Protein AF-A0A1V9YN48-F1 (afdb_monomer_lite)

Sequence (613 aa):
MNSSTSSLAVGVNLPAHLVIIKSTQIYNGGSDGFLEQSQASIVQMLGRAGRPGFDTSATAVIMTSSHKQAHYENLLLSPDTSPLESFLEPSLADFLNSEVVLETVSDVSEAIDWTMQSFMHVRSQSSLRSKMPPLYPCSKTLCLQALESLVASARIEYGNDLFSVSGTDAGRIQSQQCLKYATLRAVMQFVEGNESVSTPLLLNLLASEARVPLRRGEKATLTSINKTHLRFRLEGPNGKASIQDDLMKTNLLLQASLGRVTPRDEVLDMEAESCLETAKRVARAALDYAIIRRLGSASVVCYLLWRSLRLRLWEDAPGSLGLQQIDVITEQDAKRLDICGVHTLRQLRRAPWHVIQKYLRCTQEHAEAIHRAASTLLAFQLRLVHHQTAVVGAGASGSVEVIVDQETGAVHDLTGRGCAYDLFVVRSGVLLLAETGIRTPGSFVVHLPQDDEAAPLSVHLLHSKFVGMDNTTEWHQFEPVVKKRATYQSTIPETFFRASGAQPVTHAPTARISHRMHRSPTSESKADAGDAAPILLNLKRFQYVAEPAESSKRAPTTQPSKGTQHAAPPLIPRHEVHVIPPDARRKRRRYAAFNALEDSESALEREFMNFIY

InterPro domains:
  IPR004179 Sec63 domain [PF02889] (168-323)
  IPR004179 Sec63 domain [SM00973] (167-477)
  IPR027417 P-loop containing nucleoside triphosphate hydrolase [G3DSA:3.40.50.300] (4-76)
  IPR027417 P-loop containing nucleoside triphosphate hydrolase [SSF52540] (4-77)
  IPR036388 Winged helix-like DNA-binding domain superfamily [G3DSA:1.10.10.10] (83-172)
  IPR052247 Meiotic Crossover Helicase [PTHR47835] (4-349)

Foldseek 3Di:
DDDDDLVVLVVDQQADQEAEAPEQWDQPFDPVGIDGDDLVSVVSSVVSNDDPPPDPHGYYHYDYDPVCPVVVVCCVVPVPPDDDADPCLVQLLLVLLLCQAVVVAFWLVSLLVVQCPDPNVVQQPDCPCVPDDRPDDHSSVSSVVSVVVCVVLQQWDAPPVSTTIHGDLLSNLCNVLVHGPVLSSLLLCLLVVDPADALVSLLLSLLVQLFDHDDPPCFVLLLVCLVPPFPDRDADPPRRSTDDGRSSLSSSLLRCLQSVNDSPDVVSVVSSVSSLSSSLSSLVSSLSSCVVVQQQNSNVNSLQSSLSSVQSHHLQHWQLPQLVLQVLADSLLSVQCSVVPNTFLVSQQVADLVNSCVSSVDDSVSSVVSNVSSLQAFAWDWDKDKAWDPDPPDDTFIKIKIWTHGDPPGHYDPVDDQWAKWKFKDWPSGTQDTDPRHPHTDIDITTHDPPDLAIWIWMKTGTSSHRRRIDIDTDHPDDDPDPDDDDDDDDDDPVSVVPDPDDDDDDDDDDDDDDDDDDDDDDDDDDDDDDDDDDDDPPVPPDDDDDDDDDDDDDDDDDDDDDDDDDDDDDDDDDDDDDDDDDPVCVPVVVVVVVVPPPDPPVVVVVVVVVVD

Radius of gyration: 34.14 Å; chains: 1; bounding box: 114×85×84 Å

pLDDT: mean 75.78, std 25.13, range [22.56, 98.44]

Secondary structure (DSSP, 8-state):
-----TTHHHH----BSEEEEE-SEEEEETTTEEEEPPHHHHHHHHTTB--TTT-S--EEEEE--GGGHHHHHHHHH-GGGS------GGGHHHHHHHHHHTTS--BHHHHHHHHHTSHHHHHHH-TT-TTS--SSS-HHHHHHHHHHHHHHTTSEEE-TTSSBEEE-HHHHHHHHTT--HHHHHHHHHHHHH-SS--HHHHHHHHHHHT--PPPTTHHHHHHHHHHHT-SSPPB-GGG-B---SHHHHHHHHHHHHHTT---S-HHHHHHHHHHHHHHHHHHHHHHHHHHHTTBHHHHHHHHHHHHHHHHTS-TT--HHHHGGGSTT--HHHHHHHHHTT--SHHHHHHS-HHHHHHHHT--HHHHHHHHHHHHTS--EEEEEEEE----TTS----EEEEEEEEPTT------STT--EEEEEEETTEEEEEEEEE-S-EEEEEEPPSS-TTS-EEEEEEESS-TT--EEEEE-SS---------------GGGTTTS---------------------------------------TTS------------PPPP--------PPPPPPP----------GGGHHHHHHHHTT-TT-HHHHHHHHHHHH-

Organism: Achlya hypogyna (NCBI:txid1202772)

Structure (mmCIF, N/CA/C/O backbone):
data_AF-A0A1V9YN48-F1
#
_entry.id   AF-A0A1V9YN48-F1
#
loop_
_atom_site.group_PDB
_atom_site.id
_atom_site.type_symbol
_atom_site.label_atom_id
_atom_site.label_alt_id
_atom_site.label_comp_id
_atom_site.label_asym_id
_atom_site.label_entity_id
_atom_site.label_seq_id
_atom_site.pdbx_PDB_ins_code
_atom_site.Cartn_x
_atom_site.Cartn_y
_atom_site.Cartn_z
_atom_site.occupancy
_atom_site.B_iso_or_equiv
_atom_site.auth_seq_id
_atom_site.auth_comp_id
_atom_site.auth_asym_id
_atom_site.auth_atom_id
_atom_site.pdbx_PDB_model_num
ATOM 1 N N . MET A 1 1 ? -39.010 11.690 -6.946 1.00 51.09 1 MET A N 1
ATOM 2 C CA . MET A 1 1 ? -38.577 11.099 -5.666 1.00 51.09 1 MET A CA 1
ATOM 3 C C . MET A 1 1 ? -37.074 10.956 -5.783 1.00 51.09 1 MET A C 1
ATOM 5 O O . MET A 1 1 ? -36.635 10.303 -6.719 1.00 51.09 1 MET A O 1
ATOM 9 N N . ASN A 1 2 ? -36.300 11.674 -4.973 1.00 57.38 2 ASN A N 1
ATOM 10 C CA . ASN A 1 2 ? -34.842 11.582 -5.036 1.00 57.38 2 ASN A CA 1
ATOM 11 C C . ASN A 1 2 ? -34.418 10.496 -4.046 1.00 57.38 2 ASN A C 1
ATOM 13 O O . ASN A 1 2 ? -34.665 10.642 -2.853 1.00 57.38 2 ASN A O 1
ATOM 17 N N . SER A 1 3 ? -33.837 9.405 -4.538 1.00 68.19 3 SER A N 1
ATOM 18 C CA . SER A 1 3 ? -33.245 8.350 -3.712 1.00 68.19 3 SER A CA 1
ATOM 19 C C . SER A 1 3 ? -31.747 8.605 -3.552 1.00 68.19 3 SER A C 1
ATOM 21 O O . SER A 1 3 ? -31.068 8.885 -4.540 1.00 68.19 3 SER A O 1
ATOM 23 N N . SER A 1 4 ? -31.218 8.484 -2.336 1.00 69.50 4 SER A N 1
ATOM 24 C CA . SER A 1 4 ? -29.783 8.601 -2.051 1.00 69.50 4 SER A CA 1
ATOM 25 C C . SER A 1 4 ? -29.293 7.435 -1.193 1.00 69.50 4 SER A C 1
ATOM 27 O O . SER A 1 4 ? -30.063 6.798 -0.475 1.00 69.50 4 SER A O 1
ATOM 29 N N . THR A 1 5 ? -27.996 7.136 -1.283 1.00 76.75 5 THR A N 1
ATOM 30 C CA . THR A 1 5 ? -27.333 6.172 -0.398 1.00 76.75 5 THR A CA 1
ATOM 31 C C . THR A 1 5 ? -27.081 6.787 0.982 1.00 76.75 5 THR A C 1
ATOM 33 O O . THR A 1 5 ? -26.986 8.009 1.130 1.00 76.75 5 THR A O 1
ATOM 36 N N . SER A 1 6 ? -26.902 5.945 2.004 1.00 66.06 6 SER A N 1
ATOM 37 C CA . SER A 1 6 ? -26.573 6.393 3.368 1.00 66.06 6 SER A CA 1
ATOM 38 C C . SER A 1 6 ? -25.258 7.184 3.439 1.00 66.06 6 SER A C 1
ATOM 40 O O . SER A 1 6 ? -25.145 8.116 4.232 1.00 66.06 6 SER A O 1
ATOM 42 N N . SER A 1 7 ? -24.283 6.888 2.571 1.00 64.38 7 SER A N 1
ATOM 43 C CA . SER A 1 7 ? -23.023 7.639 2.465 1.00 64.38 7 SER A CA 1
ATOM 44 C C . SER A 1 7 ? -23.213 9.053 1.899 1.00 64.38 7 SER A C 1
ATOM 46 O O . SER A 1 7 ? -22.590 10.002 2.377 1.00 64.38 7 SER A O 1
ATOM 48 N N . LEU A 1 8 ? -24.121 9.232 0.933 1.00 70.56 8 LEU A N 1
ATOM 49 C CA . LEU A 1 8 ? -24.449 10.548 0.371 1.00 70.56 8 LEU A CA 1
ATOM 50 C C . LEU A 1 8 ? -25.169 11.452 1.375 1.00 70.56 8 LEU A C 1
ATOM 52 O O . LEU A 1 8 ? -24.994 12.671 1.333 1.00 70.56 8 LEU A O 1
ATOM 56 N N . ALA A 1 9 ? -25.927 10.873 2.310 1.00 61.28 9 ALA A N 1
ATOM 57 C CA . ALA A 1 9 ? -26.598 11.633 3.360 1.00 61.28 9 ALA A CA 1
ATOM 58 C C . ALA A 1 9 ? -25.623 12.385 4.279 1.00 61.28 9 ALA A C 1
ATOM 60 O O . ALA A 1 9 ? -26.015 13.377 4.896 1.00 61.28 9 ALA A O 1
ATOM 61 N N . VAL A 1 10 ? -24.355 11.963 4.337 1.00 65.94 10 VAL A N 1
ATOM 62 C CA . VAL A 1 10 ? -23.293 12.647 5.083 1.00 65.94 10 VAL A CA 1
ATOM 63 C C . VAL A 1 10 ? -22.685 13.796 4.273 1.00 65.94 10 VAL A C 1
ATOM 65 O O . VAL A 1 10 ? -22.480 14.885 4.806 1.00 65.94 10 VAL A O 1
ATOM 68 N N . GLY A 1 11 ? -22.438 13.571 2.978 1.00 63.09 11 GLY A N 1
ATOM 69 C CA . GLY A 1 11 ? -21.601 14.439 2.142 1.00 63.09 11 GLY A CA 1
ATOM 70 C C . GLY A 1 11 ? -22.307 15.577 1.399 1.00 63.09 11 GLY A C 1
ATOM 71 O O . GLY A 1 11 ? -21.624 16.461 0.891 1.00 63.09 11 GLY A O 1
ATOM 72 N N . VAL A 1 12 ? -23.643 15.589 1.314 1.00 69.06 12 VAL A N 1
ATOM 73 C CA . VAL A 1 12 ? -24.372 16.601 0.524 1.00 69.06 12 VAL A CA 1
ATOM 74 C C . VAL A 1 12 ? -25.521 17.211 1.320 1.00 69.06 12 VAL A C 1
ATOM 76 O O . VAL A 1 12 ? -26.294 16.505 1.968 1.00 69.06 12 VAL A O 1
ATOM 79 N N . ASN A 1 13 ? -25.658 18.538 1.260 1.00 71.81 13 ASN A N 1
ATOM 80 C CA . ASN A 1 13 ? -26.758 19.248 1.904 1.00 71.81 13 ASN A CA 1
ATOM 81 C C . ASN A 1 13 ? -27.985 19.350 0.990 1.00 71.81 13 ASN A C 1
ATOM 83 O O . ASN A 1 13 ? -28.173 20.347 0.299 1.00 71.81 13 ASN A O 1
ATOM 87 N N . LEU A 1 14 ? -28.812 18.304 0.989 1.00 79.50 14 LEU A N 1
ATOM 88 C CA . LEU A 1 14 ? -30.079 18.262 0.256 1.00 79.50 14 LEU A CA 1
ATOM 89 C C . LEU A 1 14 ? -31.252 18.217 1.249 1.00 79.50 14 LEU A C 1
ATOM 91 O O . LEU A 1 14 ? -31.656 17.124 1.646 1.00 79.50 14 LEU A O 1
ATOM 95 N N . PRO A 1 15 ? -31.778 19.375 1.691 1.00 86.69 15 PRO A N 1
ATOM 96 C CA . PRO A 1 15 ? -32.916 19.413 2.600 1.00 86.69 15 PRO A CA 1
ATOM 97 C C . PRO A 1 15 ? -34.213 19.014 1.880 1.00 86.69 15 PRO A C 1
ATOM 99 O O . PRO A 1 15 ? -34.451 19.392 0.730 1.00 86.69 15 PRO A O 1
ATOM 102 N N . ALA A 1 16 ? -35.078 18.274 2.566 1.00 88.88 16 ALA A N 1
ATOM 103 C CA . ALA A 1 16 ? -36.345 17.770 2.044 1.00 88.88 16 ALA A CA 1
ATOM 104 C C . ALA A 1 16 ? -37.473 17.957 3.065 1.00 88.88 16 ALA A C 1
ATOM 106 O O . ALA A 1 16 ? -37.236 17.970 4.266 1.00 88.88 16 ALA A O 1
ATOM 107 N N . HIS A 1 17 ? -38.716 18.084 2.595 1.00 89.25 17 HIS A N 1
ATOM 108 C CA . HIS A 1 17 ? -39.877 18.143 3.492 1.00 89.25 17 HIS A CA 1
ATOM 109 C C . HIS A 1 17 ? -40.156 16.787 4.169 1.00 89.25 17 HIS A C 1
ATOM 111 O O . HIS A 1 17 ? -40.476 16.733 5.355 1.00 89.25 17 HIS A O 1
ATOM 117 N N . LEU A 1 18 ? -40.006 15.696 3.409 1.00 90.94 18 LEU A N 1
ATOM 118 C CA . LEU A 1 18 ? -40.182 14.316 3.858 1.00 90.94 18 LEU A CA 1
ATOM 119 C C . LEU A 1 18 ? -38.888 13.529 3.637 1.00 90.94 18 LEU A C 1
ATOM 121 O O . LEU A 1 18 ? -38.380 13.484 2.515 1.00 90.94 18 LEU A O 1
ATOM 125 N N . VAL A 1 19 ? -38.398 12.868 4.685 1.00 90.50 19 VAL A N 1
ATOM 126 C CA . VAL A 1 19 ? -37.284 11.911 4.614 1.00 90.50 19 VAL A CA 1
ATOM 127 C C . VAL A 1 19 ? -37.776 10.525 5.007 1.00 90.50 19 VAL A C 1
ATOM 129 O O . VAL A 1 19 ? -38.408 10.359 6.046 1.00 90.50 19 VAL A O 1
ATOM 132 N N . ILE A 1 20 ? -37.462 9.515 4.196 1.00 91.94 20 ILE A N 1
ATOM 133 C CA . ILE A 1 20 ? -37.769 8.111 4.492 1.00 91.94 20 ILE A CA 1
ATOM 134 C C . ILE A 1 20 ? -36.451 7.338 4.570 1.00 91.94 20 ILE A C 1
ATOM 136 O O . ILE A 1 20 ? -35.723 7.247 3.584 1.00 91.94 20 ILE A O 1
ATOM 140 N N . ILE A 1 21 ? -36.157 6.757 5.733 1.00 90.94 21 ILE A N 1
ATOM 141 C CA . ILE A 1 21 ? -35.024 5.850 5.939 1.00 90.94 21 ILE A CA 1
ATOM 142 C C . ILE A 1 21 ? -35.524 4.419 5.721 1.00 90.94 21 ILE A C 1
ATOM 144 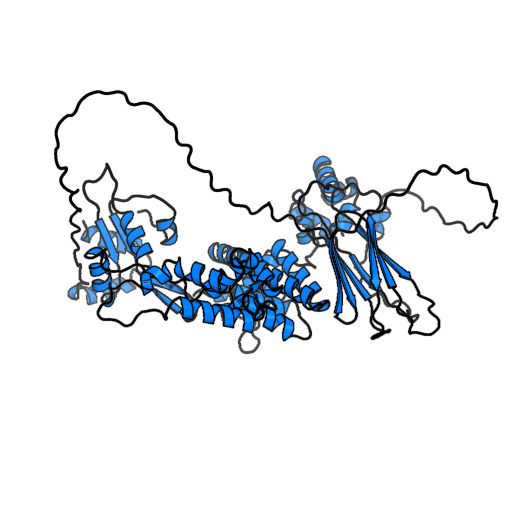O O . ILE A 1 21 ? -36.171 3.828 6.590 1.00 90.94 21 ILE A O 1
ATOM 148 N N . LYS A 1 22 ? -35.249 3.871 4.532 1.00 88.44 22 LYS A N 1
ATOM 149 C CA . LYS A 1 22 ? -35.612 2.502 4.129 1.00 88.44 22 LYS A CA 1
ATOM 150 C C . LYS A 1 22 ? -34.561 1.520 4.678 1.00 88.44 22 LYS A C 1
ATOM 152 O O . LYS A 1 22 ? -33.557 1.279 4.019 1.00 88.44 22 LYS A O 1
ATOM 157 N N . SER A 1 23 ? -34.829 0.929 5.850 1.00 87.81 23 SER A N 1
ATOM 158 C CA . SER A 1 23 ? -33.943 0.045 6.642 1.00 87.81 23 SER A CA 1
ATOM 159 C C . SER A 1 23 ? -32.909 0.768 7.508 1.00 87.81 23 SER A C 1
ATOM 161 O O . SER A 1 23 ? -32.326 1.775 7.116 1.00 87.81 23 SER A O 1
ATOM 163 N N . THR A 1 24 ? -32.639 0.200 8.684 1.00 90.56 24 THR A N 1
ATOM 164 C CA . THR A 1 24 ? -31.626 0.683 9.636 1.00 90.56 24 THR A CA 1
ATOM 165 C C . THR A 1 24 ? -30.371 -0.184 9.685 1.00 90.56 24 THR A C 1
ATOM 167 O O . THR A 1 24 ? -29.470 0.084 10.473 1.00 90.56 24 THR A O 1
ATOM 170 N N . GLN A 1 25 ? -30.281 -1.194 8.818 1.00 89.44 25 GLN A N 1
ATOM 171 C CA . GLN A 1 25 ? -29.155 -2.123 8.749 1.00 89.44 25 GLN A CA 1
ATOM 172 C C . GLN A 1 25 ? -28.344 -1.931 7.465 1.00 89.44 25 GLN A C 1
ATOM 174 O O . GLN A 1 25 ? -28.904 -1.651 6.404 1.00 89.44 25 GLN A O 1
ATOM 179 N N . ILE A 1 26 ? -27.028 -2.116 7.555 1.00 85.38 26 ILE A N 1
ATOM 180 C CA . ILE A 1 26 ? -26.096 -2.155 6.421 1.00 85.38 26 ILE A CA 1
ATOM 181 C C . ILE A 1 26 ? -25.391 -3.508 6.418 1.00 85.38 26 ILE A C 1
ATOM 183 O O . ILE A 1 26 ? -25.049 -4.053 7.465 1.00 85.38 26 ILE A O 1
ATOM 187 N N . TYR A 1 27 ? -25.181 -4.064 5.228 1.00 80.75 27 TYR A N 1
ATOM 188 C CA . TYR A 1 27 ? -24.395 -5.279 5.067 1.00 80.75 27 TYR A CA 1
ATOM 189 C C . TYR A 1 27 ? -22.898 -4.959 5.177 1.00 80.75 27 TYR A C 1
ATOM 191 O O . TYR A 1 27 ? -22.374 -4.214 4.352 1.00 80.75 27 TYR A O 1
ATOM 199 N N . ASN A 1 28 ? -22.223 -5.530 6.174 1.00 73.38 28 ASN A N 1
ATOM 200 C CA . ASN A 1 28 ? -20.789 -5.356 6.427 1.00 73.38 28 ASN A CA 1
ATOM 201 C C . ASN A 1 28 ? -19.930 -6.501 5.856 1.00 73.38 28 ASN A C 1
ATOM 203 O O . ASN A 1 28 ? -18.708 -6.478 5.960 1.00 73.38 28 ASN A O 1
ATOM 207 N N . GLY A 1 29 ? -20.556 -7.498 5.220 1.00 67.75 29 GLY A N 1
ATOM 208 C CA . GLY A 1 29 ? -19.831 -8.596 4.586 1.00 67.75 29 GLY A CA 1
ATOM 209 C C . GLY A 1 29 ? -19.386 -9.723 5.515 1.00 67.75 29 GLY A C 1
ATOM 210 O O . GLY A 1 29 ? -19.557 -9.661 6.731 1.00 67.75 29 GLY A O 1
ATOM 211 N N . GLY A 1 30 ? -18.838 -10.787 4.914 1.00 65.69 30 GLY A N 1
ATOM 212 C CA . GLY A 1 30 ? -18.222 -11.907 5.631 1.00 65.69 30 GLY A CA 1
ATOM 213 C C . GLY A 1 30 ? -19.118 -12.553 6.699 1.00 65.69 30 GLY A C 1
ATOM 214 O O . GLY A 1 30 ? -20.301 -12.813 6.463 1.00 65.69 30 GLY A O 1
ATOM 215 N N . SER A 1 31 ? -18.523 -12.820 7.868 1.00 61.28 31 SER A N 1
ATOM 216 C CA . SER A 1 31 ? -19.192 -13.336 9.073 1.00 61.28 31 SER A CA 1
ATOM 217 C C . SER A 1 31 ? -20.057 -12.300 9.790 1.00 61.28 31 SER A C 1
ATOM 219 O O . SER A 1 31 ? -20.985 -12.683 10.498 1.00 61.28 31 SER A O 1
ATOM 221 N N . ASP A 1 32 ? -19.766 -11.012 9.608 1.00 67.69 32 ASP A N 1
ATOM 222 C CA . ASP A 1 32 ? -20.394 -9.925 10.369 1.00 67.69 32 ASP A CA 1
ATOM 223 C C . ASP A 1 32 ? -21.814 -9.628 9.873 1.00 67.69 32 ASP A C 1
ATOM 225 O O . ASP A 1 32 ? -22.660 -9.141 10.620 1.00 67.69 32 ASP A O 1
ATOM 229 N N . GLY A 1 33 ? -22.111 -9.980 8.618 1.00 80.00 33 GLY A N 1
ATOM 230 C CA . GLY A 1 33 ? -23.469 -9.976 8.088 1.00 80.00 33 GLY A CA 1
ATOM 231 C C . GLY A 1 33 ? -24.080 -8.576 8.027 1.00 80.00 33 GLY A C 1
ATOM 232 O O . GLY A 1 33 ? -23.489 -7.660 7.462 1.00 80.00 33 GLY A O 1
ATOM 233 N N . PHE A 1 34 ? -25.305 -8.427 8.537 1.00 83.56 34 PHE A N 1
ATOM 234 C CA . PHE A 1 34 ? -25.987 -7.135 8.629 1.00 83.56 34 PHE A CA 1
ATOM 235 C C . PHE A 1 34 ? -25.762 -6.524 10.011 1.00 83.56 34 PHE A C 1
ATOM 237 O O . PHE A 1 34 ? -26.105 -7.137 11.021 1.00 83.56 34 PHE A O 1
ATOM 244 N N . LEU A 1 35 ? -25.237 -5.302 10.038 1.00 87.25 35 LEU A N 1
ATOM 245 C CA . LEU A 1 35 ? -25.027 -4.519 11.250 1.00 87.25 35 LEU A CA 1
ATOM 246 C C . LEU A 1 35 ? -25.970 -3.318 11.270 1.00 87.25 35 LEU A C 1
ATOM 248 O O . LEU A 1 35 ? -26.316 -2.768 10.224 1.00 87.25 35 LEU A O 1
ATOM 252 N N . GLU A 1 36 ? -26.387 -2.904 12.465 1.00 88.81 36 GLU A N 1
ATOM 253 C CA . GLU A 1 36 ? -27.149 -1.664 12.616 1.00 88.81 36 GLU A CA 1
ATOM 254 C C . GLU A 1 36 ? -26.275 -0.462 12.258 1.00 88.81 36 GLU A C 1
ATOM 256 O O . GLU A 1 36 ? -25.091 -0.395 12.599 1.00 88.81 36 GLU A O 1
ATOM 261 N N . GLN A 1 37 ? -26.883 0.509 11.587 1.00 86.88 37 GLN A N 1
ATOM 262 C CA . GLN A 1 37 ? -26.247 1.787 11.319 1.00 86.88 37 GLN A CA 1
ATOM 263 C C . GLN A 1 37 ? -25.959 2.532 12.620 1.00 86.88 37 GLN A C 1
ATOM 265 O O . GLN A 1 37 ? -26.696 2.421 13.605 1.00 86.88 37 GLN A O 1
ATOM 270 N N . SER A 1 38 ? -24.894 3.335 12.611 1.00 85.00 38 SER A N 1
ATOM 271 C CA . SER A 1 38 ? -24.573 4.177 13.757 1.00 85.00 38 SER A CA 1
ATOM 272 C C . SER A 1 38 ? -25.697 5.183 14.015 1.00 85.00 38 SER A C 1
ATOM 274 O O . SER A 1 38 ? -26.309 5.720 13.087 1.00 85.00 38 SER A O 1
ATOM 276 N N . GLN A 1 39 ? -25.942 5.480 15.293 1.00 84.06 39 GLN A N 1
ATOM 277 C CA . GLN A 1 39 ? -26.925 6.490 15.695 1.00 84.06 39 GLN A CA 1
ATOM 278 C C . GLN A 1 39 ? -26.655 7.837 15.013 1.00 84.06 39 GLN A C 1
ATOM 280 O O . GLN A 1 39 ? -27.584 8.475 14.529 1.00 84.06 39 GLN A O 1
ATOM 285 N N . ALA A 1 40 ? -25.380 8.223 14.895 1.00 82.75 40 ALA A N 1
ATOM 286 C CA . ALA A 1 40 ? -24.967 9.437 14.199 1.00 82.75 40 ALA A CA 1
ATOM 287 C C . ALA A 1 40 ? -25.416 9.456 12.728 1.00 82.75 40 ALA A C 1
ATOM 289 O O . ALA A 1 40 ? -25.929 10.471 12.269 1.00 82.75 40 ALA A O 1
ATOM 290 N N . SER A 1 41 ? -25.290 8.339 12.001 1.00 85.81 41 SER A N 1
ATOM 291 C CA . SER A 1 41 ? -25.729 8.250 10.602 1.00 85.81 41 SER A CA 1
ATOM 292 C C . SER A 1 41 ? -27.249 8.376 10.472 1.00 85.81 41 SER A C 1
ATOM 294 O O . SER A 1 41 ? -27.734 9.114 9.614 1.00 85.81 41 SER A O 1
ATOM 296 N N . ILE A 1 42 ? -28.001 7.730 11.370 1.00 87.81 42 ILE A N 1
ATOM 297 C CA . ILE A 1 42 ? -29.464 7.843 11.425 1.00 87.81 42 ILE A CA 1
ATOM 298 C C . ILE A 1 42 ? -29.880 9.290 11.702 1.00 87.81 42 ILE A C 1
ATOM 300 O O . ILE A 1 42 ? -30.648 9.859 10.931 1.00 87.81 42 ILE A O 1
ATOM 304 N N . VAL A 1 43 ? -29.331 9.918 12.745 1.00 86.19 43 VAL A N 1
ATOM 305 C CA . VAL A 1 43 ? -29.621 11.318 13.096 1.00 86.19 43 VAL A CA 1
ATOM 306 C C . VAL A 1 43 ? -29.238 12.266 11.959 1.00 86.19 43 VAL A C 1
ATOM 308 O O . VAL A 1 43 ? -29.984 13.193 11.654 1.00 86.19 43 VAL A O 1
ATOM 311 N N . GLN A 1 44 ? -28.126 12.015 11.270 1.00 86.00 44 GLN A N 1
ATOM 312 C CA . GLN A 1 44 ? -27.699 12.828 10.136 1.00 86.00 44 GLN A CA 1
ATOM 313 C C . GLN A 1 44 ? -28.640 12.706 8.930 1.00 86.00 44 GLN A C 1
ATOM 315 O O . GLN A 1 44 ? -28.922 13.712 8.279 1.00 86.00 44 GLN A O 1
ATOM 320 N N . MET A 1 45 ? -29.162 11.508 8.647 1.00 87.75 45 MET A N 1
ATOM 321 C CA . MET A 1 45 ? -30.204 11.315 7.633 1.00 87.75 45 MET A CA 1
ATOM 322 C C . MET A 1 45 ? -31.497 12.037 8.018 1.00 87.75 45 MET A C 1
ATOM 324 O O . MET A 1 45 ? -32.075 12.737 7.189 1.00 87.75 45 MET A O 1
ATOM 328 N N . LEU A 1 46 ? -31.923 11.923 9.278 1.00 88.12 46 LEU A N 1
ATOM 329 C CA . LEU A 1 46 ? -33.109 12.617 9.789 1.00 88.12 46 LEU A CA 1
ATOM 330 C C . LEU A 1 46 ? -32.963 14.137 9.731 1.00 88.12 46 LEU A C 1
ATOM 332 O O . LEU A 1 46 ? -33.919 14.819 9.385 1.00 88.12 46 LEU A O 1
ATOM 336 N N . GLY A 1 47 ? -31.765 14.667 9.989 1.00 86.31 47 GLY A N 1
ATOM 337 C CA . GLY A 1 47 ? -31.464 16.099 9.912 1.00 86.31 47 GLY A CA 1
ATOM 338 C C . GLY A 1 47 ? -31.609 16.705 8.511 1.00 86.31 47 GLY A C 1
ATOM 339 O O . GLY A 1 47 ? -31.529 17.921 8.362 1.00 86.31 47 GLY A O 1
ATOM 340 N N . ARG A 1 48 ? -31.837 15.886 7.475 1.00 87.56 48 ARG A N 1
ATOM 341 C CA . ARG A 1 48 ? -32.216 16.360 6.135 1.00 87.56 48 ARG A CA 1
ATOM 342 C C . ARG A 1 48 ? -33.704 16.703 6.030 1.00 87.56 48 ARG A C 1
ATOM 344 O O . ARG A 1 48 ? -34.088 17.365 5.069 1.00 87.56 48 ARG A O 1
ATOM 351 N N . ALA A 1 49 ? -34.530 16.272 6.985 1.00 88.94 49 ALA A N 1
ATOM 352 C CA . ALA A 1 49 ? -35.934 16.647 7.062 1.00 88.94 49 ALA A CA 1
ATOM 353 C C . ALA A 1 49 ? -36.053 18.074 7.614 1.00 88.94 49 ALA A C 1
ATOM 355 O O . ALA A 1 49 ? -35.705 18.345 8.761 1.00 88.94 49 ALA A O 1
ATOM 356 N N . GLY A 1 50 ? -36.550 18.986 6.786 1.00 87.75 50 GLY A N 1
ATOM 357 C CA . GLY A 1 50 ? -36.689 20.400 7.106 1.00 87.75 50 GLY A CA 1
ATOM 358 C C . GLY A 1 50 ? -36.052 21.284 6.050 1.00 87.75 50 GLY A C 1
ATOM 359 O O . GLY A 1 50 ? -34.871 21.160 5.739 1.00 87.75 50 GLY A O 1
ATOM 360 N N . ARG A 1 51 ? -36.841 22.220 5.516 1.00 89.75 51 ARG A N 1
ATOM 361 C CA . ARG A 1 51 ? -36.378 23.266 4.599 1.00 89.75 51 ARG A CA 1
ATOM 362 C C . ARG A 1 51 ? -36.564 24.628 5.270 1.00 89.75 51 ARG A C 1
ATOM 364 O O . ARG A 1 51 ? -37.652 25.204 5.161 1.00 89.75 51 ARG A O 1
ATOM 371 N N . PRO A 1 52 ? -35.542 25.140 5.984 1.00 86.81 52 PRO A N 1
ATOM 372 C CA . PRO A 1 52 ? -35.626 26.435 6.651 1.00 86.81 52 PRO A CA 1
ATOM 373 C C . PRO A 1 52 ? -36.060 27.532 5.672 1.00 86.81 52 PRO A C 1
ATOM 375 O O . PRO A 1 52 ? -35.496 27.656 4.588 1.00 86.81 52 PRO A O 1
ATOM 378 N N . GLY A 1 53 ? -37.083 28.302 6.042 1.00 85.94 53 GLY A N 1
ATOM 379 C CA . GLY A 1 53 ? -37.640 29.375 5.209 1.00 85.94 53 GLY A CA 1
ATOM 380 C C . GLY A 1 53 ? -38.665 28.936 4.155 1.00 85.94 53 GLY A C 1
ATOM 381 O O . GLY A 1 53 ? -39.287 29.803 3.550 1.00 85.94 53 GLY A O 1
ATOM 382 N N . PHE A 1 54 ? -38.883 27.631 3.959 1.00 87.69 54 PHE A N 1
ATOM 383 C CA . PHE A 1 54 ? -39.905 27.104 3.044 1.00 87.69 54 PHE A CA 1
ATOM 384 C C . PHE A 1 54 ? -41.033 26.386 3.782 1.00 87.69 54 PHE A C 1
ATOM 386 O O . PHE A 1 54 ? -42.200 26.630 3.490 1.00 87.69 54 PHE A O 1
ATOM 393 N N . ASP A 1 55 ? -40.688 25.523 4.740 1.00 89.56 55 ASP A N 1
ATOM 394 C CA . ASP A 1 55 ? -41.662 24.713 5.468 1.00 89.56 55 ASP A CA 1
ATOM 395 C C . ASP A 1 55 ? -41.763 25.136 6.937 1.00 89.56 55 ASP A C 1
ATOM 397 O O . ASP A 1 55 ? -40.768 25.489 7.570 1.00 89.56 55 ASP A O 1
ATOM 401 N N . THR A 1 56 ? -42.970 25.050 7.499 1.00 88.31 56 THR A N 1
ATOM 402 C CA . THR A 1 56 ? -43.231 25.242 8.938 1.00 88.31 56 THR A CA 1
ATOM 403 C C . THR A 1 56 ? -43.079 23.954 9.747 1.00 88.31 56 THR A C 1
ATOM 405 O O . THR A 1 56 ? -42.967 24.001 10.969 1.00 88.31 56 THR A O 1
ATOM 408 N N . SER A 1 57 ? -43.079 22.802 9.074 1.00 88.75 57 SER A N 1
ATOM 409 C CA . SER A 1 57 ? -42.904 21.471 9.654 1.00 88.75 57 SER A CA 1
ATOM 410 C C . SER A 1 57 ? -42.205 20.549 8.655 1.00 88.75 57 SER A C 1
ATOM 412 O O . SER A 1 57 ? -42.147 20.837 7.459 1.00 88.75 57 SER A O 1
ATOM 414 N N . ALA A 1 58 ? -41.664 19.439 9.143 1.00 89.19 58 ALA A N 1
ATOM 415 C CA . ALA A 1 58 ? -41.067 18.402 8.316 1.00 89.19 58 ALA A CA 1
ATOM 416 C C . ALA A 1 58 ? -41.386 17.031 8.898 1.00 89.19 58 ALA A C 1
ATOM 418 O O . ALA A 1 58 ? -41.610 16.899 10.101 1.00 89.19 58 ALA A O 1
ATOM 419 N N . THR A 1 59 ? -41.391 16.019 8.038 1.00 90.81 59 THR A N 1
ATOM 420 C CA . THR A 1 59 ? -41.715 14.645 8.422 1.00 90.81 59 THR A CA 1
ATOM 421 C C . THR A 1 59 ? -40.524 13.738 8.153 1.00 90.81 59 THR A C 1
ATOM 423 O O . THR A 1 59 ? -39.900 13.806 7.094 1.00 90.81 59 THR A O 1
ATOM 426 N N . ALA A 1 60 ? -40.220 12.852 9.097 1.00 90.38 60 ALA A N 1
ATOM 427 C CA . ALA A 1 60 ? -39.228 11.807 8.907 1.00 90.38 60 ALA A CA 1
ATOM 428 C C . ALA A 1 60 ? -39.806 10.443 9.292 1.00 90.38 60 ALA A C 1
ATOM 430 O O . ALA A 1 60 ? -40.464 10.306 10.321 1.00 90.38 60 ALA A O 1
ATOM 431 N N . VAL A 1 61 ? -39.560 9.433 8.460 1.00 91.94 61 VAL A N 1
ATOM 432 C CA . VAL A 1 61 ? -40.062 8.068 8.641 1.00 91.94 61 VAL A CA 1
ATOM 433 C C . VAL A 1 61 ? -38.881 7.109 8.710 1.00 91.94 61 VAL A C 1
ATOM 435 O O . VAL A 1 61 ? -38.107 7.005 7.759 1.00 91.94 61 VAL A O 1
ATOM 438 N N . ILE A 1 62 ? -38.756 6.377 9.818 1.00 92.50 62 ILE A N 1
ATOM 439 C CA . ILE A 1 62 ? -37.758 5.313 9.979 1.00 92.50 62 ILE A CA 1
ATOM 440 C C . ILE A 1 62 ? -38.444 3.968 9.775 1.00 92.50 62 ILE A C 1
ATOM 442 O O . ILE A 1 62 ? -39.310 3.574 10.555 1.00 92.50 62 ILE A O 1
ATOM 446 N N . MET A 1 63 ? -38.033 3.234 8.745 1.00 92.94 63 MET A N 1
ATOM 447 C CA . MET A 1 63 ? -38.484 1.865 8.522 1.00 92.94 63 MET A CA 1
ATOM 448 C C . MET A 1 63 ? -37.447 0.907 9.109 1.00 92.94 63 MET A C 1
ATOM 450 O O . MET A 1 63 ? -36.348 0.770 8.576 1.00 92.94 63 MET A O 1
ATOM 454 N N . THR A 1 64 ? -37.791 0.239 10.209 1.00 92.12 64 THR A N 1
ATOM 455 C CA . THR A 1 64 ? -36.903 -0.692 10.924 1.00 92.12 64 THR A CA 1
ATOM 456 C C . THR A 1 64 ? -37.628 -1.989 11.293 1.00 92.12 64 THR A C 1
ATOM 458 O O . THR A 1 64 ? -38.830 -2.147 11.072 1.00 92.12 64 THR A O 1
ATOM 461 N N . SER A 1 65 ? -36.891 -2.946 11.849 1.00 90.62 65 SER A N 1
ATOM 462 C CA . SER A 1 65 ? -37.455 -4.183 12.379 1.00 90.62 65 SER A CA 1
ATOM 463 C C . SER A 1 65 ? -38.260 -3.917 13.658 1.00 90.62 65 SER A C 1
ATOM 465 O O . SER A 1 65 ? -37.884 -3.092 14.488 1.00 90.62 65 SER A O 1
ATOM 467 N N . SER A 1 66 ? -39.365 -4.641 13.862 1.00 89.19 66 SER A N 1
ATOM 468 C CA . SER A 1 66 ? -40.302 -4.356 14.965 1.00 89.19 66 SER A CA 1
ATOM 469 C C . SER A 1 66 ? -39.653 -4.379 16.355 1.00 89.19 66 SER A C 1
ATOM 471 O O . SER A 1 66 ? -40.039 -3.610 17.225 1.00 89.19 66 SER A O 1
ATOM 473 N N . HIS A 1 67 ? -38.634 -5.216 16.567 1.00 89.44 67 HIS A N 1
ATOM 474 C CA . HIS A 1 67 ? -37.928 -5.302 17.849 1.00 89.44 67 HIS A CA 1
ATOM 475 C C . HIS A 1 67 ? -36.963 -4.126 18.103 1.00 89.44 67 HIS A C 1
ATOM 477 O O . HIS A 1 67 ? -36.544 -3.921 19.239 1.00 89.44 67 HIS A O 1
ATOM 483 N N . LYS A 1 68 ? -36.611 -3.346 17.071 1.00 88.31 68 LYS A N 1
ATOM 484 C CA . LYS A 1 68 ? -35.765 -2.144 17.168 1.00 88.31 68 LYS A CA 1
ATOM 485 C C . LYS A 1 68 ? -36.563 -0.848 17.256 1.00 88.31 68 LYS A C 1
ATOM 487 O O . LYS A 1 68 ? -35.975 0.200 17.494 1.00 88.31 68 LYS A O 1
ATOM 492 N N . GLN A 1 69 ? -37.883 -0.902 17.116 1.00 88.19 69 GLN A N 1
ATOM 493 C CA . GLN A 1 69 ? -38.747 0.274 17.166 1.00 88.19 69 GLN A CA 1
ATOM 494 C C . GLN A 1 69 ? -38.504 1.118 18.432 1.00 88.19 69 GLN A C 1
ATOM 496 O O . GLN A 1 69 ? -38.137 2.284 18.326 1.00 88.19 69 GLN A O 1
ATOM 501 N N . ALA A 1 70 ? -38.578 0.497 19.614 1.00 87.38 70 ALA A N 1
ATOM 502 C CA . ALA A 1 70 ? -38.344 1.180 20.889 1.00 87.38 70 ALA A CA 1
ATOM 503 C C . ALA A 1 70 ? -36.931 1.786 20.997 1.00 87.38 70 ALA A C 1
ATOM 505 O O . ALA A 1 70 ? -36.741 2.819 21.631 1.00 87.38 70 ALA A O 1
ATOM 506 N N . HIS A 1 71 ? -35.925 1.170 20.365 1.00 86.50 71 HIS A N 1
ATOM 507 C CA . HIS A 1 71 ? -34.567 1.717 20.336 1.00 86.50 71 HIS A CA 1
ATOM 508 C C . HIS A 1 71 ? -34.519 3.055 19.588 1.00 86.50 71 HIS A C 1
ATOM 510 O O . HIS A 1 71 ? -33.948 4.015 20.101 1.00 86.50 71 HIS A O 1
ATOM 516 N N . TYR A 1 72 ? -35.144 3.133 18.409 1.00 88.00 72 TYR A N 1
ATOM 517 C CA . TYR A 1 72 ? -35.167 4.362 17.613 1.00 88.00 72 TYR A CA 1
ATOM 518 C C . TYR A 1 72 ? -36.123 5.419 18.173 1.00 88.00 72 TYR A C 1
ATOM 520 O O . TYR A 1 72 ? -35.818 6.601 18.085 1.00 88.00 72 TYR A O 1
ATOM 528 N N . GLU A 1 73 ? -37.225 5.030 18.816 1.00 86.62 73 GLU A N 1
ATOM 529 C CA . GLU A 1 73 ? -38.072 5.973 19.561 1.00 86.62 73 GLU A CA 1
ATOM 530 C C . GLU A 1 73 ? -37.295 6.646 20.692 1.00 86.62 73 GLU A C 1
ATOM 532 O O . GLU A 1 73 ? -37.270 7.872 20.781 1.00 86.62 73 GLU A O 1
ATOM 537 N N . ASN A 1 74 ? -36.598 5.856 21.512 1.00 82.88 74 ASN A N 1
ATOM 538 C CA . ASN A 1 74 ? -35.785 6.381 22.606 1.00 82.88 74 ASN A CA 1
ATOM 539 C C . ASN A 1 74 ? -34.646 7.275 22.097 1.00 82.88 74 ASN A C 1
ATOM 541 O O . ASN A 1 74 ? -34.356 8.298 22.714 1.00 82.88 74 ASN A O 1
ATOM 545 N N . LEU A 1 75 ? -34.040 6.931 20.953 1.00 82.81 75 LEU A N 1
ATOM 546 C CA . LEU A 1 75 ? -33.018 7.761 20.307 1.00 82.81 75 LEU A CA 1
ATOM 547 C C . LEU A 1 75 ? -33.536 9.174 19.980 1.00 82.81 75 LEU A C 1
ATOM 549 O O . LEU A 1 75 ? -32.790 10.138 20.123 1.00 82.81 75 LEU A O 1
ATOM 553 N N . LEU A 1 76 ? -34.797 9.302 19.553 1.00 80.88 76 LEU A N 1
ATOM 554 C CA . LEU A 1 76 ? -35.402 10.584 19.164 1.00 80.88 76 LEU A CA 1
ATOM 555 C C . LEU A 1 76 ? -35.992 11.357 20.343 1.00 80.88 76 LEU A C 1
ATOM 557 O O . LEU A 1 76 ? -35.915 12.582 20.379 1.00 80.88 76 LEU A O 1
ATOM 561 N N . LEU A 1 77 ? -36.597 10.648 21.296 1.00 78.81 77 LEU A N 1
ATOM 562 C CA . LEU A 1 77 ? -37.269 11.244 22.452 1.00 78.81 77 LEU A CA 1
ATOM 563 C C . LEU A 1 77 ? -36.296 11.644 23.563 1.00 78.81 77 LEU A C 1
ATOM 565 O O . LEU A 1 77 ? -36.654 12.403 24.461 1.00 78.81 77 LEU A O 1
ATOM 569 N N . SER A 1 78 ? -35.079 11.108 23.554 1.00 68.50 78 SER A N 1
ATOM 570 C CA . SER A 1 78 ? -34.085 11.349 24.598 1.00 68.50 78 SER A CA 1
ATOM 571 C C . SER A 1 78 ? -32.676 11.487 24.009 1.00 68.50 78 SER A C 1
ATOM 573 O O . SER A 1 78 ? -31.795 10.689 24.345 1.00 68.50 78 SER A O 1
ATOM 575 N N . PRO A 1 79 ? -32.429 12.503 23.157 1.00 60.25 79 PRO A N 1
ATOM 576 C CA . PRO A 1 79 ? -31.128 12.704 22.511 1.00 60.25 79 PRO A CA 1
ATOM 577 C C . PRO A 1 79 ? -29.974 12.865 23.519 1.00 60.25 79 PRO A C 1
ATOM 579 O O . PRO A 1 79 ? -28.849 12.471 23.227 1.00 60.25 79 PRO A O 1
ATOM 582 N N . ASP A 1 80 ? -30.263 13.332 24.738 1.00 57.47 80 ASP A N 1
ATOM 583 C CA . ASP A 1 80 ? -29.278 13.560 25.805 1.00 57.47 80 ASP A CA 1
ATOM 584 C C . ASP A 1 80 ? -28.852 12.286 26.570 1.00 57.47 80 ASP A C 1
ATOM 586 O O . ASP A 1 80 ? -28.035 12.356 27.489 1.00 57.47 80 ASP A O 1
ATOM 590 N N . THR A 1 81 ? -29.405 11.108 26.248 1.00 55.66 81 THR A N 1
ATOM 591 C CA . THR A 1 81 ? -29.220 9.892 27.076 1.00 55.66 81 THR A CA 1
ATOM 592 C C . THR A 1 81 ? -28.112 8.946 26.630 1.00 55.66 81 THR A C 1
ATOM 594 O O . THR A 1 81 ? -27.760 8.041 27.389 1.00 55.66 81 THR A O 1
ATOM 597 N N . SER A 1 82 ? -27.526 9.137 25.446 1.00 61.72 82 SER A N 1
ATOM 598 C CA . SER A 1 82 ? -26.383 8.329 25.000 1.00 61.72 82 SER A CA 1
ATOM 599 C C . SER A 1 82 ? -25.090 9.116 25.215 1.00 61.72 82 SER A C 1
ATOM 601 O O . SER A 1 82 ? -24.744 9.944 24.371 1.00 61.72 82 SER A O 1
ATOM 603 N N . PRO A 1 83 ? -24.374 8.921 26.341 1.00 69.88 83 PRO A N 1
ATOM 604 C CA . PRO A 1 83 ? -23.105 9.598 26.543 1.00 69.88 83 PRO A CA 1
ATOM 605 C C . PRO A 1 83 ? -22.127 9.201 25.435 1.00 69.88 83 PRO A C 1
ATOM 607 O O . PRO A 1 83 ? -21.973 8.021 25.121 1.00 69.88 83 PRO A O 1
ATOM 610 N N . LEU A 1 84 ? -21.458 10.195 24.850 1.00 78.06 84 LEU A N 1
ATOM 611 C CA . LEU A 1 84 ? -20.364 9.950 23.920 1.00 78.06 84 LEU A CA 1
ATOM 612 C C . LEU A 1 84 ? -19.213 9.288 24.683 1.00 78.06 84 LEU A C 1
ATOM 614 O O . LEU A 1 84 ? -18.700 9.857 25.648 1.00 78.06 84 LEU A O 1
ATOM 618 N N . GLU A 1 85 ? -18.802 8.105 24.238 1.00 81.06 85 GLU A N 1
ATOM 619 C CA . GLU A 1 85 ? -17.674 7.380 24.818 1.00 81.06 85 GLU A CA 1
ATOM 620 C C . GLU A 1 85 ? -16.456 7.423 23.898 1.00 81.06 85 GLU A C 1
ATOM 622 O O . GLU A 1 85 ? -16.571 7.490 22.673 1.00 81.06 85 GLU A O 1
ATOM 627 N N . SER A 1 86 ? -15.269 7.390 24.502 1.00 86.00 86 SER A N 1
ATOM 628 C CA . SER A 1 86 ? -14.019 7.267 23.753 1.00 86.00 86 SER A CA 1
ATOM 629 C C . SER A 1 86 ? -13.816 5.828 23.292 1.00 86.00 86 SER A C 1
ATOM 631 O O . SER A 1 86 ? -14.060 4.906 24.066 1.00 86.00 86 SER A O 1
ATOM 633 N N . PHE A 1 87 ? -13.304 5.648 22.075 1.00 87.44 87 PHE A N 1
ATOM 634 C CA . PHE A 1 87 ? -12.851 4.362 21.533 1.00 87.44 87 PHE A CA 1
ATOM 635 C C . PHE A 1 87 ? -11.338 4.383 21.245 1.00 87.44 87 PHE A C 1
ATOM 637 O O . PHE A 1 87 ? -10.868 3.797 20.276 1.00 87.44 87 PHE A O 1
ATOM 644 N N . LEU A 1 88 ? -10.571 5.130 22.052 1.00 91.00 88 LEU A N 1
ATOM 645 C CA . LEU A 1 88 ? -9.119 5.259 21.886 1.00 91.00 88 LEU A CA 1
ATOM 646 C C . LEU A 1 88 ? -8.357 4.001 22.327 1.00 91.00 88 LEU A C 1
ATOM 648 O O . LEU A 1 88 ? -7.365 3.659 21.694 1.00 91.00 88 LEU A O 1
ATOM 652 N N . GLU A 1 89 ? -8.821 3.313 23.377 1.00 89.19 89 GLU A N 1
ATOM 653 C CA . GLU A 1 89 ? -8.134 2.160 23.987 1.00 89.19 89 GLU A CA 1
ATOM 654 C C . GLU A 1 89 ? -7.639 1.122 22.958 1.00 89.19 89 GLU A C 1
ATOM 656 O O . GLU A 1 89 ? -6.447 0.809 22.989 1.00 89.19 89 GLU A O 1
ATOM 661 N N . PRO A 1 90 ? -8.456 0.633 21.999 1.00 89.12 90 PRO A N 1
ATOM 662 C CA . PRO A 1 90 ? -8.023 -0.420 21.076 1.00 89.12 90 PRO A CA 1
ATOM 663 C C . PRO A 1 90 ? -6.894 0.007 20.130 1.00 89.12 90 PRO A C 1
ATOM 665 O O . PRO A 1 90 ? -6.197 -0.845 19.584 1.00 89.12 90 PRO A O 1
ATOM 668 N N . SER A 1 91 ? -6.724 1.316 19.933 1.00 91.62 91 SER A N 1
ATOM 669 C CA . SER A 1 91 ? -5.729 1.909 19.035 1.00 91.62 91 SER A CA 1
ATOM 670 C C . SER A 1 91 ? -4.648 2.684 19.793 1.00 91.62 91 SER A C 1
ATOM 672 O O . SER A 1 91 ? -3.816 3.333 19.164 1.00 91.62 91 SER A O 1
ATOM 674 N N . LEU A 1 92 ? -4.635 2.639 21.131 1.00 94.62 92 LEU A N 1
ATOM 675 C CA . LEU A 1 92 ? -3.736 3.451 21.956 1.00 94.62 92 LEU A CA 1
ATOM 676 C C . LEU A 1 92 ? -2.261 3.200 21.611 1.00 94.62 92 LEU A C 1
ATOM 678 O O . LEU A 1 92 ? -1.491 4.147 21.488 1.00 94.62 92 LEU A O 1
ATOM 682 N N . ALA A 1 93 ? -1.888 1.938 21.387 1.00 95.25 93 ALA A N 1
ATOM 683 C CA . ALA A 1 93 ? -0.533 1.565 20.987 1.00 95.25 93 ALA A CA 1
ATOM 684 C C . ALA A 1 93 ? -0.117 2.186 19.638 1.00 95.25 93 ALA A C 1
ATOM 686 O O . ALA A 1 93 ? 1.030 2.596 19.484 1.00 95.25 93 ALA A O 1
ATOM 687 N N . ASP A 1 94 ? -1.035 2.303 18.674 1.00 95.50 94 ASP A N 1
ATOM 688 C CA . ASP A 1 94 ? -0.736 2.896 17.363 1.00 95.50 94 ASP A CA 1
ATOM 689 C C . ASP A 1 94 ? -0.443 4.393 17.468 1.00 95.50 94 ASP A C 1
ATOM 691 O O . ASP A 1 94 ? 0.512 4.889 16.860 1.00 95.50 94 ASP A O 1
ATOM 695 N N . PHE A 1 95 ? -1.234 5.102 18.276 1.00 96.25 95 PHE A N 1
ATOM 696 C CA . PHE A 1 95 ? -1.012 6.520 18.530 1.00 96.25 95 PHE A CA 1
ATOM 697 C C . PHE A 1 95 ? 0.268 6.745 19.333 1.00 96.25 95 PHE A C 1
ATOM 699 O O . PHE A 1 95 ? 1.114 7.509 18.885 1.00 96.25 95 PHE A O 1
ATOM 706 N N . LEU A 1 96 ? 0.479 6.016 20.436 1.00 97.31 96 LEU A N 1
ATOM 707 C CA . LEU A 1 96 ? 1.700 6.145 21.240 1.00 97.31 96 LEU A CA 1
ATOM 708 C C . LEU A 1 96 ? 2.967 5.861 20.425 1.00 97.31 96 LEU A C 1
ATOM 710 O O . LEU A 1 96 ? 3.920 6.626 20.509 1.00 97.31 96 LEU A O 1
ATOM 714 N N . ASN A 1 97 ? 2.979 4.820 19.584 1.00 97.75 97 ASN A N 1
ATOM 715 C CA . ASN A 1 97 ? 4.108 4.574 18.682 1.00 97.75 97 ASN A CA 1
ATOM 716 C C . ASN A 1 97 ? 4.367 5.766 17.749 1.00 97.75 97 ASN A C 1
ATOM 718 O O . ASN A 1 97 ? 5.516 6.117 17.497 1.00 97.75 97 ASN A O 1
ATOM 722 N N . SER A 1 98 ? 3.306 6.383 17.229 1.00 97.00 98 SER A N 1
ATOM 723 C CA . SER A 1 98 ? 3.427 7.535 16.335 1.00 97.00 98 SER A CA 1
ATOM 724 C C . SER A 1 98 ? 4.004 8.750 17.063 1.00 97.00 98 SER A C 1
ATOM 726 O O . SER A 1 98 ? 4.935 9.360 16.547 1.00 97.00 98 SER A O 1
ATOM 728 N N . GLU A 1 99 ? 3.523 9.051 18.270 1.00 97.62 99 GLU A N 1
ATOM 729 C CA . GLU A 1 99 ? 4.011 10.166 19.093 1.00 97.62 99 GLU A CA 1
ATOM 730 C C . GLU A 1 99 ? 5.466 9.975 19.545 1.00 97.62 99 GLU A C 1
ATOM 732 O O . GLU A 1 99 ? 6.241 10.931 19.535 1.00 97.62 99 GLU A O 1
ATOM 737 N N . VAL A 1 100 ? 5.868 8.739 19.865 1.00 97.88 100 VAL A N 1
ATOM 738 C CA . VAL A 1 100 ? 7.267 8.396 20.172 1.00 97.88 100 VAL A CA 1
ATOM 739 C C . VAL A 1 100 ? 8.160 8.569 18.942 1.00 97.88 100 VAL A C 1
ATOM 741 O O . VAL A 1 100 ? 9.235 9.156 19.022 1.00 97.88 100 VAL A O 1
ATOM 744 N N . VAL A 1 101 ? 7.724 8.094 17.771 1.00 97.25 101 VAL A N 1
ATOM 745 C CA . VAL A 1 101 ? 8.479 8.245 16.513 1.00 97.25 101 VAL A CA 1
ATOM 746 C C . VAL A 1 101 ? 8.606 9.711 16.087 1.00 97.25 101 VAL A C 1
ATOM 748 O O . VAL A 1 101 ? 9.616 10.080 15.487 1.00 97.25 101 VAL A O 1
ATOM 751 N N . LEU A 1 102 ? 7.589 10.527 16.373 1.00 96.06 102 LEU A N 1
ATOM 752 C CA . LEU A 1 102 ? 7.580 11.973 16.139 1.00 96.06 102 LEU A CA 1
ATOM 753 C C . LEU A 1 102 ? 8.323 12.765 17.224 1.00 96.06 102 LEU A C 1
ATOM 755 O O . LEU A 1 102 ? 8.383 13.988 17.121 1.00 96.06 102 LEU A O 1
ATOM 759 N N . GLU A 1 103 ? 8.869 12.089 18.241 1.00 95.50 103 GLU A N 1
ATOM 760 C CA . GLU A 1 103 ? 9.597 12.693 19.366 1.00 95.50 103 GLU A CA 1
ATOM 761 C C . GLU A 1 103 ? 8.740 13.682 20.184 1.00 95.50 103 GLU A C 1
ATOM 763 O O . GLU A 1 103 ? 9.260 14.566 20.857 1.00 95.50 103 GLU A O 1
ATOM 768 N N . THR A 1 104 ? 7.409 13.536 20.135 1.00 96.56 104 THR A N 1
ATOM 769 C CA . THR A 1 104 ? 6.468 14.289 20.989 1.00 96.56 104 THR A CA 1
ATOM 770 C C . THR A 1 104 ? 6.338 13.648 22.370 1.00 96.56 104 THR A C 1
ATOM 772 O O . THR A 1 104 ? 6.063 14.335 23.348 1.00 96.56 104 THR A O 1
ATOM 775 N N . VAL A 1 105 ? 6.556 12.333 22.441 1.00 97.31 105 VAL A N 1
ATOM 776 C CA . VAL A 1 105 ? 6.675 11.563 23.680 1.00 97.31 105 VAL A CA 1
ATOM 777 C C . VAL A 1 105 ? 8.071 10.952 23.714 1.00 97.31 105 VAL A C 1
ATOM 779 O O . VAL A 1 105 ? 8.391 10.095 22.892 1.00 97.31 105 VAL A O 1
ATOM 782 N N . SER A 1 106 ? 8.899 11.394 24.652 1.00 96.00 106 SER A N 1
ATOM 783 C CA . SER A 1 106 ? 10.305 10.995 24.778 1.00 96.00 106 SER A CA 1
ATOM 784 C C . SER A 1 106 ? 10.587 10.106 25.992 1.00 96.00 106 SER A C 1
ATOM 786 O O . SER A 1 106 ? 11.626 9.445 26.051 1.00 96.00 106 SER A O 1
ATOM 788 N N . ASP A 1 107 ? 9.651 10.026 26.939 1.00 96.69 107 ASP A N 1
ATOM 789 C CA . ASP A 1 107 ? 9.756 9.179 28.124 1.00 96.69 107 ASP A CA 1
ATOM 790 C C . ASP A 1 107 ? 8.396 8.626 28.593 1.00 96.69 107 ASP A C 1
ATOM 792 O O . ASP A 1 107 ? 7.321 8.968 28.087 1.00 96.69 107 ASP A O 1
ATOM 796 N N . VAL A 1 108 ? 8.439 7.715 29.571 1.00 96.19 108 VAL A N 1
ATOM 797 C CA . VAL A 1 108 ? 7.240 7.071 30.137 1.00 96.19 108 VAL A CA 1
ATOM 798 C C . VAL A 1 108 ? 6.303 8.071 30.831 1.00 96.19 108 VAL A C 1
ATOM 800 O O . VAL A 1 108 ? 5.088 7.859 30.828 1.00 96.19 108 VAL A O 1
ATOM 803 N N . SER A 1 109 ? 6.826 9.140 31.437 1.00 95.44 109 SER A N 1
ATOM 804 C CA . SER A 1 109 ? 6.005 10.158 32.103 1.00 95.44 109 SER A CA 1
ATOM 805 C C . SER A 1 109 ? 5.205 10.956 31.080 1.00 95.44 109 SER A C 1
ATOM 807 O O . SER A 1 109 ? 3.988 11.073 31.221 1.00 95.44 109 SER A O 1
ATOM 809 N N . GLU A 1 110 ? 5.854 11.414 30.010 1.00 97.00 110 GLU A N 1
ATOM 810 C CA . GLU A 1 110 ? 5.207 12.122 28.904 1.00 97.00 110 GLU A CA 1
ATOM 811 C C . GLU A 1 110 ? 4.141 11.254 28.224 1.00 97.00 110 GLU A C 1
ATOM 813 O O . GLU A 1 110 ? 3.060 11.743 27.894 1.00 97.00 110 GLU A O 1
ATOM 818 N N . ALA A 1 111 ? 4.379 9.945 28.083 1.00 97.06 111 ALA A N 1
ATOM 819 C CA . ALA A 1 111 ? 3.388 9.012 27.541 1.00 97.06 111 ALA A CA 1
ATOM 820 C C . ALA A 1 111 ? 2.120 8.931 28.414 1.00 97.06 111 ALA A C 1
ATOM 822 O O . ALA A 1 111 ? 0.987 8.900 27.910 1.00 97.06 111 ALA A O 1
ATOM 823 N N . ILE A 1 112 ? 2.302 8.900 29.740 1.00 95.81 112 ILE A N 1
ATOM 824 C CA . ILE A 1 112 ? 1.197 8.896 30.704 1.00 95.81 112 ILE A CA 1
ATOM 825 C C . ILE A 1 112 ? 0.443 10.221 30.631 1.00 95.81 112 ILE A C 1
ATOM 827 O O . ILE A 1 112 ? -0.786 10.199 30.536 1.00 95.81 112 ILE A O 1
ATOM 831 N N . ASP A 1 113 ? 1.154 11.348 30.626 1.00 96.00 113 ASP A N 1
ATOM 832 C CA . ASP A 1 113 ? 0.559 12.682 30.554 1.00 96.00 113 ASP A CA 1
ATOM 833 C C . ASP A 1 113 ? -0.243 12.863 29.261 1.00 96.00 113 ASP A C 1
ATOM 835 O O . ASP A 1 113 ? -1.400 13.291 29.308 1.00 96.00 113 ASP A O 1
ATOM 839 N N . TRP A 1 114 ? 0.304 12.436 28.120 1.00 96.88 114 TRP A N 1
ATOM 840 C CA . TRP A 1 114 ? -0.393 12.422 26.832 1.00 96.88 114 TRP A CA 1
ATOM 841 C C . TRP A 1 114 ? -1.689 11.605 26.904 1.00 96.88 114 TRP A C 1
ATOM 843 O O . TRP A 1 114 ? -2.766 12.066 26.516 1.00 96.88 114 TRP A O 1
ATOM 853 N N . THR A 1 115 ? -1.627 10.407 27.494 1.00 94.88 115 THR A N 1
ATOM 854 C CA . THR A 1 115 ? -2.806 9.543 27.652 1.00 94.88 115 THR A CA 1
ATOM 855 C C . THR A 1 115 ? -3.842 10.168 28.594 1.00 94.88 115 THR A C 1
ATOM 857 O O . THR A 1 115 ? -5.049 10.060 28.350 1.00 94.88 115 THR A O 1
ATOM 860 N N . MET A 1 116 ? -3.405 10.848 29.656 1.00 92.31 116 MET A N 1
ATOM 861 C CA . MET A 1 116 ? -4.274 11.530 30.621 1.00 92.31 116 MET A CA 1
ATOM 862 C C . MET A 1 116 ? -4.935 12.794 30.051 1.00 92.31 116 MET A C 1
ATOM 864 O O . MET A 1 116 ? -6.017 13.165 30.498 1.00 92.31 116 MET A O 1
ATOM 868 N N . GLN A 1 117 ? -4.365 13.420 29.021 1.00 93.56 117 GLN A N 1
ATOM 869 C CA . GLN A 1 117 ? -4.993 14.549 28.318 1.00 93.56 117 GLN A CA 1
ATOM 870 C C . GLN A 1 117 ? -6.102 14.119 27.339 1.00 93.56 117 GLN A C 1
ATOM 872 O O . GLN A 1 117 ? -6.837 14.955 26.813 1.00 93.56 117 GLN A O 1
ATOM 877 N N . SER A 1 118 ? -6.261 12.816 27.092 1.00 93.06 118 SER A N 1
ATOM 878 C CA . SER A 1 118 ? -7.236 12.302 26.130 1.00 93.06 118 SER A CA 1
ATOM 879 C C . SER A 1 118 ? -8.690 12.359 26.626 1.00 93.06 118 SER A C 1
ATOM 881 O O . SER A 1 118 ? -8.991 12.248 27.819 1.00 93.06 118 SER A O 1
ATOM 883 N N . PHE A 1 119 ? -9.641 12.391 25.684 1.00 90.19 119 PHE A N 1
ATOM 884 C CA . PHE A 1 119 ? -11.071 12.234 25.994 1.00 90.19 119 PHE A CA 1
ATOM 885 C C . PHE A 1 119 ? -11.376 10.898 26.698 1.00 90.19 119 PHE A C 1
ATOM 887 O O . PHE A 1 119 ? -12.292 10.825 27.515 1.00 90.19 119 PHE A O 1
ATOM 894 N N . MET A 1 120 ? -10.580 9.848 26.448 1.00 89.19 120 MET A N 1
ATOM 895 C CA . MET A 1 120 ? -10.685 8.569 27.162 1.00 89.19 120 MET A CA 1
ATOM 896 C C . MET A 1 120 ? -10.494 8.745 28.669 1.00 89.19 120 MET A C 1
ATOM 898 O O . MET A 1 120 ? -11.270 8.194 29.452 1.00 89.19 120 MET A O 1
ATOM 902 N N . HIS A 1 121 ? -9.507 9.546 29.078 1.00 89.25 121 HIS A N 1
ATOM 903 C CA . HIS A 1 121 ? -9.255 9.824 30.485 1.00 89.25 121 HIS A CA 1
ATOM 904 C C . HIS A 1 121 ? -10.410 10.593 31.126 1.00 89.25 121 HIS A C 1
ATOM 906 O O . HIS A 1 121 ? -10.938 10.154 32.149 1.00 89.25 121 HIS A O 1
ATOM 912 N N . VAL A 1 122 ? -10.878 11.665 30.478 1.00 87.00 122 VAL A N 1
ATOM 913 C CA . VAL A 1 122 ? -12.031 12.457 30.944 1.00 87.00 122 VAL A CA 1
ATOM 914 C C . VAL A 1 122 ? -13.258 11.565 31.153 1.00 87.00 122 VAL A C 1
ATOM 916 O O . VAL A 1 122 ? -13.934 11.654 32.180 1.00 87.00 122 VAL A O 1
ATOM 919 N N . ARG A 1 123 ? -13.531 10.652 30.211 1.00 80.81 123 ARG A N 1
ATOM 920 C CA . ARG A 1 123 ? -14.637 9.691 30.330 1.00 80.81 123 ARG A CA 1
ATOM 921 C C . ARG A 1 123 ? -14.429 8.689 31.462 1.00 80.81 123 ARG A C 1
ATOM 923 O O . ARG A 1 123 ? -15.379 8.441 32.203 1.00 80.81 123 ARG A O 1
ATOM 930 N N . SER A 1 124 ? -13.207 8.189 31.660 1.00 78.31 124 SER A N 1
ATOM 931 C CA . SER A 1 124 ? -12.876 7.270 32.762 1.00 78.31 124 SER A CA 1
ATOM 932 C C . SER A 1 124 ? -13.068 7.890 34.153 1.00 78.31 124 SER A C 1
ATOM 934 O O . SER A 1 124 ? -13.375 7.177 35.105 1.00 78.31 124 SER A O 1
ATOM 936 N N . GLN A 1 125 ? -12.937 9.217 34.261 1.00 76.25 125 GLN A N 1
ATOM 937 C CA . GLN A 1 125 ? -13.145 9.970 35.500 1.00 76.25 125 GLN A CA 1
ATOM 938 C C . GLN A 1 125 ? -14.605 10.387 35.723 1.00 76.25 125 GLN A C 1
ATOM 940 O O . GLN A 1 125 ? -14.978 10.780 36.829 1.00 76.25 125 GLN A O 1
ATOM 945 N N . SER A 1 126 ? -15.442 10.348 34.682 1.00 69.06 126 SER A N 1
ATOM 946 C CA . SER A 1 126 ? -16.801 10.875 34.763 1.00 69.06 126 SER A CA 1
ATOM 947 C C . SER A 1 126 ? -17.713 9.985 35.622 1.00 69.06 126 SER A C 1
ATOM 949 O O . SER A 1 126 ? -17.939 8.809 35.345 1.00 69.06 126 SER A O 1
ATOM 951 N N . SER A 1 127 ? -18.300 10.575 36.666 1.00 51.78 127 SER A N 1
ATOM 952 C CA . SER A 1 127 ? -19.217 9.924 37.616 1.00 51.78 127 SER A CA 1
ATOM 953 C C . SER A 1 127 ? -20.636 9.688 37.073 1.00 51.78 127 SER A C 1
ATOM 955 O O . SER A 1 127 ? -21.511 9.233 37.811 1.00 51.78 127 SER A O 1
ATOM 957 N N . LEU A 1 128 ? -20.877 9.928 35.775 1.00 51.03 128 LEU A N 1
ATOM 958 C CA . LEU A 1 128 ? -22.165 9.674 35.103 1.00 51.03 128 LEU A CA 1
ATOM 959 C C . LEU A 1 128 ? -22.585 8.190 35.134 1.00 51.03 128 LEU A C 1
ATOM 961 O O . LEU A 1 128 ? -23.718 7.855 34.798 1.00 51.03 128 LEU A O 1
ATOM 965 N N . ARG A 1 129 ? -21.704 7.301 35.602 1.00 53.84 129 ARG A N 1
ATOM 966 C CA . ARG A 1 129 ? -22.019 5.932 36.013 1.00 53.84 129 ARG A CA 1
ATOM 967 C C . ARG A 1 129 ? -21.798 5.750 37.516 1.00 53.84 129 ARG A C 1
ATOM 969 O O . ARG A 1 129 ? -20.893 5.042 37.931 1.00 53.84 129 ARG A O 1
ATOM 976 N N . SER A 1 130 ? -22.681 6.284 38.358 1.00 47.28 130 SER A N 1
ATOM 977 C CA . SER A 1 130 ? -22.683 5.945 39.795 1.00 47.28 130 SER A CA 1
ATOM 978 C C . SER A 1 130 ? -23.156 4.508 40.102 1.00 47.28 130 SER A C 1
ATOM 980 O O . SER A 1 130 ? -23.267 4.135 41.266 1.00 47.28 130 SER A O 1
ATOM 982 N N . LYS A 1 131 ? -23.443 3.678 39.083 1.00 50.03 131 LYS A N 1
ATOM 983 C CA . LYS A 1 131 ? -23.949 2.298 39.246 1.00 50.03 131 LYS A CA 1
ATOM 984 C C . LYS A 1 131 ? -23.289 1.235 38.362 1.00 50.03 131 LYS A C 1
ATOM 986 O O . LYS A 1 131 ? -23.685 0.076 38.439 1.00 50.03 131 LYS A O 1
ATOM 991 N N . MET A 1 132 ? -22.321 1.590 37.519 1.00 52.94 132 MET A N 1
ATOM 992 C CA . MET A 1 132 ? -21.635 0.622 36.656 1.00 52.94 132 MET A CA 1
ATOM 993 C C . MET A 1 132 ? -20.124 0.686 36.875 1.00 52.94 132 MET A C 1
ATOM 995 O O . MET A 1 132 ? -19.616 1.785 37.100 1.00 52.94 132 MET A O 1
ATOM 999 N N . PRO A 1 133 ? -19.407 -0.453 36.795 1.00 55.75 133 PRO A N 1
ATOM 1000 C CA . PRO A 1 133 ? -17.952 -0.459 36.867 1.00 55.75 133 PRO A CA 1
ATOM 1001 C C . PRO A 1 133 ? -17.353 0.505 35.831 1.00 55.75 133 PRO A C 1
ATOM 1003 O O . PRO A 1 133 ? -17.962 0.697 34.765 1.00 55.75 133 PRO A O 1
ATOM 1006 N N . PRO A 1 134 ? -16.184 1.108 36.115 1.00 57.97 134 PRO A N 1
ATOM 1007 C CA . PRO A 1 134 ? -15.468 1.898 35.121 1.00 57.97 134 PRO A CA 1
ATOM 1008 C C . PRO A 1 134 ? -15.285 1.063 33.848 1.00 57.97 134 PRO A C 1
ATOM 1010 O O . PRO A 1 134 ? -14.928 -0.112 33.916 1.00 57.97 134 PRO A O 1
ATOM 1013 N N . LEU A 1 135 ? -15.600 1.660 32.692 1.00 60.44 135 LEU A N 1
ATOM 1014 C CA . LEU A 1 135 ? -15.555 0.974 31.394 1.00 60.44 135 LEU A CA 1
ATOM 1015 C C . LEU A 1 135 ? -14.120 0.573 31.016 1.00 60.44 135 LEU A C 1
ATOM 1017 O O . LEU A 1 135 ? -13.930 -0.410 30.312 1.00 60.44 135 LEU A O 1
ATOM 1021 N N . TYR A 1 136 ? -13.140 1.317 31.533 1.00 63.84 136 TYR A N 1
ATOM 1022 C CA . TYR A 1 136 ? -11.721 1.154 31.258 1.00 63.84 136 TYR A CA 1
ATOM 1023 C C . TYR A 1 136 ? -10.929 1.037 32.568 1.00 63.84 136 TYR A C 1
ATOM 1025 O O . TYR A 1 136 ? -11.289 1.693 33.555 1.00 63.84 136 TYR A O 1
ATOM 1033 N N . PRO A 1 137 ? -9.829 0.262 32.594 1.00 67.38 137 PRO A N 1
ATOM 1034 C CA . PRO A 1 137 ? -8.804 0.389 33.623 1.00 67.38 137 PRO A CA 1
ATOM 1035 C C . PRO A 1 137 ? -8.305 1.839 33.730 1.00 67.38 137 PRO A C 1
ATOM 1037 O O . PRO A 1 137 ? -8.507 2.657 32.831 1.00 67.38 137 PRO A O 1
ATOM 1040 N N . CYS A 1 138 ? -7.611 2.164 34.823 1.00 82.75 138 CYS A N 1
ATOM 1041 C CA . CYS A 1 138 ? -6.947 3.460 34.969 1.00 82.75 138 CYS A CA 1
ATOM 1042 C C . CYS A 1 138 ? -6.129 3.790 33.704 1.00 82.75 138 CYS A C 1
ATOM 1044 O O . CYS A 1 138 ? -5.353 2.953 33.245 1.00 82.75 138 CYS A O 1
ATOM 1046 N N . SER A 1 139 ? -6.272 5.002 33.148 1.00 86.69 139 SER A N 1
ATOM 1047 C CA . SER A 1 139 ? -5.597 5.400 31.897 1.00 86.69 139 SER A CA 1
ATOM 1048 C C . SER A 1 139 ? -4.078 5.226 31.963 1.00 86.69 139 SER A C 1
ATOM 1050 O O . SER A 1 139 ? -3.456 4.871 30.968 1.00 86.69 139 SER A O 1
ATOM 1052 N N . LYS A 1 140 ? -3.492 5.389 33.156 1.00 90.00 140 LYS A N 1
ATOM 1053 C CA . LYS A 1 140 ? -2.081 5.089 33.414 1.00 90.00 140 LYS A CA 1
ATOM 1054 C C . LYS A 1 140 ? -1.755 3.611 33.180 1.00 90.00 140 LYS A C 1
ATOM 1056 O O . LYS A 1 140 ? -0.760 3.303 32.540 1.00 90.00 140 LYS A O 1
ATOM 1061 N N . THR A 1 141 ? -2.592 2.699 33.669 1.00 91.25 141 THR A N 1
ATOM 1062 C CA . THR A 1 141 ? -2.426 1.254 33.455 1.00 91.25 141 THR A CA 1
ATOM 1063 C C . THR A 1 141 ? -2.519 0.904 31.973 1.00 91.25 141 THR A C 1
ATOM 1065 O O . THR A 1 141 ? -1.673 0.166 31.485 1.00 91.25 141 THR A O 1
ATOM 1068 N N . LEU A 1 142 ? -3.487 1.477 31.251 1.00 92.19 142 LEU A N 1
ATOM 1069 C CA . LEU A 1 142 ? -3.622 1.270 29.804 1.00 92.19 142 LEU A CA 1
ATOM 1070 C C . LEU A 1 142 ? -2.406 1.787 29.026 1.00 92.19 142 LEU A C 1
ATOM 1072 O O . LEU A 1 142 ? -1.919 1.103 28.132 1.00 92.19 142 LEU A O 1
ATOM 1076 N N . CYS A 1 143 ? -1.888 2.963 29.392 1.00 95.44 143 CYS A N 1
ATOM 1077 C CA . CYS A 1 143 ? -0.665 3.506 28.805 1.00 95.44 143 CYS A CA 1
ATOM 1078 C C . CYS A 1 143 ? 0.522 2.558 29.011 1.00 95.44 143 CYS A C 1
ATOM 1080 O O . CYS A 1 143 ? 1.215 2.226 28.054 1.00 95.44 143 CYS A O 1
ATOM 1082 N N . LEU A 1 144 ? 0.740 2.087 30.242 1.00 95.06 144 LEU A N 1
ATOM 1083 C CA . LEU A 1 144 ? 1.846 1.177 30.550 1.00 95.06 144 LEU A CA 1
ATOM 1084 C C . LEU A 1 144 ? 1.715 -0.155 29.796 1.00 95.06 144 LEU A C 1
ATOM 1086 O O . LEU A 1 144 ? 2.685 -0.603 29.200 1.00 95.06 144 LEU A O 1
ATOM 1090 N N . GLN A 1 145 ? 0.513 -0.732 29.723 1.00 95.00 145 GLN A N 1
ATOM 1091 C CA . GLN A 1 145 ? 0.254 -1.946 28.937 1.00 95.00 145 GLN A CA 1
ATOM 1092 C C . GLN A 1 145 ? 0.501 -1.742 27.435 1.00 95.00 145 GLN A C 1
ATOM 1094 O O . GLN A 1 145 ? 1.012 -2.636 26.753 1.00 95.00 145 GLN A O 1
ATOM 1099 N N . ALA A 1 146 ? 0.142 -0.570 26.902 1.00 95.56 146 ALA A N 1
ATOM 1100 C CA . ALA A 1 146 ? 0.406 -0.225 25.512 1.00 95.56 146 ALA A CA 1
ATOM 1101 C C . ALA A 1 146 ? 1.914 -0.091 25.251 1.00 95.56 146 ALA A C 1
ATOM 1103 O O . ALA A 1 146 ? 2.404 -0.671 24.285 1.00 95.56 146 ALA A O 1
ATOM 1104 N N . LEU A 1 147 ? 2.659 0.588 26.131 1.00 96.12 147 LEU A N 1
ATOM 1105 C CA . LEU A 1 147 ? 4.121 0.683 26.048 1.00 96.12 147 LEU A CA 1
ATOM 1106 C C . LEU A 1 147 ? 4.782 -0.699 26.134 1.00 96.12 147 LEU A C 1
ATOM 1108 O O . LEU A 1 147 ? 5.589 -1.036 25.273 1.00 96.12 147 LEU A O 1
ATOM 1112 N N . GLU A 1 148 ? 4.384 -1.538 27.092 1.00 95.38 148 GLU A N 1
ATOM 1113 C CA . GLU A 1 148 ? 4.872 -2.919 27.211 1.00 95.38 148 GLU A CA 1
ATOM 1114 C C . GLU A 1 148 ? 4.621 -3.720 25.927 1.00 95.38 148 GLU A C 1
ATOM 1116 O O . GLU A 1 148 ? 5.508 -4.425 25.449 1.00 95.38 148 GLU A O 1
ATOM 1121 N N . SER A 1 149 ? 3.441 -3.573 25.319 1.00 95.62 149 SER A N 1
ATOM 1122 C CA . SER A 1 149 ? 3.103 -4.236 24.052 1.00 95.62 149 SER A CA 1
ATOM 1123 C C . SER A 1 149 ? 3.968 -3.740 22.889 1.00 95.62 149 SER A C 1
ATOM 1125 O O . SER A 1 149 ? 4.397 -4.530 22.044 1.00 95.62 149 SER A O 1
ATOM 1127 N N . LEU A 1 150 ? 4.249 -2.436 22.831 1.00 96.69 150 LEU A N 1
ATOM 1128 C CA . LEU A 1 150 ? 5.115 -1.837 21.816 1.00 96.69 150 LEU A CA 1
ATOM 1129 C C . LEU A 1 150 ? 6.573 -2.293 21.968 1.00 96.69 150 LEU A C 1
ATOM 1131 O O . LEU A 1 150 ? 7.208 -2.609 20.963 1.00 96.69 150 LEU A O 1
ATOM 1135 N N . VAL A 1 151 ? 7.080 -2.398 23.199 1.00 96.38 151 VAL A N 1
ATOM 1136 C CA . VAL A 1 151 ? 8.429 -2.913 23.488 1.00 96.38 151 VAL A CA 1
ATOM 1137 C C . VAL A 1 151 ? 8.523 -4.400 23.163 1.00 96.38 151 VAL A C 1
ATOM 1139 O O . VAL A 1 151 ? 9.408 -4.821 22.423 1.00 96.38 151 VAL A O 1
ATOM 1142 N N . ALA A 1 152 ? 7.568 -5.206 23.640 1.00 95.38 152 ALA A N 1
ATOM 1143 C CA . ALA A 1 152 ? 7.533 -6.651 23.402 1.00 95.38 152 ALA A CA 1
ATOM 1144 C C . ALA A 1 152 ? 7.452 -7.011 21.912 1.00 95.38 152 ALA A C 1
ATOM 1146 O O . ALA A 1 152 ? 7.817 -8.112 21.504 1.00 95.38 152 ALA A O 1
ATOM 1147 N N . SER A 1 153 ? 6.962 -6.084 21.094 1.00 95.12 153 SER A N 1
ATOM 1148 C CA . SER A 1 153 ? 6.847 -6.244 19.652 1.00 95.12 153 SER A CA 1
ATOM 1149 C C . SER A 1 153 ? 7.880 -5.447 18.852 1.00 95.12 153 SER A C 1
ATOM 1151 O O . SER A 1 153 ? 7.720 -5.306 17.639 1.00 95.12 153 SER A O 1
ATOM 1153 N N . ALA A 1 154 ? 8.932 -4.965 19.526 1.00 95.69 154 ALA A N 1
ATOM 1154 C CA . ALA A 1 154 ? 10.081 -4.267 18.959 1.00 95.69 154 ALA A CA 1
ATOM 1155 C C . ALA A 1 154 ? 9.706 -3.054 18.092 1.00 95.69 154 ALA A C 1
ATOM 1157 O O . ALA A 1 154 ? 10.286 -2.848 17.033 1.00 95.69 154 ALA A O 1
ATOM 1158 N N . ARG A 1 155 ? 8.706 -2.272 18.518 1.00 96.56 155 ARG A N 1
ATOM 1159 C CA . ARG A 1 155 ? 8.311 -1.001 17.880 1.00 96.56 155 ARG A CA 1
ATOM 1160 C C . ARG A 1 155 ? 8.966 0.193 18.549 1.00 96.56 155 ARG A C 1
ATOM 1162 O O . ARG A 1 155 ? 9.428 1.106 17.867 1.00 96.56 155 ARG A O 1
ATOM 1169 N N . ILE A 1 156 ? 9.062 0.141 19.867 1.00 97.12 156 ILE A N 1
ATOM 1170 C CA . ILE A 1 156 ? 9.798 1.103 20.679 1.00 97.12 156 ILE A CA 1
ATOM 1171 C C . ILE A 1 156 ? 10.819 0.348 21.526 1.00 97.12 156 ILE A C 1
ATOM 1173 O O . ILE A 1 156 ? 10.696 -0.861 21.727 1.00 97.12 156 ILE A O 1
ATOM 1177 N N . GLU A 1 157 ? 11.798 1.068 22.037 1.00 96.12 157 GLU A N 1
ATOM 1178 C CA . GLU A 1 157 ? 12.785 0.562 22.981 1.00 96.12 157 GLU A CA 1
ATOM 1179 C C . GLU A 1 157 ? 12.934 1.540 24.148 1.00 96.12 157 GLU A C 1
ATOM 1181 O O . GLU A 1 157 ? 12.677 2.737 24.004 1.00 96.12 157 GLU A O 1
ATOM 1186 N N . TYR A 1 158 ? 13.316 1.015 25.312 1.00 95.31 158 TYR A N 1
ATOM 1187 C CA . TYR A 1 158 ? 13.712 1.849 26.441 1.00 95.31 158 TYR A CA 1
ATOM 1188 C C . TYR A 1 158 ? 15.177 2.243 26.288 1.00 95.31 158 TYR A C 1
ATOM 1190 O O . TYR A 1 158 ? 16.009 1.406 25.931 1.00 95.31 158 TYR A O 1
ATOM 1198 N N . GLY A 1 159 ? 15.503 3.492 26.604 1.00 90.25 159 GLY A N 1
ATOM 1199 C CA . GLY A 1 159 ? 16.893 3.911 26.698 1.00 90.25 159 GLY A CA 1
ATOM 1200 C C . GLY A 1 159 ? 17.595 3.316 27.920 1.00 90.25 159 GLY A C 1
ATOM 1201 O O . GLY A 1 159 ? 17.008 2.626 28.756 1.00 90.25 159 GLY A O 1
ATOM 1202 N N . ASN A 1 160 ? 18.891 3.606 28.036 1.00 89.00 160 ASN A N 1
ATOM 1203 C CA . ASN A 1 160 ? 19.750 3.046 29.088 1.00 89.00 160 ASN A CA 1
ATOM 1204 C C . ASN A 1 160 ? 19.306 3.424 30.511 1.00 89.00 160 ASN A C 1
ATOM 1206 O O . ASN A 1 160 ? 19.646 2.731 31.467 1.00 89.00 160 ASN A O 1
ATOM 1210 N N . ASP A 1 161 ? 18.579 4.531 30.653 1.00 88.56 161 ASP A N 1
ATOM 1211 C CA . ASP A 1 161 ? 18.012 4.997 31.916 1.00 88.56 161 ASP A CA 1
ATOM 1212 C C . ASP A 1 161 ? 16.695 4.294 32.287 1.00 88.56 161 ASP A C 1
ATOM 1214 O O . ASP A 1 161 ? 16.198 4.512 33.386 1.00 88.56 161 ASP A O 1
ATOM 1218 N N . LEU A 1 162 ? 16.156 3.431 31.413 1.00 81.06 162 LEU A N 1
ATOM 1219 C CA . LEU A 1 162 ? 14.878 2.713 31.544 1.00 81.06 162 LEU A CA 1
ATOM 1220 C C . LEU A 1 162 ? 13.628 3.610 31.596 1.00 81.06 162 LEU A C 1
ATOM 1222 O O . LEU A 1 162 ? 12.520 3.099 31.766 1.00 81.06 162 LEU A O 1
ATOM 1226 N N . PHE A 1 163 ? 13.787 4.925 31.437 1.00 86.12 163 PHE A N 1
ATOM 1227 C CA . PHE A 1 163 ? 12.688 5.895 31.466 1.00 86.12 163 PHE A CA 1
ATOM 1228 C C . PHE A 1 163 ? 12.463 6.539 30.105 1.00 86.12 163 PHE A C 1
ATOM 1230 O O . PHE A 1 163 ? 11.311 6.750 29.724 1.00 86.12 163 PHE A O 1
ATOM 1237 N N . SER A 1 164 ? 13.542 6.819 29.374 1.00 94.12 164 SER A N 1
ATOM 1238 C CA . SER A 1 164 ? 13.461 7.315 28.006 1.00 94.12 164 SER A CA 1
ATOM 1239 C C . SER A 1 164 ? 12.934 6.233 27.066 1.00 94.12 164 SER A C 1
ATOM 1241 O O . SER A 1 164 ? 13.176 5.038 27.257 1.00 94.12 164 SER A O 1
ATOM 1243 N N . VAL A 1 165 ? 12.185 6.656 26.053 1.00 96.31 165 VAL A N 1
ATOM 1244 C CA . VAL A 1 165 ? 11.570 5.788 25.051 1.00 96.31 165 VAL A CA 1
ATOM 1245 C C . VAL A 1 165 ? 11.929 6.316 23.666 1.00 96.31 165 VAL A C 1
ATOM 1247 O O . VAL A 1 165 ? 11.766 7.501 23.388 1.00 96.31 165 VAL A O 1
ATOM 1250 N N . SER A 1 166 ? 12.381 5.437 22.774 1.00 96.81 166 SER A N 1
ATOM 1251 C CA . SER A 1 166 ? 12.696 5.779 21.383 1.00 96.81 166 SER A CA 1
ATOM 1252 C C . SER A 1 166 ? 12.012 4.838 20.395 1.00 96.81 166 SER A C 1
ATOM 1254 O O . SER A 1 166 ? 11.755 3.665 20.668 1.00 96.81 166 SER A O 1
ATOM 1256 N N . GLY A 1 167 ? 11.696 5.363 19.209 1.00 96.81 167 GLY A N 1
ATOM 1257 C CA . GLY A 1 167 ? 11.141 4.572 18.113 1.00 96.81 167 GLY A CA 1
ATOM 1258 C C . GLY A 1 167 ? 12.222 3.751 17.408 1.00 96.81 167 GLY A C 1
ATOM 1259 O O . GLY A 1 167 ? 13.180 4.318 16.871 1.00 96.81 167 GLY A O 1
ATOM 1260 N N . THR A 1 168 ? 12.022 2.434 17.348 1.00 97.44 168 THR A N 1
ATOM 1261 C CA . THR A 1 168 ? 12.840 1.516 16.535 1.00 97.44 168 THR A CA 1
ATOM 1262 C C . THR A 1 168 ? 12.550 1.701 15.043 1.00 97.44 168 THR A C 1
ATOM 1264 O O . THR A 1 168 ? 11.557 2.325 14.655 1.00 97.44 168 THR A O 1
ATOM 1267 N N . ASP A 1 169 ? 13.349 1.073 14.184 1.00 97.19 169 ASP A N 1
ATOM 1268 C CA . ASP A 1 169 ? 13.100 1.040 12.741 1.00 97.19 169 ASP A CA 1
ATOM 1269 C C . ASP A 1 169 ? 11.714 0.476 12.376 1.00 97.19 169 ASP A C 1
ATOM 1271 O O . ASP A 1 169 ? 11.023 1.027 11.516 1.00 97.19 169 ASP A O 1
ATOM 1275 N N . ALA A 1 170 ? 11.248 -0.573 13.064 1.00 97.44 170 ALA A N 1
ATOM 1276 C CA . ALA A 1 170 ? 9.916 -1.131 12.831 1.00 97.44 170 ALA A CA 1
ATOM 1277 C C . ALA A 1 170 ? 8.811 -0.150 13.262 1.00 97.44 170 ALA A C 1
ATOM 1279 O O . ALA A 1 170 ? 7.845 0.057 12.523 1.00 97.44 170 ALA A O 1
ATOM 1280 N N . GLY A 1 171 ? 8.973 0.514 14.411 1.00 97.56 171 GLY A N 1
ATOM 1281 C CA . GLY A 1 171 ? 8.055 1.567 14.860 1.00 97.56 171 GLY A CA 1
ATOM 1282 C C . GLY A 1 171 ? 7.971 2.730 13.870 1.00 97.56 171 GLY A C 1
ATOM 1283 O O . GLY A 1 171 ? 6.871 3.197 13.550 1.00 97.56 171 GLY A O 1
ATOM 1284 N N . ARG A 1 172 ? 9.120 3.140 13.309 1.00 98.06 172 ARG A N 1
ATOM 1285 C CA . ARG A 1 172 ? 9.213 4.170 12.262 1.00 98.06 172 ARG A CA 1
ATOM 1286 C C . ARG A 1 172 ? 8.494 3.748 10.986 1.00 98.06 172 ARG A C 1
ATOM 1288 O O . ARG A 1 172 ? 7.704 4.540 10.475 1.00 98.06 172 ARG A O 1
ATOM 1295 N N . ILE A 1 173 ? 8.679 2.510 10.520 1.00 97.94 173 ILE A N 1
ATOM 1296 C CA . ILE A 1 173 ? 7.931 1.968 9.372 1.00 97.94 173 ILE A CA 1
ATOM 1297 C C . ILE A 1 173 ? 6.422 2.026 9.636 1.00 97.94 173 ILE A C 1
ATOM 1299 O O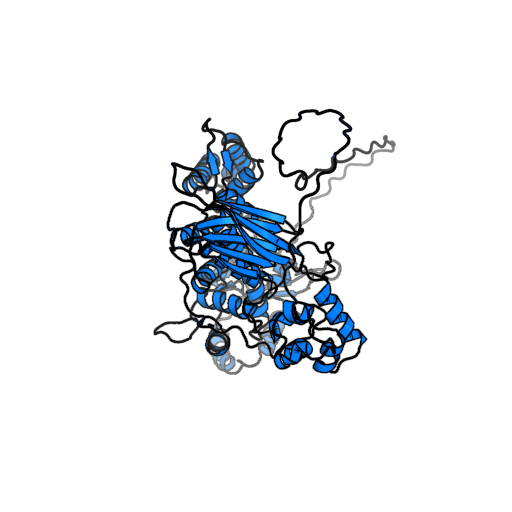 . ILE A 1 173 ? 5.674 2.477 8.766 1.00 97.94 173 ILE A O 1
ATOM 1303 N N . GLN A 1 174 ? 5.964 1.611 10.828 1.00 97.50 174 GLN A N 1
ATOM 1304 C CA . GLN A 1 174 ? 4.535 1.631 11.164 1.00 97.50 174 GLN A CA 1
ATOM 1305 C C . GLN A 1 174 ? 3.939 3.031 11.016 1.00 97.50 174 GLN A C 1
ATOM 1307 O O . GLN A 1 174 ? 2.902 3.200 10.373 1.00 97.50 174 GLN A O 1
ATOM 1312 N N . SER A 1 175 ? 4.605 4.014 11.626 1.00 96.69 175 SER A N 1
ATOM 1313 C CA . SER A 1 175 ? 4.154 5.404 11.677 1.00 96.69 175 SER A CA 1
ATOM 1314 C C . SER A 1 175 ? 4.182 6.039 10.284 1.00 96.69 175 SER A C 1
ATOM 1316 O O . SER A 1 175 ? 3.169 6.562 9.815 1.00 96.69 175 SER A O 1
ATOM 1318 N N . GLN A 1 176 ? 5.293 5.886 9.552 1.00 95.81 176 GLN A N 1
ATOM 1319 C CA . GLN A 1 176 ? 5.466 6.451 8.209 1.00 95.81 176 GLN A CA 1
ATOM 1320 C C . GLN A 1 176 ? 4.462 5.904 7.190 1.00 95.81 176 GLN A C 1
ATOM 1322 O O . GLN A 1 176 ? 3.997 6.647 6.328 1.00 95.81 176 GLN A O 1
ATOM 1327 N N . GLN A 1 177 ? 4.121 4.615 7.280 1.00 96.31 177 GLN A N 1
ATOM 1328 C CA . GLN A 1 177 ? 3.140 3.982 6.392 1.00 96.31 177 GLN A CA 1
ATOM 1329 C C . GLN A 1 177 ? 1.703 4.048 6.941 1.00 96.31 177 GLN A C 1
ATOM 1331 O O . GLN A 1 177 ? 0.781 3.536 6.302 1.00 96.31 177 GLN A O 1
ATOM 1336 N N . CYS A 1 178 ? 1.497 4.687 8.100 1.00 95.12 178 CYS A N 1
ATOM 1337 C CA . CYS A 1 178 ? 0.217 4.798 8.803 1.00 95.12 178 CYS A CA 1
ATOM 1338 C C . CYS A 1 178 ? -0.507 3.446 8.934 1.00 95.12 178 CYS A C 1
ATOM 1340 O O . CYS A 1 178 ? -1.684 3.318 8.582 1.00 95.12 178 CYS A O 1
ATOM 1342 N N . LEU A 1 179 ? 0.218 2.418 9.379 1.00 95.69 179 LEU A N 1
ATOM 1343 C CA . LEU A 1 179 ? -0.306 1.062 9.527 1.00 95.69 179 LEU A CA 1
ATOM 1344 C C . LEU A 1 179 ? -0.825 0.815 10.943 1.00 95.69 179 LEU A C 1
ATOM 1346 O O . LEU A 1 179 ? -0.281 1.327 11.918 1.00 95.69 179 LEU A O 1
ATOM 1350 N N . LYS A 1 180 ? -1.849 -0.035 11.049 1.00 94.69 180 LYS A N 1
ATOM 1351 C CA . LYS A 1 180 ? -2.319 -0.550 12.339 1.00 94.69 180 LYS A CA 1
ATOM 1352 C C . LYS A 1 180 ? -1.280 -1.483 12.961 1.00 94.69 180 LYS A C 1
ATOM 1354 O O . LYS A 1 180 ? -0.550 -2.171 12.238 1.00 94.69 180 LYS A O 1
ATOM 1359 N N . TYR A 1 181 ? -1.315 -1.618 14.284 1.00 93.56 181 TYR A N 1
ATOM 1360 C CA . TYR A 1 181 ? -0.452 -2.520 15.050 1.00 93.56 181 TYR A CA 1
ATOM 1361 C C . TYR A 1 181 ? -0.495 -3.950 14.497 1.00 93.56 181 TYR A C 1
ATOM 1363 O O . TYR A 1 181 ? 0.535 -4.561 14.210 1.00 93.56 181 TYR A O 1
ATOM 1371 N N . ALA A 1 182 ? -1.701 -4.485 14.289 1.00 94.25 182 ALA A N 1
ATOM 1372 C CA . ALA A 1 182 ? -1.886 -5.839 13.771 1.00 94.25 182 ALA A CA 1
ATOM 1373 C C . ALA A 1 182 ? -1.260 -6.025 12.377 1.00 94.25 182 ALA A C 1
ATOM 1375 O O . ALA A 1 182 ? -0.620 -7.044 12.126 1.00 94.25 182 ALA A O 1
ATOM 1376 N N . THR A 1 183 ? -1.369 -5.015 11.514 1.00 96.75 183 THR A N 1
ATOM 1377 C CA . THR A 1 183 ? -0.878 -5.066 10.135 1.00 96.75 183 THR A CA 1
ATOM 1378 C C . THR A 1 183 ? 0.640 -5.087 10.064 1.00 96.75 183 THR A C 1
ATOM 1380 O O . THR A 1 183 ? 1.203 -5.955 9.400 1.00 96.75 183 THR A O 1
ATOM 1383 N N . LEU A 1 184 ? 1.337 -4.200 10.788 1.00 97.12 184 LEU A N 1
ATOM 1384 C CA . LEU A 1 184 ? 2.802 -4.276 10.806 1.00 97.12 184 LEU A CA 1
ATOM 1385 C C . LEU A 1 184 ? 3.276 -5.584 11.455 1.00 97.12 184 LEU A C 1
ATOM 1387 O O . LEU A 1 184 ? 4.239 -6.182 10.986 1.00 97.12 184 LEU A O 1
ATOM 1391 N N . ARG A 1 185 ? 2.580 -6.079 12.486 1.00 96.12 185 ARG A N 1
ATOM 1392 C CA . ARG A 1 185 ? 2.909 -7.381 13.082 1.00 96.12 185 ARG A CA 1
ATOM 1393 C C . ARG A 1 185 ? 2.817 -8.509 12.046 1.00 96.12 185 ARG A C 1
ATOM 1395 O O . ARG A 1 185 ? 3.721 -9.338 11.998 1.00 96.12 185 ARG A O 1
ATOM 1402 N N . ALA A 1 186 ? 1.769 -8.527 11.221 1.00 97.12 186 ALA A N 1
ATOM 1403 C CA . ALA A 1 186 ? 1.615 -9.505 10.144 1.00 97.12 186 ALA A CA 1
ATOM 1404 C C . ALA A 1 186 ? 2.742 -9.393 9.103 1.00 97.12 186 ALA A C 1
ATOM 1406 O O . ALA A 1 186 ? 3.290 -10.410 8.685 1.00 97.12 186 ALA A O 1
ATOM 1407 N N . VAL A 1 187 ? 3.147 -8.169 8.742 1.00 98.00 187 VAL A N 1
ATOM 1408 C CA . VAL A 1 187 ? 4.294 -7.923 7.849 1.00 98.00 187 VAL A CA 1
ATOM 1409 C C . VAL A 1 187 ? 5.592 -8.479 8.438 1.00 98.00 187 VAL A C 1
ATOM 1411 O O . VAL A 1 187 ? 6.302 -9.206 7.748 1.00 98.00 187 VAL A O 1
ATOM 1414 N N . MET A 1 188 ? 5.891 -8.184 9.706 1.00 96.75 188 MET A N 1
ATOM 1415 C CA . MET A 1 188 ? 7.102 -8.672 10.379 1.00 96.75 188 MET A CA 1
ATOM 1416 C C . MET A 1 188 ? 7.133 -10.205 10.402 1.00 96.75 188 MET A C 1
ATOM 1418 O O . MET A 1 188 ? 8.094 -10.811 9.937 1.00 96.75 188 MET A O 1
ATOM 1422 N N . GLN A 1 189 ? 6.032 -10.832 10.830 1.00 96.25 189 GLN A N 1
ATOM 1423 C CA . GLN A 1 189 ? 5.896 -12.291 10.867 1.00 96.25 189 GLN A CA 1
ATOM 1424 C C . GLN A 1 189 ? 6.017 -12.931 9.481 1.00 96.25 189 GLN A C 1
ATOM 1426 O O . GLN A 1 189 ? 6.615 -13.995 9.346 1.00 96.25 189 GLN A O 1
ATOM 1431 N N . PHE A 1 190 ? 5.466 -12.297 8.445 1.00 96.94 190 PHE A N 1
ATOM 1432 C CA . PHE A 1 190 ? 5.584 -12.776 7.073 1.00 96.94 190 PHE A CA 1
ATOM 1433 C C . PHE A 1 190 ? 7.032 -12.734 6.580 1.00 96.94 190 PHE A C 1
ATOM 1435 O O . PHE A 1 190 ? 7.510 -13.713 6.012 1.00 96.94 190 PHE A O 1
ATOM 1442 N N . VAL A 1 191 ? 7.732 -11.620 6.791 1.00 94.94 191 VAL A N 1
ATOM 1443 C CA . VAL A 1 191 ? 9.106 -11.446 6.305 1.00 94.94 191 VAL A CA 1
ATOM 1444 C C . VAL A 1 191 ? 10.083 -12.355 7.057 1.00 94.94 191 VAL A C 1
ATOM 1446 O O . VAL A 1 191 ? 10.979 -12.917 6.439 1.00 94.94 191 VAL A O 1
ATOM 1449 N N . GLU A 1 192 ? 9.905 -12.539 8.366 1.00 92.25 192 GLU A N 1
ATOM 1450 C CA . GLU A 1 192 ? 10.765 -13.412 9.179 1.00 92.25 192 GLU A CA 1
ATOM 1451 C C . GLU A 1 192 ? 10.432 -14.902 9.030 1.00 92.25 192 GLU A C 1
ATOM 1453 O O . GLU A 1 192 ? 11.315 -15.746 9.150 1.00 92.25 192 GLU A O 1
ATOM 1458 N N . GLY A 1 193 ? 9.161 -15.236 8.795 1.00 91.44 193 GLY A N 1
ATOM 1459 C CA . GLY A 1 193 ? 8.679 -16.617 8.761 1.00 91.44 193 GLY A CA 1
ATOM 1460 C C . GLY A 1 193 ? 8.865 -17.336 7.424 1.00 91.44 193 GLY A C 1
ATOM 1461 O O . GLY A 1 193 ? 8.634 -18.542 7.360 1.00 91.44 193 GLY A O 1
ATOM 1462 N N . ASN A 1 194 ? 9.253 -16.632 6.357 1.00 89.81 194 ASN A N 1
ATOM 1463 C CA . ASN A 1 194 ? 9.436 -17.215 5.027 1.00 89.81 194 ASN A CA 1
ATOM 1464 C C . ASN A 1 194 ? 10.908 -17.152 4.604 1.00 89.81 194 ASN A C 1
ATOM 1466 O O . ASN A 1 194 ? 11.454 -16.067 4.426 1.00 89.81 194 ASN A O 1
ATOM 1470 N N . GLU A 1 195 ? 11.522 -18.311 4.342 1.00 82.38 195 GLU A N 1
ATOM 1471 C CA . GLU A 1 195 ? 12.894 -18.393 3.805 1.00 82.38 195 GLU A CA 1
ATOM 1472 C C . GLU A 1 195 ? 13.024 -17.715 2.430 1.00 82.38 195 GLU A C 1
ATOM 1474 O O . GLU A 1 195 ? 14.053 -17.126 2.102 1.00 82.38 195 GLU A O 1
ATOM 1479 N N . SER A 1 196 ? 11.965 -17.781 1.615 1.00 88.50 196 SER A N 1
ATOM 1480 C CA . SER A 1 196 ? 11.895 -17.141 0.304 1.00 88.50 196 SER A CA 1
ATOM 1481 C C . SER A 1 196 ? 10.529 -16.497 0.091 1.00 88.50 196 SER A C 1
ATOM 1483 O O . SER A 1 196 ? 9.493 -17.165 0.079 1.00 88.50 196 SER A O 1
ATOM 1485 N N . VAL A 1 197 ? 10.525 -15.178 -0.095 1.00 93.44 197 VAL A N 1
ATOM 1486 C CA . VAL A 1 197 ? 9.316 -14.411 -0.403 1.00 93.44 197 VAL A CA 1
ATOM 1487 C C . VAL A 1 197 ? 9.068 -14.454 -1.907 1.00 93.44 197 VAL A C 1
ATOM 1489 O O . VAL A 1 197 ? 9.881 -13.978 -2.694 1.00 93.44 197 VAL A O 1
ATOM 1492 N N . SER A 1 198 ? 7.917 -14.989 -2.312 1.00 95.44 198 SER A N 1
ATOM 1493 C CA . SER A 1 198 ? 7.464 -14.986 -3.707 1.00 95.44 198 SER A CA 1
ATOM 1494 C C . SER A 1 198 ? 6.312 -14.001 -3.920 1.00 95.44 198 SER A C 1
ATOM 1496 O O . SER A 1 198 ? 5.575 -13.671 -2.988 1.00 95.44 198 SER A O 1
ATOM 1498 N N . THR A 1 199 ? 6.110 -13.547 -5.161 1.00 96.25 199 THR A N 1
ATOM 1499 C CA . THR A 1 199 ? 5.020 -12.618 -5.507 1.00 96.25 199 THR A CA 1
ATOM 1500 C C . THR A 1 199 ? 3.627 -13.132 -5.107 1.00 96.25 199 THR A C 1
ATOM 1502 O O . THR A 1 199 ? 2.871 -12.343 -4.542 1.00 96.25 199 THR A O 1
ATOM 1505 N N . PRO A 1 200 ? 3.255 -14.416 -5.320 1.00 96.00 200 PRO A N 1
ATOM 1506 C CA . PRO A 1 200 ? 1.953 -14.930 -4.881 1.00 96.00 200 PRO A CA 1
ATOM 1507 C C . PRO A 1 200 ? 1.771 -14.908 -3.360 1.00 96.00 200 PRO A C 1
ATOM 1509 O O . PRO A 1 200 ? 0.694 -14.559 -2.879 1.00 96.00 200 PRO A O 1
ATOM 1512 N N . LEU A 1 201 ? 2.822 -15.244 -2.600 1.00 96.44 201 LEU A N 1
ATOM 1513 C CA . LEU A 1 201 ? 2.788 -15.190 -1.136 1.00 96.44 201 LEU A CA 1
ATOM 1514 C C . LEU A 1 201 ? 2.617 -13.753 -0.646 1.00 96.44 201 LEU A C 1
ATOM 1516 O O . LEU A 1 201 ? 1.773 -13.492 0.209 1.00 96.44 201 LEU A O 1
ATOM 1520 N N . LEU A 1 202 ? 3.361 -12.816 -1.235 1.00 97.69 202 LEU A N 1
ATOM 1521 C CA . LEU A 1 202 ? 3.241 -11.406 -0.892 1.00 97.69 202 LEU A CA 1
ATOM 1522 C C . LEU A 1 202 ? 1.846 -10.867 -1.243 1.00 97.69 202 LEU A C 1
ATOM 1524 O O . LEU A 1 202 ? 1.241 -10.198 -0.417 1.00 97.69 202 LEU A O 1
ATOM 1528 N N . LEU A 1 203 ? 1.272 -11.223 -2.399 1.00 97.88 203 LEU A N 1
ATOM 1529 C CA . LEU A 1 203 ? -0.110 -10.860 -2.751 1.00 97.88 203 LEU A CA 1
ATOM 1530 C C . LEU A 1 203 ? -1.138 -11.353 -1.724 1.00 97.88 203 LEU A C 1
ATOM 1532 O O . LEU A 1 203 ? -2.094 -10.633 -1.450 1.00 97.88 203 LEU A O 1
ATOM 1536 N N . ASN A 1 204 ? -0.944 -12.539 -1.140 1.00 96.81 204 ASN A N 1
ATOM 1537 C CA . ASN A 1 204 ? -1.822 -13.040 -0.081 1.00 96.81 204 ASN A CA 1
ATOM 1538 C C . ASN A 1 204 ? -1.720 -12.203 1.200 1.00 96.81 204 ASN A C 1
ATOM 1540 O O . ASN A 1 204 ? -2.759 -11.888 1.773 1.00 96.81 204 ASN A O 1
ATOM 1544 N N . LEU A 1 205 ? -0.513 -11.789 1.607 1.00 97.75 205 LEU A N 1
ATOM 1545 C CA . LEU A 1 205 ? -0.338 -10.846 2.720 1.00 97.75 205 LEU A CA 1
ATOM 1546 C C . LEU A 1 205 ? -1.048 -9.516 2.429 1.00 97.75 205 LEU A C 1
ATOM 1548 O O . LEU A 1 205 ? -1.790 -8.999 3.256 1.00 97.75 205 LEU A O 1
ATOM 1552 N N . LEU A 1 206 ? -0.855 -8.949 1.237 1.00 98.19 206 LEU A N 1
ATOM 1553 C CA . LEU A 1 206 ? -1.500 -7.680 0.890 1.00 98.19 206 LEU A CA 1
ATOM 1554 C C . LEU A 1 206 ? -3.025 -7.806 0.883 1.00 98.19 206 LEU A C 1
ATOM 1556 O O . LEU A 1 206 ? -3.722 -6.914 1.358 1.00 98.19 206 LEU A O 1
ATOM 1560 N N . ALA A 1 207 ? -3.543 -8.923 0.372 1.00 97.38 207 ALA A N 1
ATOM 1561 C CA . ALA A 1 207 ? -4.968 -9.200 0.329 1.00 97.38 207 ALA A CA 1
ATOM 1562 C C . ALA A 1 207 ? -5.579 -9.443 1.718 1.00 97.38 207 ALA A C 1
ATOM 1564 O O . ALA A 1 207 ? -6.746 -9.106 1.919 1.00 97.38 207 ALA A O 1
ATOM 1565 N N . SER A 1 208 ? -4.826 -10.003 2.672 1.00 96.44 208 SER A N 1
ATOM 1566 C CA . SER A 1 208 ? -5.314 -10.185 4.044 1.00 96.44 208 SER A CA 1
ATOM 1567 C C . SER A 1 208 ? -5.456 -8.851 4.771 1.00 96.44 208 SER A C 1
ATOM 1569 O O . SER A 1 208 ? -6.442 -8.644 5.475 1.00 96.44 208 SER A O 1
ATOM 1571 N N . GLU A 1 209 ? -4.515 -7.931 4.554 1.00 96.00 209 GLU A N 1
ATOM 1572 C CA . GLU A 1 209 ? -4.492 -6.623 5.219 1.00 96.00 209 GLU A CA 1
ATOM 1573 C C . GLU A 1 209 ? -5.392 -5.579 4.540 1.00 96.00 209 GLU A C 1
ATOM 1575 O O . GLU A 1 209 ? -5.964 -4.718 5.206 1.00 96.00 209 GLU A O 1
ATOM 1580 N N . ALA A 1 210 ? -5.571 -5.664 3.219 1.00 95.25 210 ALA A N 1
ATOM 1581 C CA . ALA A 1 210 ? -6.434 -4.774 2.435 1.00 95.25 210 ALA A CA 1
ATOM 1582 C C . ALA A 1 210 ? -7.857 -5.331 2.217 1.00 95.25 210 ALA A C 1
ATOM 1584 O O . ALA A 1 210 ? -8.529 -4.946 1.259 1.00 95.25 210 ALA A O 1
ATOM 1585 N N . ARG A 1 211 ? -8.288 -6.270 3.070 1.00 90.75 211 ARG A N 1
ATOM 1586 C CA . ARG A 1 211 ? -9.477 -7.114 2.897 1.00 90.75 211 ARG A CA 1
ATOM 1587 C C . ARG A 1 211 ? -10.745 -6.331 2.542 1.00 90.75 211 ARG A C 1
ATOM 1589 O O . ARG A 1 211 ? -11.173 -5.444 3.276 1.00 90.75 211 ARG A O 1
ATOM 1596 N N . VAL A 1 212 ? -11.407 -6.772 1.474 1.00 90.94 212 VAL A N 1
ATOM 1597 C CA . VAL A 1 212 ? -12.726 -6.307 1.032 1.00 90.94 212 VAL A CA 1
ATOM 1598 C C . VAL A 1 212 ? -13.730 -7.462 1.096 1.00 90.94 212 VAL A C 1
ATOM 1600 O O . VAL A 1 212 ? -13.435 -8.553 0.597 1.00 90.94 212 VAL A O 1
ATOM 1603 N N . PRO A 1 213 ? -14.930 -7.252 1.665 1.00 89.56 213 PRO A N 1
ATOM 1604 C CA . PRO A 1 213 ? -15.919 -8.311 1.788 1.00 89.56 213 PRO A CA 1
ATOM 1605 C C . PRO A 1 213 ? -16.477 -8.775 0.441 1.00 89.56 213 PRO A C 1
ATOM 1607 O O . PRO A 1 213 ? -16.838 -7.970 -0.420 1.00 89.56 213 PRO A O 1
ATOM 1610 N N . LEU A 1 214 ? -16.628 -10.088 0.281 1.00 89.44 214 LEU A N 1
ATOM 1611 C CA . LEU A 1 214 ? -17.267 -10.708 -0.874 1.00 89.44 214 LEU A CA 1
ATOM 1612 C C . LEU A 1 214 ? -18.792 -10.642 -0.753 1.00 89.44 214 LEU A C 1
ATOM 1614 O O . LEU A 1 214 ? -19.385 -11.225 0.158 1.00 89.44 214 LEU A O 1
ATOM 1618 N N . ARG A 1 215 ? -19.450 -9.953 -1.693 1.00 86.50 215 ARG A N 1
ATOM 1619 C CA . ARG A 1 215 ? -20.904 -9.755 -1.663 1.00 86.50 215 ARG A CA 1
ATOM 1620 C C . ARG A 1 215 ? -21.639 -10.860 -2.417 1.00 86.50 215 ARG A C 1
ATOM 1622 O O . ARG A 1 215 ? -21.083 -11.614 -3.222 1.00 86.50 215 ARG A O 1
ATOM 1629 N N . ARG A 1 216 ? -22.946 -10.958 -2.159 1.00 81.75 216 ARG A N 1
ATOM 1630 C CA . ARG A 1 216 ? -23.838 -11.865 -2.896 1.00 81.75 216 ARG A CA 1
ATOM 1631 C C . ARG A 1 216 ? -23.938 -11.398 -4.351 1.00 81.75 216 ARG A C 1
ATOM 1633 O O . ARG A 1 216 ? -24.138 -10.219 -4.597 1.00 81.75 216 ARG A O 1
ATOM 1640 N N . GLY A 1 217 ? -23.817 -12.326 -5.298 1.00 86.06 217 GLY A N 1
ATOM 1641 C CA . GLY A 1 217 ? -23.912 -12.041 -6.738 1.00 86.06 217 GLY A CA 1
ATOM 1642 C C . GLY A 1 217 ? -22.572 -11.819 -7.450 1.00 86.06 217 GLY A C 1
ATOM 1643 O O . GLY A 1 217 ? -22.467 -12.124 -8.631 1.00 86.06 217 GLY A O 1
ATOM 1644 N N . GLU A 1 218 ? -21.510 -11.422 -6.743 1.00 90.62 218 GLU A N 1
ATOM 1645 C CA . GLU A 1 218 ? -20.202 -11.130 -7.365 1.00 90.62 218 GLU A CA 1
ATOM 1646 C C . GLU A 1 218 ? -19.417 -12.395 -7.753 1.00 90.62 218 GLU A C 1
ATOM 1648 O O . GLU A 1 218 ? -18.591 -12.382 -8.667 1.00 90.62 218 GLU A O 1
ATOM 1653 N N . LYS A 1 219 ? -19.677 -13.520 -7.068 1.00 91.00 219 LYS A N 1
ATOM 1654 C CA . LYS A 1 219 ? -18.902 -14.767 -7.201 1.00 91.00 219 LYS A CA 1
ATOM 1655 C C . LYS A 1 219 ? -18.766 -15.251 -8.643 1.00 91.00 219 LYS A C 1
ATOM 1657 O O . LYS A 1 219 ? -17.693 -15.722 -9.016 1.00 91.00 219 LYS A O 1
ATOM 1662 N N . ALA A 1 220 ? -19.835 -15.169 -9.437 1.00 90.75 220 ALA A N 1
ATOM 1663 C CA . ALA A 1 220 ? -19.836 -15.652 -10.816 1.00 90.75 220 ALA A CA 1
ATOM 1664 C C . ALA A 1 220 ? -18.898 -14.816 -11.699 1.00 90.75 220 ALA A C 1
ATOM 1666 O O . ALA A 1 220 ? -18.022 -15.375 -12.362 1.00 90.75 220 ALA A O 1
ATOM 1667 N N . THR A 1 221 ? -19.025 -13.488 -11.632 1.00 91.81 221 THR A N 1
ATOM 1668 C CA . THR A 1 221 ? -18.188 -12.531 -12.366 1.00 91.81 221 THR A CA 1
ATOM 1669 C C . THR A 1 221 ? -16.719 -12.673 -11.978 1.00 91.81 221 THR A C 1
ATOM 1671 O O . THR A 1 221 ? -15.867 -12.894 -12.839 1.00 91.81 221 THR A O 1
ATOM 1674 N N . LEU A 1 222 ? -16.418 -12.667 -10.675 1.00 93.94 222 LEU A N 1
ATOM 1675 C CA . LEU A 1 222 ? -15.052 -12.809 -10.164 1.00 93.94 222 LEU A CA 1
ATOM 1676 C C . LEU A 1 222 ? -14.438 -14.168 -10.537 1.00 93.94 222 LEU A C 1
ATOM 1678 O O . LEU A 1 222 ? -13.287 -14.254 -10.958 1.00 93.94 222 LEU A O 1
ATOM 1682 N N . THR A 1 223 ? -15.218 -15.248 -10.463 1.00 93.81 223 THR A N 1
ATOM 1683 C CA . THR A 1 223 ? -14.756 -16.582 -10.875 1.00 93.81 223 THR A CA 1
ATOM 1684 C C . THR A 1 223 ? -14.485 -16.661 -12.379 1.00 93.81 223 THR A C 1
ATOM 1686 O O . THR A 1 223 ? -13.559 -17.360 -12.790 1.00 93.81 223 THR A O 1
ATOM 1689 N N . SER A 1 224 ? -15.251 -15.944 -13.207 1.00 92.75 224 SER A N 1
ATOM 1690 C CA . SER A 1 224 ? -14.973 -15.836 -14.642 1.00 92.75 224 SER A CA 1
ATOM 1691 C C . SER A 1 224 ? -13.628 -15.150 -14.891 1.00 92.75 224 SER A C 1
ATOM 1693 O O . SER A 1 224 ? -12.794 -15.693 -15.611 1.00 92.75 224 SER A O 1
ATOM 1695 N N . ILE A 1 225 ? -13.378 -14.016 -14.227 1.00 93.44 225 ILE A N 1
ATOM 1696 C CA . ILE A 1 225 ? -12.124 -13.254 -14.342 1.00 93.44 225 ILE A CA 1
ATOM 1697 C C . ILE A 1 225 ? -10.916 -14.099 -13.896 1.00 93.44 225 ILE A C 1
ATOM 1699 O O . ILE A 1 225 ? -9.905 -14.154 -14.598 1.00 93.44 225 ILE A O 1
ATOM 1703 N N . ASN A 1 226 ? -11.041 -14.831 -12.783 1.00 94.38 226 ASN A N 1
ATOM 1704 C CA . ASN A 1 226 ? -9.997 -15.726 -12.261 1.00 94.38 226 ASN A CA 1
ATOM 1705 C C . ASN A 1 226 ? -9.576 -16.822 -13.259 1.00 94.38 226 ASN A C 1
ATOM 1707 O O . ASN A 1 226 ? -8.424 -17.250 -13.285 1.00 94.38 226 ASN A O 1
ATOM 1711 N N . LYS A 1 227 ? -10.505 -17.305 -14.092 1.00 90.25 227 LYS A N 1
ATOM 1712 C CA . LYS A 1 227 ? -10.219 -18.384 -15.048 1.00 90.25 227 LYS A CA 1
ATOM 1713 C C . LYS A 1 227 ? -9.425 -17.909 -16.262 1.00 90.25 227 LYS A C 1
ATOM 1715 O O . LYS A 1 227 ? -8.602 -18.684 -16.753 1.00 90.25 227 LYS A O 1
ATOM 1720 N N . THR A 1 228 ? -9.690 -16.693 -16.742 1.00 86.75 228 THR A N 1
ATOM 1721 C CA . THR A 1 228 ? -9.245 -16.223 -18.065 1.00 86.75 228 THR A CA 1
ATOM 1722 C C . THR A 1 228 ? -8.182 -15.131 -18.032 1.00 86.75 228 THR A C 1
ATOM 1724 O O . THR A 1 228 ? -7.414 -15.039 -18.984 1.00 86.75 228 THR A O 1
ATOM 1727 N N . HIS A 1 229 ? -8.132 -14.303 -16.984 1.00 84.44 229 HIS A N 1
ATOM 1728 C CA . HIS A 1 229 ? -7.349 -13.061 -17.006 1.00 84.44 229 HIS A CA 1
ATOM 1729 C C . HIS A 1 229 ? -6.318 -12.924 -15.882 1.00 84.44 229 HIS A C 1
ATOM 1731 O O . HIS A 1 229 ? -5.439 -12.071 -15.980 1.00 84.44 229 HIS A O 1
ATOM 1737 N N . LEU A 1 230 ? -6.402 -13.731 -14.818 1.00 90.19 230 LEU A N 1
ATOM 1738 C CA . LEU A 1 230 ? -5.451 -13.646 -13.709 1.00 90.19 230 LEU A CA 1
ATOM 1739 C C . LEU A 1 230 ? -4.121 -14.312 -14.044 1.00 90.19 230 LEU A C 1
ATOM 1741 O O . LEU A 1 230 ? -4.078 -15.427 -14.561 1.00 90.19 230 LEU A O 1
ATOM 1745 N N . ARG A 1 231 ? -3.038 -13.637 -13.654 1.00 90.62 231 ARG A N 1
ATOM 1746 C CA . ARG A 1 231 ? -1.675 -14.159 -13.738 1.00 90.62 231 ARG A CA 1
ATOM 1747 C C . ARG A 1 231 ? -1.463 -15.319 -12.769 1.00 90.62 231 ARG A C 1
ATOM 1749 O O . ARG A 1 231 ? -0.989 -16.378 -13.166 1.00 90.62 231 ARG A O 1
ATOM 1756 N N . PHE A 1 232 ? -1.816 -15.109 -11.503 1.00 93.50 232 PHE A N 1
ATOM 1757 C CA . PHE A 1 232 ? -1.750 -16.121 -10.458 1.00 93.50 232 PHE A CA 1
ATOM 1758 C C . PHE A 1 232 ? -3.168 -16.574 -10.145 1.00 93.50 232 PHE A C 1
ATOM 1760 O O . PHE A 1 232 ? -3.897 -15.942 -9.376 1.00 93.50 232 PHE A O 1
ATOM 1767 N N . ARG A 1 233 ? -3.569 -17.664 -10.801 1.00 93.56 233 ARG A N 1
ATOM 1768 C CA . ARG A 1 233 ? -4.883 -18.273 -10.620 1.00 93.56 233 ARG A CA 1
ATOM 1769 C C . ARG A 1 233 ? -5.094 -18.642 -9.153 1.00 93.56 233 ARG A C 1
ATOM 1771 O O . ARG A 1 233 ? -4.260 -19.308 -8.550 1.00 93.56 233 ARG A O 1
ATOM 1778 N N . LEU A 1 234 ? -6.244 -18.245 -8.619 1.00 93.94 234 LEU A N 1
ATOM 1779 C CA . LEU A 1 234 ? -6.637 -18.556 -7.251 1.00 93.94 234 LEU A CA 1
ATOM 1780 C C . LEU A 1 234 ? -7.429 -19.862 -7.223 1.00 93.94 234 LEU A C 1
ATOM 1782 O O . LEU A 1 234 ? -8.431 -20.012 -7.935 1.00 93.94 234 LEU A O 1
ATOM 1786 N N . GLU A 1 235 ? -6.982 -20.801 -6.399 1.00 91.44 235 GLU A N 1
ATOM 1787 C CA . GLU A 1 235 ? -7.602 -22.113 -6.253 1.00 91.44 235 GLU A CA 1
ATOM 1788 C C . GLU A 1 235 ? -8.547 -22.125 -5.054 1.00 91.44 235 GLU A C 1
ATOM 1790 O O . GLU A 1 235 ? -8.168 -21.802 -3.933 1.00 91.44 235 GLU A O 1
ATOM 1795 N N . GLY A 1 236 ? -9.806 -22.469 -5.310 1.00 86.38 236 GLY A N 1
ATOM 1796 C CA . GLY A 1 236 ? -10.799 -22.709 -4.274 1.00 86.38 236 GLY A CA 1
ATOM 1797 C C . GLY A 1 236 ? -10.788 -24.171 -3.813 1.00 86.38 236 GLY A C 1
ATOM 1798 O O . GLY A 1 236 ? -9.891 -24.944 -4.164 1.00 86.38 236 GLY A O 1
ATOM 1799 N N . PRO A 1 237 ? -11.830 -24.601 -3.079 1.00 79.75 237 PRO A N 1
ATOM 1800 C CA . PRO A 1 237 ? -11.964 -25.980 -2.628 1.00 79.75 237 PRO A CA 1
ATOM 1801 C C . PRO A 1 237 ? -11.829 -26.972 -3.792 1.00 79.75 237 PRO A C 1
ATOM 1803 O O . PRO A 1 237 ? -12.429 -26.786 -4.857 1.00 79.75 237 PRO A O 1
ATOM 1806 N N . ASN A 1 238 ? -11.066 -28.045 -3.573 1.00 82.44 238 ASN A N 1
ATOM 1807 C CA . ASN A 1 238 ? -10.793 -29.107 -4.551 1.00 82.44 238 ASN A CA 1
ATOM 1808 C C . ASN A 1 238 ? -9.994 -28.653 -5.793 1.00 82.44 238 ASN A C 1
ATOM 1810 O O . ASN A 1 238 ? -10.159 -29.239 -6.864 1.00 82.44 238 ASN A O 1
ATOM 1814 N N . GLY A 1 239 ? -9.180 -27.594 -5.685 1.00 84.06 239 GLY A N 1
ATOM 1815 C CA . GLY A 1 239 ? -8.302 -27.115 -6.767 1.00 84.06 239 GLY A CA 1
ATOM 1816 C C . GLY A 1 239 ? -9.041 -26.427 -7.921 1.00 84.06 239 GLY A C 1
ATOM 1817 O O . GLY A 1 239 ? -8.476 -26.168 -8.983 1.00 84.06 239 GLY A O 1
ATOM 1818 N N . LYS A 1 240 ? -10.339 -26.138 -7.762 1.00 86.06 240 LYS A N 1
ATOM 1819 C CA . LYS A 1 240 ? -11.129 -25.468 -8.802 1.00 86.06 240 LYS A CA 1
ATOM 1820 C C . LYS A 1 240 ? -10.865 -23.968 -8.773 1.00 86.06 240 LYS A C 1
ATOM 1822 O O . LYS A 1 240 ? -10.953 -23.349 -7.719 1.00 86.06 240 LYS A O 1
ATOM 1827 N N . ALA A 1 241 ? -10.659 -23.362 -9.942 1.00 87.12 241 ALA A N 1
ATOM 1828 C CA . ALA A 1 241 ? -10.579 -21.908 -10.094 1.00 87.12 241 ALA A CA 1
ATOM 1829 C C . ALA A 1 241 ? -11.931 -21.259 -9.750 1.00 87.12 241 ALA A C 1
ATOM 1831 O O . ALA A 1 241 ? -12.809 -21.147 -10.609 1.00 87.12 241 ALA A O 1
ATOM 1832 N N . SER A 1 242 ? -12.122 -20.901 -8.481 1.00 90.75 242 SER A N 1
ATOM 1833 C CA . SER A 1 242 ? -13.385 -20.414 -7.928 1.00 90.75 242 SER A CA 1
ATOM 1834 C C . SER A 1 242 ? -13.119 -19.468 -6.773 1.00 90.75 242 SER A C 1
ATOM 1836 O O . SER A 1 242 ? -12.401 -19.827 -5.852 1.00 90.75 242 SER A O 1
ATOM 1838 N N . ILE A 1 243 ? -13.760 -18.303 -6.787 1.00 93.19 243 ILE A N 1
ATOM 1839 C CA . ILE A 1 243 ? -13.637 -17.309 -5.714 1.00 93.19 243 ILE A CA 1
ATOM 1840 C C . ILE A 1 243 ? -14.661 -17.611 -4.621 1.00 93.19 243 ILE A C 1
ATOM 1842 O O . ILE A 1 243 ? -15.849 -17.773 -4.920 1.00 93.19 243 ILE A O 1
ATOM 1846 N N . GLN A 1 244 ? -14.206 -17.733 -3.371 1.00 90.00 244 GLN A N 1
ATOM 1847 C CA . GLN A 1 244 ? -15.052 -18.196 -2.264 1.00 90.00 244 GLN A CA 1
ATOM 1848 C C . GLN A 1 244 ? -15.081 -17.283 -1.046 1.00 90.00 244 GLN A C 1
ATOM 1850 O O . GLN A 1 244 ? -16.130 -17.223 -0.400 1.00 90.00 244 GLN A O 1
ATOM 1855 N N . ASP A 1 245 ? -13.990 -16.578 -0.766 1.00 91.00 245 ASP A N 1
ATOM 1856 C CA . ASP A 1 245 ? -13.836 -15.739 0.417 1.00 91.00 245 ASP A CA 1
ATOM 1857 C C . ASP A 1 245 ? -13.322 -14.327 0.073 1.00 91.00 245 ASP A C 1
ATOM 1859 O O . ASP A 1 245 ? -13.021 -13.994 -1.080 1.00 91.00 245 ASP A O 1
ATOM 1863 N N . ASP A 1 246 ? -13.267 -13.486 1.104 1.00 92.56 246 ASP A N 1
ATOM 1864 C CA . ASP A 1 246 ? -12.842 -12.088 1.021 1.00 92.56 246 ASP A CA 1
ATOM 1865 C C . ASP A 1 246 ? -11.362 -11.955 0.630 1.00 92.56 246 ASP A C 1
ATOM 1867 O O . ASP A 1 246 ? -10.987 -11.030 -0.092 1.00 92.56 246 ASP A O 1
ATOM 1871 N N . LEU A 1 247 ? -10.518 -12.895 1.073 1.00 93.94 247 LEU A N 1
ATOM 1872 C CA . LEU A 1 247 ? -9.092 -12.919 0.748 1.00 93.94 247 LEU A CA 1
ATOM 1873 C C . LEU A 1 247 ? -8.900 -13.121 -0.758 1.00 93.94 247 LEU A C 1
ATOM 1875 O O . LEU A 1 247 ? -8.196 -12.349 -1.408 1.00 93.94 247 LEU A O 1
ATOM 1879 N N . MET A 1 248 ? -9.576 -14.118 -1.330 1.00 95.00 248 MET A N 1
ATOM 1880 C CA . MET A 1 248 ? -9.544 -14.413 -2.758 1.00 95.00 248 MET A CA 1
ATOM 1881 C C . MET A 1 248 ? -10.115 -13.261 -3.584 1.00 95.00 248 MET A C 1
ATOM 1883 O O . MET A 1 248 ? -9.551 -12.936 -4.628 1.00 95.00 248 MET A O 1
ATOM 1887 N N . LYS A 1 249 ? -11.208 -12.624 -3.133 1.00 95.12 249 LYS A N 1
ATOM 1888 C CA . LYS A 1 249 ? -11.740 -11.418 -3.788 1.00 95.12 249 LYS A CA 1
ATOM 1889 C C . LYS A 1 249 ? -10.690 -10.311 -3.809 1.00 95.12 249 LYS A C 1
ATOM 1891 O O . LYS A 1 249 ? -10.392 -9.786 -4.876 1.00 95.12 249 LYS A O 1
ATOM 1896 N N . THR A 1 250 ? -10.110 -9.989 -2.658 1.00 96.50 250 THR A N 1
ATOM 1897 C CA . THR A 1 250 ? -9.142 -8.891 -2.529 1.00 96.50 250 THR A CA 1
ATOM 1898 C C . THR A 1 250 ? -7.893 -9.157 -3.370 1.00 96.50 250 THR A C 1
ATOM 1900 O O . THR A 1 250 ? -7.479 -8.298 -4.143 1.00 96.50 250 THR A O 1
ATOM 1903 N N . ASN A 1 251 ? -7.339 -10.373 -3.311 1.00 97.19 251 ASN A N 1
ATOM 1904 C CA . ASN A 1 251 ? -6.198 -10.771 -4.138 1.00 97.19 251 ASN A CA 1
ATOM 1905 C C . ASN A 1 251 ? -6.530 -10.640 -5.635 1.00 97.19 251 ASN A C 1
ATOM 1907 O O . ASN A 1 251 ? -5.756 -10.061 -6.399 1.00 97.19 251 ASN A O 1
ATOM 1911 N N . LEU A 1 252 ? -7.717 -11.097 -6.048 1.00 96.50 252 LEU A N 1
ATOM 1912 C CA . LEU A 1 252 ? -8.171 -10.951 -7.425 1.00 96.50 252 LEU A CA 1
ATOM 1913 C C . LEU A 1 252 ? -8.255 -9.488 -7.859 1.00 96.50 252 LEU A C 1
ATOM 1915 O O . LEU A 1 252 ? -7.761 -9.173 -8.938 1.00 96.50 252 LEU A O 1
ATOM 1919 N N . LEU A 1 253 ? -8.835 -8.603 -7.045 1.00 96.44 253 LEU A N 1
ATOM 1920 C CA . LEU A 1 253 ? -8.945 -7.174 -7.366 1.00 96.44 253 LEU A CA 1
ATOM 1921 C C . LEU A 1 253 ? -7.569 -6.505 -7.496 1.00 96.44 253 LEU A C 1
ATOM 1923 O O . LEU A 1 253 ? -7.355 -5.716 -8.420 1.00 96.44 253 LEU A O 1
ATOM 1927 N N . LEU A 1 254 ? -6.607 -6.870 -6.641 1.00 96.94 254 LEU A N 1
ATOM 1928 C CA . LEU A 1 254 ? -5.223 -6.405 -6.763 1.00 96.94 254 LEU A CA 1
ATOM 1929 C C . LEU A 1 254 ? -4.596 -6.880 -8.082 1.00 96.94 254 LEU A C 1
ATOM 1931 O O . LEU A 1 254 ? -4.078 -6.066 -8.845 1.00 96.94 254 LEU A O 1
ATOM 1935 N N . GLN A 1 255 ? -4.692 -8.174 -8.404 1.00 96.38 255 GLN A N 1
ATOM 1936 C CA . GLN A 1 255 ? -4.152 -8.712 -9.658 1.00 96.38 255 GLN A CA 1
ATOM 1937 C C . GLN A 1 255 ? -4.832 -8.121 -10.901 1.00 96.38 255 GLN A C 1
ATOM 1939 O O . GLN A 1 255 ? -4.158 -7.828 -11.891 1.00 96.38 255 GLN A O 1
ATOM 1944 N N . ALA A 1 256 ? -6.152 -7.928 -10.854 1.00 94.75 256 ALA A N 1
ATOM 1945 C CA . ALA A 1 256 ? -6.923 -7.302 -11.920 1.00 94.75 256 ALA A CA 1
ATOM 1946 C C . ALA A 1 256 ? -6.466 -5.856 -12.151 1.00 94.75 256 ALA A C 1
ATOM 1948 O O . ALA A 1 256 ? -6.248 -5.466 -13.297 1.00 94.75 256 ALA A O 1
ATOM 1949 N N . SER A 1 257 ? -6.208 -5.104 -11.075 1.00 94.06 257 SER A N 1
ATOM 1950 C CA . SER A 1 257 ? -5.675 -3.736 -11.150 1.00 94.06 257 SER A CA 1
ATOM 1951 C C . SER A 1 257 ? -4.302 -3.686 -11.826 1.00 94.06 257 SER A C 1
ATOM 1953 O O . SER A 1 257 ? -4.064 -2.830 -12.674 1.00 94.06 257 SER A O 1
ATOM 1955 N N . LEU A 1 258 ? -3.410 -4.630 -11.505 1.00 93.88 258 LEU A N 1
ATOM 1956 C CA . LEU A 1 258 ? -2.080 -4.742 -12.121 1.00 93.88 258 LEU A CA 1
ATOM 1957 C C . LEU A 1 258 ? -2.135 -5.158 -13.599 1.00 93.88 258 LEU A C 1
ATOM 1959 O O . LEU A 1 258 ? -1.300 -4.743 -14.401 1.00 93.88 258 LEU A O 1
ATOM 1963 N N . GLY A 1 259 ? -3.117 -5.987 -13.962 1.00 91.44 259 GLY A N 1
ATOM 1964 C CA . GLY A 1 259 ? -3.366 -6.426 -15.337 1.00 91.44 259 GLY A CA 1
ATOM 1965 C C . GLY A 1 259 ? -4.244 -5.479 -16.160 1.00 91.44 259 GLY A C 1
ATOM 1966 O O . GLY A 1 259 ? -4.505 -5.781 -17.322 1.00 91.44 259 GLY A O 1
ATOM 1967 N N . ARG A 1 260 ? -4.725 -4.372 -15.572 1.00 89.12 260 ARG A N 1
ATOM 1968 C CA . ARG A 1 260 ? -5.739 -3.466 -16.149 1.00 89.12 260 ARG A CA 1
ATOM 1969 C C . ARG A 1 260 ? -6.997 -4.198 -16.645 1.00 89.12 260 ARG A C 1
ATOM 1971 O O . ARG A 1 260 ? -7.574 -3.855 -17.675 1.00 89.12 260 ARG A O 1
ATOM 1978 N N . VAL A 1 261 ? -7.419 -5.221 -15.906 1.00 90.38 261 VAL A N 1
ATOM 1979 C CA . VAL A 1 261 ? -8.637 -5.992 -16.174 1.00 90.38 261 VAL A CA 1
ATOM 1980 C C . VAL A 1 261 ? -9.796 -5.321 -15.450 1.00 90.38 261 VAL A C 1
ATOM 1982 O O . VAL A 1 261 ? -9.793 -5.252 -14.225 1.00 90.38 261 VAL A O 1
ATOM 1985 N N . THR A 1 262 ? -10.797 -4.845 -16.190 1.00 82.38 262 THR A N 1
ATOM 1986 C CA . THR A 1 262 ? -11.956 -4.172 -15.594 1.00 82.38 262 THR A CA 1
ATOM 1987 C C . THR A 1 262 ? -13.077 -5.171 -15.280 1.00 82.38 262 THR A C 1
ATOM 1989 O O . THR A 1 262 ? -13.555 -5.862 -16.186 1.00 82.38 262 THR A O 1
ATOM 1992 N N . PRO A 1 263 ? -13.539 -5.265 -14.018 1.00 79.88 263 PRO A N 1
ATOM 1993 C CA . PRO A 1 263 ? -14.656 -6.129 -13.635 1.00 79.88 263 PRO A CA 1
ATOM 1994 C C . PRO A 1 263 ? -16.021 -5.680 -14.191 1.00 79.88 263 PRO A C 1
ATOM 1996 O O . PRO A 1 263 ? -16.982 -6.438 -14.076 1.00 79.88 263 PRO A O 1
ATOM 1999 N N . ARG A 1 264 ? -16.099 -4.508 -14.851 1.00 82.19 264 ARG A N 1
ATOM 2000 C CA . ARG A 1 264 ? -17.326 -3.909 -15.424 1.00 82.19 264 ARG A CA 1
ATOM 2001 C C . ARG A 1 264 ? -18.437 -3.722 -14.385 1.00 82.19 264 ARG A C 1
ATOM 2003 O O . ARG A 1 264 ? -19.611 -3.926 -14.679 1.00 82.19 264 ARG A O 1
ATOM 2010 N N . ASP A 1 265 ? -18.035 -3.338 -13.182 1.00 87.31 265 ASP A N 1
ATOM 2011 C CA . ASP A 1 265 ? -18.901 -3.004 -12.059 1.00 87.31 265 ASP A CA 1
ATOM 2012 C C . ASP A 1 265 ? -18.237 -1.841 -11.314 1.00 87.31 265 ASP A C 1
ATOM 2014 O O . ASP A 1 265 ? -17.140 -1.995 -10.773 1.00 87.31 265 ASP A O 1
ATOM 2018 N N . GLU A 1 266 ? -18.894 -0.679 -11.307 1.00 86.69 266 GLU A N 1
ATOM 2019 C CA . GLU A 1 266 ? -18.362 0.549 -10.704 1.00 86.69 266 GLU A CA 1
ATOM 2020 C C . GLU A 1 266 ? -18.053 0.374 -9.214 1.00 86.69 266 GLU A C 1
ATOM 2022 O O . GLU A 1 266 ? -17.135 0.997 -8.681 1.00 86.69 266 GLU A O 1
ATOM 2027 N N . VAL A 1 267 ? -18.797 -0.494 -8.524 1.00 87.94 267 VAL A N 1
ATOM 2028 C CA . VAL A 1 267 ? -18.586 -0.734 -7.100 1.00 87.94 267 VAL A CA 1
ATOM 2029 C C . VAL A 1 267 ? -17.338 -1.578 -6.870 1.00 87.94 267 VAL A C 1
ATOM 2031 O O . VAL A 1 267 ? -16.569 -1.281 -5.955 1.00 87.94 267 VAL A O 1
ATOM 2034 N N . LEU A 1 268 ? -17.100 -2.585 -7.715 1.00 91.12 268 LEU A N 1
ATOM 2035 C CA . LEU A 1 268 ? -15.858 -3.361 -7.678 1.00 91.12 268 LEU A CA 1
ATOM 2036 C C . LEU A 1 268 ? -14.647 -2.500 -8.051 1.00 91.12 268 LEU A C 1
ATOM 2038 O O . LEU A 1 268 ? -13.578 -2.709 -7.485 1.00 91.12 268 LEU A O 1
ATOM 2042 N N . ASP A 1 269 ? -14.809 -1.519 -8.942 1.00 90.62 269 ASP A N 1
ATOM 2043 C CA . ASP A 1 269 ? -13.749 -0.564 -9.278 1.00 90.62 269 ASP A CA 1
ATOM 2044 C C . ASP A 1 269 ? -13.399 0.336 -8.077 1.00 90.62 269 ASP A C 1
ATOM 2046 O O . ASP A 1 269 ? -12.222 0.509 -7.752 1.00 90.62 269 ASP A O 1
ATOM 2050 N N . MET A 1 270 ? -14.403 0.853 -7.356 1.00 89.94 270 MET A N 1
ATOM 2051 C CA . MET A 1 270 ? -14.181 1.619 -6.119 1.00 89.94 270 MET A CA 1
ATOM 2052 C C . MET A 1 270 ? -13.517 0.774 -5.023 1.00 89.94 270 MET A C 1
ATOM 2054 O O . MET A 1 270 ? -12.618 1.244 -4.324 1.00 89.94 270 MET A O 1
ATOM 2058 N N . GLU A 1 271 ? -13.941 -0.480 -4.864 1.00 92.31 271 GLU A N 1
ATOM 2059 C CA . GLU A 1 271 ? -13.332 -1.407 -3.909 1.00 92.31 271 GLU A CA 1
ATOM 2060 C C . GLU A 1 271 ? -11.891 -1.766 -4.290 1.00 92.31 271 GLU A C 1
ATOM 2062 O O . GLU A 1 271 ? -11.027 -1.807 -3.412 1.00 92.31 271 GLU A O 1
ATOM 2067 N N . ALA A 1 272 ? -11.614 -1.972 -5.583 1.00 93.69 272 ALA A N 1
ATOM 2068 C CA . ALA A 1 272 ? -10.271 -2.218 -6.095 1.00 93.69 272 ALA A CA 1
ATOM 2069 C C . ALA A 1 272 ? -9.334 -1.038 -5.799 1.00 93.69 272 ALA A C 1
ATOM 2071 O O . ALA A 1 272 ? -8.204 -1.244 -5.357 1.00 93.69 272 ALA A O 1
ATOM 2072 N N . GLU A 1 273 ? -9.814 0.196 -5.971 1.00 92.50 273 GLU A N 1
ATOM 2073 C CA . GLU A 1 273 ? -9.065 1.403 -5.617 1.00 92.50 273 GLU A CA 1
ATOM 2074 C C . GLU A 1 273 ? -8.749 1.450 -4.118 1.00 92.50 273 GLU A C 1
ATOM 2076 O O . GLU A 1 273 ? -7.600 1.648 -3.715 1.00 92.50 273 GLU A O 1
ATOM 2081 N N . SER A 1 274 ? -9.761 1.201 -3.282 1.00 91.88 274 SER A N 1
ATOM 2082 C CA . SER A 1 274 ? -9.604 1.213 -1.830 1.00 91.88 274 SER A CA 1
ATOM 2083 C C . SER A 1 274 ? -8.614 0.153 -1.345 1.00 91.88 274 SER A C 1
ATOM 2085 O O . SER A 1 274 ? -7.776 0.451 -0.491 1.00 91.88 274 SER A O 1
ATOM 2087 N N . CYS A 1 275 ? -8.683 -1.082 -1.858 1.00 94.31 275 CYS A N 1
ATOM 2088 C CA . CYS A 1 275 ? -7.738 -2.120 -1.450 1.00 94.31 275 CYS A CA 1
ATOM 2089 C C . CYS A 1 275 ? -6.330 -1.850 -1.990 1.00 94.31 275 CYS A C 1
ATOM 2091 O O . CYS A 1 275 ? -5.346 -2.149 -1.315 1.00 94.31 275 CYS A O 1
ATOM 2093 N N . LEU A 1 276 ? -6.215 -1.241 -3.173 1.00 96.00 276 LEU A N 1
ATOM 2094 C CA . LEU A 1 276 ? -4.936 -0.891 -3.777 1.00 96.00 276 LEU A CA 1
ATOM 2095 C C . LEU A 1 276 ? -4.169 0.147 -2.941 1.00 96.00 276 LEU A C 1
ATOM 2097 O O . LEU A 1 276 ? -2.960 -0.001 -2.759 1.00 96.00 276 LEU A O 1
ATOM 2101 N N . GLU A 1 277 ? -4.843 1.164 -2.399 1.00 94.56 277 GLU A N 1
ATOM 2102 C CA . GLU A 1 277 ? -4.210 2.167 -1.529 1.00 94.56 277 GLU A CA 1
ATOM 2103 C C . GLU A 1 277 ? -3.628 1.554 -0.249 1.00 94.56 277 GLU A C 1
ATOM 2105 O O . GLU A 1 277 ? -2.474 1.821 0.102 1.00 94.56 277 GLU A O 1
ATOM 2110 N N . THR A 1 278 ? -4.375 0.666 0.411 1.00 96.12 278 THR A N 1
ATOM 2111 C CA . THR A 1 278 ? -3.870 -0.071 1.578 1.00 96.12 278 THR A CA 1
ATOM 2112 C C . THR A 1 278 ? -2.730 -1.013 1.188 1.00 96.12 278 THR A C 1
ATOM 2114 O O . THR A 1 278 ? -1.673 -1.000 1.821 1.00 96.12 278 THR A O 1
ATOM 2117 N N . ALA A 1 279 ? -2.885 -1.782 0.106 1.00 98.06 279 ALA A N 1
ATOM 2118 C CA . ALA A 1 279 ? -1.880 -2.736 -0.359 1.00 98.06 279 ALA A CA 1
ATOM 2119 C C . ALA A 1 279 ? -0.541 -2.066 -0.702 1.00 98.06 279 ALA A C 1
ATOM 2121 O O . ALA A 1 279 ? 0.509 -2.619 -0.384 1.00 98.06 279 ALA A O 1
ATOM 2122 N N . LYS A 1 280 ? -0.547 -0.859 -1.289 1.00 97.69 280 LYS A N 1
ATOM 2123 C CA . LYS A 1 280 ? 0.681 -0.084 -1.551 1.00 97.69 280 LYS A CA 1
ATOM 2124 C C . LYS A 1 280 ? 1.458 0.211 -0.266 1.00 97.69 280 LYS A C 1
ATOM 2126 O O . LYS A 1 280 ? 2.677 0.056 -0.255 1.00 97.69 280 LYS A O 1
ATOM 2131 N N . ARG A 1 281 ? 0.777 0.621 0.809 1.00 97.69 281 ARG A N 1
ATOM 2132 C CA . ARG A 1 281 ? 1.410 0.941 2.104 1.00 97.69 281 ARG A CA 1
ATOM 2133 C C . ARG A 1 281 ? 1.966 -0.308 2.779 1.00 97.69 281 ARG A C 1
ATOM 2135 O O . ARG A 1 281 ? 3.100 -0.299 3.247 1.00 97.69 281 ARG A O 1
ATOM 2142 N N . VAL A 1 282 ? 1.205 -1.403 2.759 1.00 98.44 282 VAL A N 1
ATOM 2143 C CA . VAL A 1 282 ? 1.638 -2.694 3.320 1.00 98.44 282 VAL A CA 1
ATOM 2144 C C . VAL A 1 282 ? 2.826 -3.262 2.538 1.00 98.44 282 VAL A C 1
ATOM 2146 O O . VAL A 1 282 ? 3.811 -3.678 3.142 1.00 98.44 282 VAL A O 1
ATOM 2149 N N . ALA A 1 283 ? 2.796 -3.212 1.202 1.00 98.31 283 ALA A N 1
ATOM 2150 C CA . ALA A 1 283 ? 3.916 -3.638 0.362 1.00 98.31 283 ALA A CA 1
ATOM 2151 C C . ALA A 1 283 ? 5.168 -2.786 0.605 1.00 98.31 283 ALA A C 1
ATOM 2153 O O . ALA A 1 283 ? 6.277 -3.318 0.639 1.00 98.31 283 ALA A O 1
ATOM 2154 N N . ARG A 1 284 ? 4.996 -1.472 0.822 1.00 97.94 284 ARG A N 1
ATOM 2155 C CA . ARG A 1 284 ? 6.109 -0.585 1.169 1.00 97.94 284 ARG A CA 1
ATOM 2156 C C . ARG A 1 284 ? 6.708 -0.933 2.528 1.00 97.94 284 ARG A C 1
ATOM 2158 O O . ARG A 1 284 ? 7.923 -1.038 2.628 1.00 97.94 284 ARG A O 1
ATOM 2165 N N . ALA A 1 285 ? 5.875 -1.178 3.535 1.00 98.44 285 ALA A N 1
ATOM 2166 C CA . ALA A 1 285 ? 6.345 -1.613 4.846 1.00 98.44 285 ALA A CA 1
ATOM 2167 C C . ALA A 1 285 ? 7.085 -2.957 4.784 1.00 98.44 285 ALA A C 1
ATOM 2169 O O . ALA A 1 285 ? 8.118 -3.108 5.428 1.00 98.44 285 ALA A O 1
ATOM 2170 N N . ALA A 1 286 ? 6.603 -3.911 3.980 1.00 98.38 286 ALA A N 1
ATOM 2171 C CA . ALA A 1 286 ? 7.281 -5.190 3.772 1.00 98.38 286 ALA A CA 1
ATOM 2172 C C . ALA A 1 286 ? 8.651 -5.024 3.098 1.00 98.38 286 ALA A C 1
ATOM 2174 O O . ALA A 1 286 ? 9.604 -5.700 3.481 1.00 98.38 286 ALA A O 1
ATOM 2175 N N . LEU A 1 287 ? 8.765 -4.108 2.130 1.00 98.12 287 LEU A N 1
ATOM 2176 C CA . LEU A 1 287 ? 10.042 -3.732 1.522 1.00 98.12 287 LEU A CA 1
ATOM 2177 C C . LEU A 1 287 ? 10.996 -3.120 2.553 1.00 98.12 287 LEU A C 1
ATOM 2179 O O . LEU A 1 287 ? 12.113 -3.607 2.704 1.00 98.12 287 LEU A O 1
ATOM 2183 N N . ASP A 1 288 ? 10.564 -2.069 3.250 1.00 97.88 288 ASP A N 1
ATOM 2184 C CA . ASP A 1 288 ? 11.416 -1.340 4.194 1.00 97.88 288 ASP A CA 1
ATOM 2185 C C . ASP A 1 288 ? 11.898 -2.280 5.313 1.00 97.88 288 ASP A C 1
ATOM 2187 O O . ASP A 1 288 ? 13.085 -2.315 5.641 1.00 97.88 288 ASP A O 1
ATOM 2191 N N . TYR A 1 289 ? 11.009 -3.139 5.821 1.00 97.75 289 TYR A N 1
ATOM 2192 C CA . TYR A 1 289 ? 11.362 -4.135 6.828 1.00 97.75 289 TYR A CA 1
ATOM 2193 C C . TYR A 1 289 ? 12.338 -5.200 6.294 1.00 97.75 289 TYR A C 1
ATOM 2195 O O . TYR A 1 289 ? 13.304 -5.541 6.977 1.00 97.75 289 TYR A O 1
ATOM 2203 N N . ALA A 1 290 ? 12.154 -5.692 5.061 1.00 97.31 290 ALA A N 1
ATOM 2204 C CA . ALA A 1 290 ? 13.089 -6.634 4.438 1.00 97.31 290 ALA A CA 1
ATOM 2205 C C . ALA A 1 290 ? 14.494 -6.031 4.247 1.00 97.31 290 ALA A C 1
ATOM 2207 O O . ALA A 1 290 ? 15.488 -6.735 4.452 1.00 97.31 290 ALA A O 1
ATOM 2208 N N . ILE A 1 291 ? 14.585 -4.733 3.930 1.00 96.88 291 ILE A N 1
ATOM 2209 C CA . ILE A 1 291 ? 15.857 -4.005 3.813 1.00 96.88 291 ILE A CA 1
ATOM 2210 C C . ILE A 1 291 ? 16.564 -3.934 5.171 1.00 96.88 291 ILE A C 1
ATOM 2212 O O . ILE A 1 291 ? 17.743 -4.277 5.259 1.00 96.88 291 ILE A O 1
ATOM 2216 N N . ILE A 1 292 ? 15.847 -3.563 6.239 1.00 95.75 292 ILE A N 1
ATOM 2217 C CA . ILE A 1 292 ? 16.395 -3.494 7.608 1.00 95.75 292 ILE A CA 1
ATOM 2218 C C . ILE A 1 292 ? 16.907 -4.862 8.070 1.00 95.75 292 ILE A C 1
ATOM 2220 O O . ILE A 1 292 ? 17.972 -4.965 8.678 1.00 95.75 292 ILE A O 1
ATOM 2224 N N . ARG A 1 293 ? 16.200 -5.939 7.709 1.00 95.06 293 ARG A N 1
ATOM 2225 C CA . ARG A 1 293 ? 16.619 -7.323 7.986 1.00 95.06 293 ARG A CA 1
ATOM 2226 C C . ARG A 1 293 ? 17.678 -7.863 7.026 1.00 95.06 293 ARG A C 1
ATOM 2228 O O . ARG A 1 293 ? 18.108 -9.001 7.194 1.00 95.06 293 ARG A O 1
ATOM 2235 N N . ARG A 1 294 ? 18.115 -7.063 6.049 1.00 94.81 294 ARG A N 1
ATOM 2236 C CA . ARG A 1 294 ? 19.087 -7.421 5.004 1.00 94.81 294 ARG A CA 1
ATOM 2237 C C . ARG A 1 294 ? 18.700 -8.665 4.195 1.00 94.81 294 ARG A C 1
ATOM 2239 O O . ARG A 1 294 ? 19.567 -9.388 3.706 1.00 94.81 294 ARG A O 1
ATOM 2246 N N . LEU A 1 295 ? 17.402 -8.902 4.013 1.00 94.88 295 LEU A N 1
ATOM 2247 C CA . LEU A 1 295 ? 16.879 -10.003 3.204 1.00 94.88 295 LEU A CA 1
ATOM 2248 C C . LEU A 1 295 ? 16.801 -9.550 1.745 1.00 94.88 295 LEU A C 1
ATOM 2250 O O . LEU A 1 295 ? 15.831 -8.920 1.326 1.00 94.88 295 LEU A O 1
ATOM 2254 N N . GLY A 1 296 ? 17.844 -9.826 0.967 1.00 92.69 296 GLY A N 1
ATOM 2255 C CA . GLY A 1 296 ? 18.024 -9.293 -0.384 1.00 92.69 296 GLY A CA 1
ATOM 2256 C C . GLY A 1 296 ? 16.991 -9.796 -1.385 1.00 92.69 296 GLY A C 1
ATOM 2257 O O . GLY A 1 296 ? 16.350 -8.990 -2.056 1.00 92.69 296 GLY A O 1
ATOM 2258 N N . SER A 1 297 ? 16.770 -11.111 -1.445 1.00 91.62 297 SER A N 1
ATOM 2259 C CA . SER A 1 297 ? 15.767 -11.706 -2.343 1.00 91.62 297 SER A CA 1
ATOM 2260 C C . SER A 1 297 ? 14.357 -11.184 -2.040 1.00 91.62 297 SER A C 1
ATOM 2262 O O . SER A 1 297 ? 13.643 -10.752 -2.946 1.00 91.62 297 SER A O 1
ATOM 2264 N N . ALA A 1 298 ? 13.987 -11.139 -0.757 1.00 95.81 298 ALA A N 1
ATOM 2265 C CA . ALA A 1 298 ? 12.715 -10.586 -0.306 1.00 95.81 298 ALA A CA 1
ATOM 2266 C C . ALA A 1 298 ? 12.593 -9.088 -0.621 1.00 95.81 298 ALA A C 1
ATOM 2268 O O . ALA A 1 298 ? 11.554 -8.661 -1.116 1.00 95.81 298 ALA A O 1
ATOM 2269 N N . SER A 1 299 ? 13.654 -8.301 -0.411 1.00 96.75 299 SER A N 1
ATOM 2270 C CA . SER A 1 299 ? 13.669 -6.863 -0.712 1.00 96.75 299 SER A CA 1
ATOM 2271 C C . SER A 1 299 ? 13.384 -6.595 -2.188 1.00 96.75 299 SER A C 1
ATOM 2273 O O . SER A 1 299 ? 12.530 -5.771 -2.505 1.00 96.75 299 SER A O 1
ATOM 2275 N N . VAL A 1 300 ? 14.026 -7.330 -3.102 1.00 95.94 300 VAL A N 1
ATOM 2276 C CA . VAL A 1 300 ? 13.791 -7.171 -4.546 1.00 95.94 300 VAL A CA 1
ATOM 2277 C C . VAL A 1 300 ? 12.347 -7.535 -4.907 1.00 95.94 300 VAL A C 1
ATOM 2279 O O . VAL A 1 300 ? 11.675 -6.763 -5.587 1.00 95.94 300 VAL A O 1
ATOM 2282 N N . VAL A 1 301 ? 11.819 -8.659 -4.409 1.00 96.62 301 VAL A N 1
ATOM 2283 C CA . VAL A 1 301 ? 10.429 -9.073 -4.684 1.00 96.62 301 VAL A CA 1
ATOM 2284 C C . VAL A 1 301 ? 9.413 -8.073 -4.122 1.00 96.62 301 VAL A C 1
ATOM 2286 O O . VAL A 1 301 ? 8.465 -7.703 -4.822 1.00 96.62 301 VAL A O 1
ATOM 2289 N N . CYS A 1 302 ? 9.617 -7.595 -2.891 1.00 97.81 302 CYS A N 1
ATOM 2290 C CA . CYS A 1 302 ? 8.781 -6.569 -2.274 1.00 97.81 302 CYS A CA 1
ATOM 2291 C C . CYS A 1 302 ? 8.822 -5.259 -3.066 1.00 97.81 302 CYS A C 1
ATOM 2293 O O . CYS A 1 302 ? 7.771 -4.662 -3.298 1.00 97.81 302 CYS A O 1
ATOM 2295 N N . TYR A 1 303 ? 10.004 -4.839 -3.531 1.00 97.56 303 TYR A N 1
ATOM 2296 C CA . TYR A 1 303 ? 10.162 -3.632 -4.339 1.00 97.56 303 TYR A CA 1
ATOM 2297 C C . TYR A 1 303 ? 9.396 -3.730 -5.656 1.00 97.56 303 TYR A C 1
ATOM 2299 O O . TYR A 1 303 ? 8.616 -2.836 -5.983 1.00 97.56 303 TYR A O 1
ATOM 2307 N N . LEU A 1 304 ? 9.587 -4.827 -6.389 1.00 97.00 304 LEU A N 1
ATOM 2308 C CA . LEU A 1 304 ? 8.946 -5.060 -7.679 1.00 97.00 304 LEU A CA 1
ATOM 2309 C C . LEU A 1 304 ? 7.418 -5.082 -7.547 1.00 97.00 304 LEU A C 1
ATOM 2311 O O . LEU A 1 304 ? 6.711 -4.410 -8.297 1.00 97.00 304 LEU A O 1
ATOM 2315 N N . LEU A 1 305 ? 6.871 -5.778 -6.544 1.00 97.56 305 LEU A N 1
ATOM 2316 C CA . LEU A 1 305 ? 5.421 -5.772 -6.352 1.00 97.56 305 LEU A CA 1
ATOM 2317 C C . LEU A 1 305 ? 4.904 -4.403 -5.883 1.00 97.56 305 LEU A C 1
ATOM 2319 O O . LEU A 1 305 ? 3.880 -3.938 -6.382 1.00 97.56 305 LEU A O 1
ATOM 2323 N N . TRP A 1 306 ? 5.603 -3.727 -4.967 1.00 97.62 306 TRP A N 1
ATOM 2324 C CA . TRP A 1 306 ? 5.240 -2.376 -4.527 1.00 97.62 306 TRP A CA 1
ATOM 2325 C C . TRP A 1 306 ? 5.206 -1.384 -5.698 1.00 97.62 306 TRP A C 1
ATOM 2327 O O . TRP A 1 306 ? 4.229 -0.644 -5.863 1.00 97.62 306 TRP A O 1
ATOM 2337 N N . ARG A 1 307 ? 6.239 -1.399 -6.549 1.00 95.88 307 ARG A N 1
ATOM 2338 C CA . ARG A 1 307 ? 6.306 -0.574 -7.757 1.00 95.88 307 ARG A CA 1
ATOM 2339 C C . ARG A 1 307 ? 5.175 -0.929 -8.717 1.00 95.88 307 ARG A C 1
ATOM 2341 O O . ARG A 1 307 ? 4.487 -0.019 -9.182 1.00 95.88 307 ARG A O 1
ATOM 2348 N N . SER A 1 308 ? 4.919 -2.218 -8.933 1.00 96.31 308 SER A N 1
ATOM 2349 C CA . SER A 1 308 ? 3.812 -2.695 -9.765 1.00 96.31 308 SER A CA 1
ATOM 2350 C C . SER A 1 308 ? 2.457 -2.156 -9.293 1.00 96.31 308 SER A C 1
ATOM 2352 O O . SER A 1 308 ? 1.682 -1.640 -10.097 1.00 96.31 308 SER A O 1
ATOM 2354 N N . LEU A 1 309 ? 2.175 -2.195 -7.984 1.00 96.81 309 LEU A N 1
ATOM 2355 C CA . LEU A 1 309 ? 0.933 -1.663 -7.396 1.00 96.81 309 LEU A CA 1
ATOM 2356 C C . LEU A 1 309 ? 0.821 -0.151 -7.575 1.00 96.81 309 LEU A C 1
ATOM 2358 O O . LEU A 1 309 ? -0.254 0.374 -7.873 1.00 96.81 309 LEU A O 1
ATOM 2362 N N . ARG A 1 310 ? 1.938 0.564 -7.422 1.00 94.88 310 ARG A N 1
ATOM 2363 C CA . ARG A 1 310 ? 1.994 2.012 -7.629 1.00 94.88 310 ARG A CA 1
ATOM 2364 C C . ARG A 1 310 ? 1.714 2.399 -9.080 1.00 94.88 310 ARG A C 1
ATOM 2366 O O . ARG A 1 310 ? 0.998 3.370 -9.309 1.00 94.88 310 ARG A O 1
ATOM 2373 N N . LEU A 1 311 ? 2.256 1.641 -10.030 1.00 93.38 311 LEU A N 1
ATOM 2374 C CA . LEU A 1 311 ? 2.137 1.897 -11.468 1.00 93.38 311 LEU A CA 1
ATOM 2375 C C . LEU A 1 311 ? 0.922 1.217 -12.120 1.00 93.38 311 LEU A C 1
ATOM 2377 O O . LEU A 1 311 ? 0.626 1.493 -13.282 1.00 93.38 311 LEU A O 1
ATOM 2381 N N . ARG A 1 312 ? 0.205 0.356 -11.381 1.00 95.00 312 ARG A N 1
ATOM 2382 C CA . ARG A 1 312 ? -0.891 -0.499 -11.882 1.00 95.00 312 ARG A CA 1
ATOM 2383 C C . ARG A 1 312 ? -0.483 -1.269 -13.134 1.00 95.00 312 ARG A C 1
ATOM 2385 O O . ARG A 1 312 ? -1.148 -1.221 -14.172 1.00 95.00 312 ARG A O 1
ATOM 2392 N N . LEU A 1 313 ? 0.677 -1.904 -13.033 1.00 95.06 313 LEU A N 1
ATOM 2393 C CA . LEU A 1 313 ? 1.323 -2.581 -14.142 1.00 95.06 313 LEU A CA 1
ATOM 2394 C C . LEU A 1 313 ? 2.232 -3.682 -13.605 1.00 95.06 313 LEU A C 1
ATOM 2396 O O . LEU A 1 313 ? 2.995 -3.442 -12.678 1.00 95.06 313 LEU A O 1
ATOM 2400 N N . TRP A 1 314 ? 2.166 -4.874 -14.191 1.00 94.69 314 TRP A N 1
ATOM 2401 C CA . TRP A 1 314 ? 3.125 -5.942 -13.903 1.00 94.69 314 TRP A CA 1
ATOM 2402 C C . TRP A 1 314 ? 4.531 -5.616 -14.426 1.00 94.69 314 TRP A C 1
ATOM 2404 O O . TRP A 1 314 ? 4.676 -4.990 -15.473 1.00 94.69 314 TRP A O 1
ATOM 2414 N N . GLU A 1 315 ? 5.565 -6.110 -13.745 1.00 91.62 315 GLU A N 1
ATOM 2415 C CA . GLU A 1 315 ? 6.966 -5.887 -14.143 1.00 91.62 315 GLU A CA 1
ATOM 2416 C C . GLU A 1 315 ? 7.344 -6.464 -15.514 1.00 91.62 315 GLU A C 1
ATOM 2418 O O . GLU A 1 315 ? 8.173 -5.919 -16.235 1.00 91.62 315 GLU A O 1
ATOM 2423 N N . ASP A 1 316 ? 6.709 -7.563 -15.897 1.00 89.31 316 ASP A N 1
ATOM 2424 C CA . ASP A 1 316 ? 6.840 -8.230 -17.193 1.00 89.31 316 ASP A CA 1
ATOM 2425 C C . ASP A 1 316 ? 5.611 -7.984 -18.079 1.00 89.31 316 ASP A C 1
ATOM 2427 O O . ASP A 1 316 ? 5.256 -8.816 -18.918 1.00 89.31 316 ASP A O 1
ATOM 2431 N N . ALA A 1 317 ? 4.924 -6.854 -17.878 1.00 89.06 317 ALA A N 1
ATOM 2432 C CA . ALA A 1 317 ? 3.792 -6.490 -18.711 1.00 89.06 317 ALA A CA 1
ATOM 2433 C C . ALA A 1 317 ? 4.190 -6.467 -20.200 1.00 89.06 317 ALA A C 1
ATOM 2435 O O . ALA A 1 317 ? 5.284 -6.009 -20.547 1.00 89.06 317 ALA A O 1
ATOM 2436 N N . PRO A 1 318 ? 3.299 -6.920 -21.102 1.00 89.69 318 PRO A N 1
ATOM 2437 C CA . PRO A 1 318 ? 3.560 -6.879 -22.536 1.00 89.69 318 PRO A CA 1
ATOM 2438 C C . PRO A 1 318 ? 3.779 -5.436 -23.005 1.00 89.69 318 PRO A C 1
ATOM 2440 O O . PRO A 1 318 ? 3.247 -4.496 -22.404 1.00 89.69 318 PRO A O 1
ATOM 2443 N N . GLY A 1 319 ? 4.506 -5.250 -24.112 1.00 88.00 319 GLY A N 1
ATOM 2444 C CA . GLY A 1 319 ? 4.832 -3.918 -24.635 1.00 88.00 319 GLY A CA 1
ATOM 2445 C C . GLY A 1 319 ? 3.596 -3.065 -24.911 1.00 88.00 319 GLY A C 1
ATOM 2446 O O . GLY A 1 319 ? 3.574 -1.874 -24.606 1.00 88.00 319 GLY A O 1
ATOM 2447 N N . SER A 1 320 ? 2.510 -3.696 -25.358 1.00 90.62 320 SER A N 1
ATOM 2448 C CA . SER A 1 320 ? 1.204 -3.056 -25.533 1.00 90.62 320 SER A CA 1
ATOM 2449 C C . SER A 1 320 ? 0.645 -2.384 -24.274 1.00 90.62 320 SER A C 1
ATOM 2451 O O . SER A 1 320 ? -0.120 -1.434 -24.418 1.00 90.62 320 SER A O 1
ATOM 2453 N N . LEU A 1 321 ? 1.022 -2.815 -23.066 1.00 91.44 321 LEU A N 1
ATOM 2454 C CA . LEU A 1 321 ? 0.694 -2.145 -21.800 1.00 91.44 321 LEU A CA 1
ATOM 2455 C C . LEU A 1 321 ? 1.863 -1.305 -21.277 1.00 91.44 321 LEU A C 1
ATOM 2457 O O . LEU A 1 321 ? 1.658 -0.168 -20.854 1.00 91.44 321 LEU A O 1
ATOM 2461 N N . GLY A 1 322 ? 3.088 -1.834 -21.338 1.00 92.12 322 GLY A N 1
ATOM 2462 C CA . GLY A 1 322 ? 4.284 -1.172 -20.818 1.00 92.12 322 GLY A CA 1
ATOM 2463 C C . GLY A 1 322 ? 4.595 0.163 -21.497 1.00 92.12 322 GLY A C 1
ATOM 2464 O O . GLY A 1 322 ? 5.039 1.099 -20.837 1.00 92.12 322 GLY A O 1
ATOM 2465 N N . LEU A 1 323 ? 4.309 0.306 -22.792 1.00 94.31 323 LEU A N 1
ATOM 2466 C CA . LEU A 1 323 ? 4.535 1.563 -23.511 1.00 94.31 323 LEU A CA 1
ATOM 2467 C C . LEU A 1 323 ? 3.523 2.661 -23.145 1.00 94.31 323 LEU A C 1
ATOM 2469 O O . LEU A 1 323 ? 3.849 3.838 -23.252 1.00 94.31 323 LEU A O 1
ATOM 2473 N N . GLN A 1 324 ? 2.339 2.308 -22.635 1.00 94.50 324 GLN A N 1
ATOM 2474 C CA . GLN A 1 324 ? 1.311 3.278 -22.218 1.00 94.50 324 GLN A CA 1
ATOM 2475 C C . GLN A 1 324 ? 1.686 4.057 -20.944 1.00 94.50 324 GLN A C 1
ATOM 2477 O O . GLN A 1 324 ? 0.886 4.833 -20.434 1.00 94.50 324 GLN A O 1
ATOM 2482 N N . GLN A 1 325 ? 2.878 3.828 -20.384 1.00 92.75 325 GLN A N 1
ATOM 2483 C CA . GLN A 1 325 ? 3.419 4.626 -19.281 1.00 92.75 325 GLN A CA 1
ATOM 2484 C C . GLN A 1 325 ? 3.827 6.045 -19.718 1.00 92.75 325 GLN A C 1
ATOM 2486 O O . GLN A 1 325 ? 4.045 6.900 -18.862 1.00 92.75 325 GLN A O 1
ATOM 2491 N N . ILE A 1 326 ? 3.974 6.292 -21.025 1.00 92.19 326 ILE A N 1
ATOM 2492 C CA . ILE A 1 326 ? 4.196 7.630 -21.583 1.00 92.19 326 ILE A CA 1
ATOM 2493 C C . ILE A 1 326 ? 2.843 8.209 -22.002 1.00 92.19 326 ILE A C 1
ATOM 2495 O O . ILE A 1 326 ? 2.204 7.665 -22.896 1.00 92.19 326 ILE A O 1
ATOM 2499 N N . ASP A 1 327 ? 2.460 9.351 -21.426 1.00 91.06 327 ASP A N 1
ATOM 2500 C CA . ASP A 1 327 ? 1.130 9.966 -21.601 1.00 91.06 327 ASP A CA 1
ATOM 2501 C C . ASP A 1 327 ? 0.746 10.251 -23.067 1.00 91.06 327 ASP A C 1
ATOM 2503 O O . ASP A 1 327 ? -0.428 10.236 -23.424 1.00 91.06 327 ASP A O 1
ATOM 2507 N N . VAL A 1 328 ? 1.734 10.499 -23.934 1.00 94.50 328 VAL A N 1
ATOM 2508 C CA . VAL A 1 328 ? 1.523 10.764 -25.371 1.00 94.50 328 VAL A CA 1
ATOM 2509 C C . VAL A 1 328 ? 1.131 9.492 -26.143 1.00 94.50 328 VAL A C 1
ATOM 2511 O O . VAL A 1 328 ? 0.563 9.578 -27.229 1.00 94.50 328 VAL A O 1
ATOM 2514 N N . ILE A 1 329 ? 1.433 8.303 -25.615 1.00 95.38 329 ILE A N 1
ATOM 2515 C CA . ILE A 1 329 ? 1.218 7.025 -26.300 1.00 95.38 329 ILE A CA 1
ATOM 2516 C C . ILE A 1 329 ? -0.186 6.511 -26.001 1.00 95.38 329 ILE A C 1
ATOM 2518 O O . ILE A 1 329 ? -0.508 6.133 -24.876 1.00 95.38 329 ILE A O 1
ATOM 2522 N N . THR A 1 330 ? -1.014 6.425 -27.040 1.00 94.94 330 THR A N 1
ATOM 2523 C CA . THR A 1 330 ? -2.349 5.832 -26.925 1.00 94.94 330 THR A CA 1
ATOM 2524 C C . THR A 1 330 ? -2.287 4.301 -26.860 1.00 94.94 330 THR A C 1
ATOM 2526 O O . THR A 1 330 ? -1.303 3.676 -27.262 1.00 94.94 330 THR A O 1
ATOM 2529 N N . GLU A 1 331 ? -3.374 3.653 -26.430 1.00 94.19 331 GLU A N 1
ATOM 2530 C CA . GLU A 1 331 ? -3.483 2.184 -26.457 1.00 94.19 331 GLU A CA 1
ATOM 2531 C C . GLU A 1 331 ? -3.256 1.609 -27.871 1.00 94.19 331 GLU A C 1
ATOM 2533 O O . GLU A 1 331 ? -2.645 0.551 -28.035 1.00 94.19 331 GLU A O 1
ATOM 2538 N N . GLN A 1 332 ? -3.720 2.312 -28.910 1.00 94.38 332 GLN A N 1
ATOM 2539 C CA . GLN A 1 332 ? -3.527 1.893 -30.300 1.00 94.38 332 GLN A CA 1
ATOM 2540 C C . GLN A 1 332 ? -2.067 2.023 -30.737 1.00 94.38 332 GLN A C 1
ATOM 2542 O O . GLN A 1 332 ? -1.560 1.134 -31.425 1.00 94.38 332 GLN A O 1
ATOM 2547 N N . ASP A 1 333 ? -1.394 3.097 -30.320 1.00 95.44 333 ASP A N 1
ATOM 2548 C CA . ASP A 1 333 ? 0.026 3.300 -30.598 1.00 95.44 333 ASP A CA 1
ATOM 2549 C C . ASP A 1 333 ? 0.861 2.203 -29.943 1.00 95.44 333 ASP A C 1
ATOM 2551 O O . ASP A 1 333 ? 1.665 1.558 -30.614 1.00 95.44 333 ASP A O 1
ATOM 2555 N N . ALA A 1 334 ? 0.607 1.924 -28.661 1.00 95.06 334 ALA A N 1
ATOM 2556 C CA . ALA A 1 334 ? 1.302 0.881 -27.918 1.00 95.06 334 ALA A CA 1
ATOM 2557 C C . ALA A 1 334 ? 1.132 -0.498 -28.573 1.00 95.06 334 ALA A C 1
ATOM 2559 O O . ALA A 1 334 ? 2.120 -1.194 -28.788 1.00 95.06 334 ALA A O 1
ATOM 2560 N N . LYS A 1 335 ? -0.093 -0.877 -28.973 1.00 94.88 335 LYS A N 1
ATOM 2561 C CA . LYS A 1 335 ? -0.346 -2.143 -29.690 1.00 94.88 335 LYS A CA 1
ATOM 2562 C C . LYS A 1 335 ? 0.402 -2.219 -31.021 1.00 94.88 335 LYS A C 1
ATOM 2564 O O . LYS A 1 335 ? 0.964 -3.261 -31.343 1.00 94.88 335 LYS A O 1
ATOM 2569 N N . ARG A 1 336 ? 0.414 -1.137 -31.808 1.00 94.94 336 ARG A N 1
ATOM 2570 C CA . ARG A 1 336 ? 1.129 -1.107 -33.095 1.00 94.94 336 ARG A CA 1
ATOM 2571 C C . ARG A 1 336 ? 2.640 -1.185 -32.911 1.00 94.94 336 ARG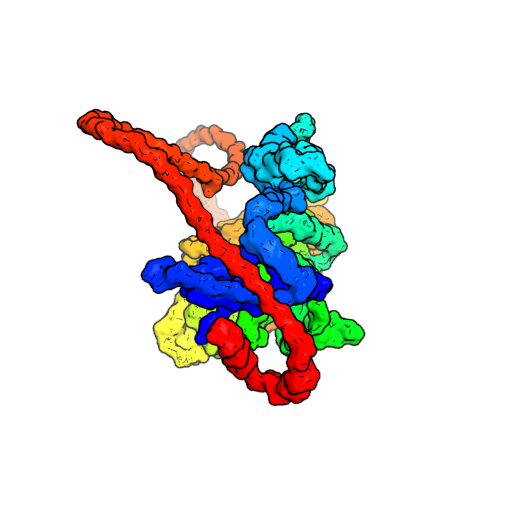 A C 1
ATOM 2573 O O . ARG A 1 336 ? 3.289 -1.911 -33.654 1.00 94.94 336 ARG A O 1
ATOM 2580 N N . LEU A 1 337 ? 3.190 -0.469 -31.934 1.00 94.25 337 LEU A N 1
ATOM 2581 C CA . LEU A 1 337 ? 4.615 -0.521 -31.603 1.00 94.25 337 LEU A CA 1
ATOM 2582 C C . LEU A 1 337 ? 5.030 -1.927 -31.159 1.00 94.25 337 LEU A C 1
ATOM 2584 O O . LEU A 1 337 ? 6.026 -2.440 -31.665 1.00 94.25 337 LEU A O 1
ATOM 2588 N N . ASP A 1 338 ? 4.216 -2.570 -30.320 1.00 93.31 338 ASP A N 1
ATOM 2589 C CA . ASP A 1 338 ? 4.429 -3.941 -29.846 1.00 93.31 338 ASP A CA 1
ATOM 2590 C C . ASP A 1 338 ? 4.450 -4.944 -31.015 1.00 93.31 338 ASP A C 1
ATOM 2592 O O . ASP A 1 338 ? 5.387 -5.727 -31.153 1.00 93.31 338 ASP A O 1
ATOM 2596 N N . ILE A 1 339 ? 3.484 -4.851 -31.941 1.00 93.56 339 ILE A N 1
ATOM 2597 C CA . ILE A 1 339 ? 3.444 -5.674 -33.168 1.00 93.56 339 ILE A CA 1
ATOM 2598 C C . ILE A 1 339 ? 4.671 -5.426 -34.061 1.00 93.56 339 ILE A C 1
ATOM 2600 O O . ILE A 1 339 ? 5.180 -6.351 -34.692 1.00 93.56 339 ILE A O 1
ATOM 2604 N N . CYS A 1 340 ? 5.158 -4.185 -34.116 1.00 91.81 340 CYS A N 1
ATOM 2605 C CA . CYS A 1 340 ? 6.337 -3.799 -34.892 1.00 91.81 340 CYS A CA 1
ATOM 2606 C C . CYS A 1 340 ? 7.676 -4.140 -34.204 1.00 91.81 340 CYS A C 1
ATOM 2608 O O . CYS A 1 340 ? 8.728 -3.802 -34.748 1.00 91.81 340 CYS A O 1
ATOM 2610 N N . GLY A 1 341 ? 7.660 -4.812 -33.046 1.00 88.75 341 GLY A N 1
ATOM 2611 C CA . GLY A 1 341 ? 8.860 -5.284 -32.344 1.00 88.75 341 GLY A CA 1
ATOM 2612 C C . GLY A 1 341 ? 9.453 -4.299 -31.331 1.00 88.75 341 GLY A C 1
ATOM 2613 O O . GLY A 1 341 ? 10.583 -4.493 -30.883 1.00 88.75 341 GLY A O 1
ATOM 2614 N N . VAL A 1 342 ? 8.726 -3.234 -30.980 1.00 91.75 342 VAL A N 1
ATOM 2615 C CA . VAL A 1 342 ? 9.092 -2.314 -29.894 1.00 91.75 342 VAL A CA 1
ATOM 2616 C C . VAL A 1 342 ? 8.299 -2.712 -28.654 1.00 91.75 342 VAL A C 1
ATOM 2618 O O . VAL A 1 342 ? 7.129 -2.376 -28.520 1.00 91.75 342 VAL A O 1
ATOM 2621 N N . HIS A 1 343 ? 8.948 -3.433 -27.745 1.00 90.50 343 HIS A N 1
ATOM 2622 C CA . HIS A 1 343 ? 8.327 -4.029 -26.562 1.00 90.50 343 HIS A CA 1
ATOM 2623 C C . HIS A 1 343 ? 8.629 -3.264 -25.264 1.00 90.50 343 HIS A C 1
ATOM 2625 O O . HIS A 1 343 ? 7.887 -3.392 -24.296 1.00 90.50 343 HIS A O 1
ATOM 2631 N N . THR A 1 344 ? 9.708 -2.471 -25.204 1.00 92.44 344 THR A N 1
ATOM 2632 C CA . THR A 1 344 ? 10.126 -1.770 -23.972 1.00 92.44 344 THR A CA 1
ATOM 2633 C C . THR A 1 344 ? 10.373 -0.279 -24.182 1.00 92.44 344 THR A C 1
ATOM 2635 O O . THR A 1 344 ? 10.688 0.175 -25.285 1.00 92.44 344 THR A O 1
ATOM 2638 N N . LEU A 1 345 ? 10.298 0.499 -23.097 1.00 92.56 345 LEU A N 1
ATOM 2639 C CA . LEU A 1 345 ? 10.595 1.935 -23.123 1.00 92.56 345 LEU A CA 1
ATOM 2640 C C . LEU A 1 345 ? 12.042 2.221 -23.549 1.00 92.56 345 LEU A C 1
ATOM 2642 O O . LEU A 1 345 ? 12.282 3.161 -24.306 1.00 92.56 345 LEU A O 1
ATOM 2646 N N . ARG A 1 346 ? 13.002 1.373 -23.152 1.00 90.12 346 ARG A N 1
ATOM 2647 C CA . ARG A 1 346 ? 14.401 1.495 -23.593 1.00 90.12 346 ARG A CA 1
ATOM 2648 C C . ARG A 1 346 ? 14.553 1.271 -25.104 1.00 90.12 346 ARG A C 1
ATOM 2650 O O . ARG A 1 346 ? 15.356 1.954 -25.738 1.00 90.12 346 ARG A O 1
ATOM 2657 N N . GLN A 1 347 ? 13.783 0.357 -25.703 1.00 91.25 347 GLN A N 1
ATOM 2658 C CA . GLN A 1 347 ? 13.757 0.179 -27.163 1.00 91.25 347 GLN A CA 1
ATOM 2659 C C . GLN A 1 347 ? 13.130 1.388 -27.862 1.00 91.25 347 GLN A C 1
ATOM 2661 O O . GLN A 1 347 ? 13.700 1.895 -28.826 1.00 91.25 347 GLN A O 1
ATOM 2666 N N . LEU A 1 348 ? 12.005 1.891 -27.345 1.00 92.56 348 LEU A N 1
ATOM 2667 C CA . LEU A 1 348 ? 11.333 3.067 -27.898 1.00 92.56 348 LEU A CA 1
ATOM 2668 C C . LEU A 1 348 ? 12.225 4.315 -27.854 1.00 92.56 348 LEU A C 1
ATOM 2670 O O . LEU A 1 348 ? 12.299 5.052 -28.831 1.00 92.56 348 LEU A O 1
ATOM 2674 N N . ARG A 1 349 ? 12.959 4.515 -26.757 1.00 90.94 349 ARG A N 1
ATOM 2675 C CA . ARG A 1 349 ? 13.938 5.599 -26.598 1.00 90.94 349 ARG A CA 1
ATOM 2676 C C . ARG A 1 349 ? 15.018 5.589 -27.684 1.00 90.94 349 ARG A C 1
ATOM 2678 O O . ARG A 1 349 ? 15.460 6.644 -28.124 1.00 90.94 349 ARG A O 1
ATOM 2685 N N . ARG A 1 350 ? 15.453 4.403 -28.117 1.00 89.31 350 ARG A N 1
ATOM 2686 C CA . ARG A 1 350 ? 16.462 4.233 -29.179 1.00 89.31 350 ARG A CA 1
ATOM 2687 C C . ARG A 1 350 ? 15.869 4.352 -30.585 1.00 89.31 350 ARG A C 1
ATOM 2689 O O . ARG A 1 350 ? 16.621 4.475 -31.548 1.00 89.31 350 ARG A O 1
ATOM 2696 N N . ALA A 1 351 ? 14.543 4.307 -30.719 1.00 90.56 351 ALA A N 1
ATOM 2697 C CA . ALA A 1 351 ? 13.857 4.424 -31.995 1.00 90.56 351 ALA A CA 1
ATOM 2698 C C . ALA A 1 351 ? 13.878 5.886 -32.478 1.00 90.56 351 ALA A C 1
ATOM 2700 O O . ALA A 1 351 ? 13.382 6.772 -31.774 1.00 90.56 351 ALA A O 1
ATOM 2701 N N . PRO A 1 352 ? 14.399 6.179 -33.681 1.00 91.56 352 PRO A N 1
ATOM 2702 C CA . PRO A 1 352 ? 14.318 7.527 -34.221 1.00 91.56 352 PRO A CA 1
ATOM 2703 C C . PRO A 1 352 ? 12.876 7.853 -34.643 1.00 91.56 352 PRO A C 1
ATOM 2705 O O . PRO A 1 352 ? 12.116 6.975 -35.063 1.00 91.56 352 PRO A O 1
ATOM 2708 N N . TRP A 1 353 ? 12.502 9.134 -34.577 1.00 94.12 353 TRP A N 1
ATOM 2709 C CA . TRP A 1 353 ? 11.120 9.587 -34.801 1.00 94.12 353 TRP A CA 1
ATOM 2710 C C . TRP A 1 353 ? 10.530 9.142 -36.153 1.00 94.12 353 TRP A C 1
ATOM 2712 O O . TRP A 1 353 ? 9.362 8.771 -36.218 1.00 94.12 353 TRP A O 1
ATOM 2722 N N . HIS A 1 354 ? 11.325 9.087 -37.226 1.00 94.50 354 HIS A N 1
ATOM 2723 C CA . HIS A 1 354 ? 10.852 8.670 -38.553 1.00 94.50 354 HIS A CA 1
ATOM 2724 C C . HIS A 1 354 ? 10.493 7.172 -38.620 1.00 94.50 354 HIS A C 1
ATOM 2726 O O . HIS A 1 354 ? 9.605 6.776 -39.377 1.00 94.50 354 HIS A O 1
ATOM 2732 N N . VAL A 1 355 ? 11.139 6.324 -37.807 1.00 94.31 355 VAL A N 1
ATOM 2733 C CA . VAL A 1 355 ? 10.771 4.902 -37.670 1.00 94.31 355 VAL A CA 1
ATOM 2734 C C . VAL A 1 355 ? 9.453 4.776 -36.910 1.00 94.31 355 VAL A C 1
ATOM 2736 O O . VAL A 1 355 ? 8.566 4.044 -37.351 1.00 94.31 355 VAL A O 1
ATOM 2739 N N . ILE A 1 356 ? 9.286 5.546 -35.829 1.00 94.69 356 ILE A N 1
ATOM 2740 C CA . ILE A 1 356 ? 8.029 5.613 -35.068 1.00 94.69 356 ILE A CA 1
ATOM 2741 C C . ILE A 1 356 ? 6.884 6.059 -35.987 1.00 94.69 356 ILE A C 1
ATOM 2743 O O . ILE A 1 356 ? 5.850 5.394 -36.046 1.00 94.69 356 ILE A O 1
ATOM 2747 N N . GLN A 1 357 ? 7.096 7.116 -36.777 1.00 96.00 357 GLN A N 1
ATOM 2748 C CA . GLN A 1 357 ? 6.120 7.616 -37.746 1.00 96.00 357 GLN A CA 1
ATOM 2749 C C . GLN A 1 357 ? 5.707 6.535 -38.749 1.00 96.00 357 GLN A C 1
ATOM 2751 O O . GLN A 1 357 ? 4.519 6.351 -39.017 1.00 96.00 357 GLN A O 1
ATOM 2756 N N . LYS A 1 358 ? 6.678 5.784 -39.283 1.00 94.50 358 LYS A N 1
ATOM 2757 C CA . LYS A 1 358 ? 6.428 4.694 -40.232 1.00 94.50 358 LYS A CA 1
ATOM 2758 C C . LYS A 1 358 ? 5.610 3.560 -39.610 1.00 94.50 358 LYS A C 1
ATOM 2760 O O . LYS A 1 358 ? 4.712 3.035 -40.268 1.00 94.50 358 LYS A O 1
ATOM 2765 N N . TYR A 1 359 ? 5.918 3.168 -38.376 1.00 93.94 359 TYR A N 1
ATOM 2766 C CA . TYR A 1 359 ? 5.218 2.084 -37.680 1.00 93.94 359 TYR A CA 1
ATOM 2767 C C . TYR A 1 359 ? 3.800 2.472 -37.268 1.00 93.94 359 TYR A C 1
ATOM 2769 O O . TYR A 1 359 ? 2.870 1.689 -37.460 1.00 93.94 359 TYR A O 1
ATOM 2777 N N . LEU A 1 360 ? 3.621 3.687 -36.752 1.00 94.19 360 LEU A N 1
ATOM 2778 C CA . LEU A 1 360 ? 2.321 4.181 -36.302 1.00 94.19 360 LEU A CA 1
ATOM 2779 C C . LEU A 1 360 ? 1.438 4.691 -37.443 1.00 94.19 360 LEU A C 1
ATOM 2781 O O . LEU A 1 360 ? 0.220 4.749 -37.282 1.00 94.19 360 LEU A O 1
ATOM 2785 N N . ARG A 1 361 ? 2.036 5.036 -38.593 1.00 93.12 361 ARG A N 1
ATOM 2786 C CA . ARG A 1 361 ? 1.381 5.740 -39.709 1.00 93.12 361 ARG A CA 1
ATOM 2787 C C . ARG A 1 361 ? 0.695 7.030 -39.241 1.00 93.12 361 ARG A C 1
ATOM 2789 O O . ARG A 1 361 ? -0.432 7.320 -39.634 1.00 93.12 361 ARG A O 1
ATOM 2796 N N . CYS A 1 362 ? 1.369 7.775 -38.368 1.00 93.38 362 CYS A N 1
ATOM 2797 C CA . CYS A 1 362 ? 0.861 8.998 -37.750 1.00 93.38 362 CYS A CA 1
ATOM 2798 C C . CYS A 1 362 ? 1.484 10.264 -38.364 1.00 93.38 362 CYS A C 1
ATOM 2800 O O . CYS A 1 362 ? 2.344 10.202 -39.248 1.00 93.38 362 CYS A O 1
ATOM 2802 N N . THR A 1 363 ? 1.060 11.433 -37.876 1.00 96.38 363 THR A N 1
ATOM 2803 C CA . THR A 1 363 ? 1.685 12.715 -38.226 1.00 96.38 363 THR A CA 1
ATOM 2804 C C . THR A 1 363 ? 3.128 12.776 -37.717 1.00 96.38 363 THR A C 1
ATOM 2806 O O . THR A 1 363 ? 3.497 12.089 -36.759 1.00 96.38 363 THR A O 1
ATOM 2809 N N . GLN A 1 364 ? 3.951 13.605 -38.363 1.00 96.06 364 GLN A N 1
ATOM 2810 C CA . GLN A 1 364 ? 5.324 13.862 -37.920 1.00 96.06 364 GLN A CA 1
ATOM 2811 C C . GLN A 1 364 ? 5.344 14.431 -36.496 1.00 96.06 364 GLN A C 1
ATOM 2813 O O . GLN A 1 364 ? 6.104 13.952 -35.662 1.00 96.06 364 GLN A O 1
ATOM 2818 N N . GLU A 1 365 ? 4.451 15.376 -36.198 1.00 96.25 365 GLU A N 1
ATOM 2819 C CA . GLU A 1 365 ? 4.333 15.997 -34.876 1.00 96.25 365 GLU A CA 1
ATOM 2820 C C . GLU A 1 365 ? 4.080 14.970 -33.762 1.00 96.25 365 GLU A C 1
ATOM 2822 O O . GLU A 1 365 ? 4.736 15.022 -32.723 1.00 96.25 365 GLU A O 1
ATOM 2827 N N . HIS A 1 366 ? 3.190 13.992 -33.987 1.00 95.88 366 HIS A N 1
ATOM 2828 C CA . HIS A 1 366 ? 2.914 12.929 -33.010 1.00 95.88 366 HIS A CA 1
ATOM 2829 C C . HIS A 1 366 ? 4.127 12.018 -32.801 1.00 95.88 366 HIS A C 1
ATOM 2831 O O . HIS A 1 366 ? 4.504 11.717 -31.670 1.00 95.88 366 HIS A O 1
ATOM 2837 N N . ALA A 1 367 ? 4.795 11.620 -33.888 1.00 96.06 367 ALA A N 1
ATOM 2838 C CA . ALA A 1 367 ? 5.985 10.775 -33.814 1.00 96.06 367 ALA A CA 1
ATOM 2839 C C . ALA A 1 367 ? 7.158 11.475 -33.105 1.00 96.06 367 ALA A C 1
ATOM 2841 O O . ALA A 1 367 ? 7.859 10.859 -32.301 1.00 96.06 367 ALA A O 1
ATOM 2842 N N . GLU A 1 368 ? 7.357 12.767 -33.371 1.00 95.50 368 GLU A N 1
ATOM 2843 C CA . GLU A 1 368 ? 8.340 13.596 -32.676 1.00 95.50 368 GLU A CA 1
ATOM 2844 C C . GLU A 1 368 ? 7.980 13.798 -31.204 1.00 95.50 368 GLU A C 1
ATOM 2846 O O . GLU A 1 368 ? 8.875 13.775 -30.362 1.00 95.50 368 GLU A O 1
ATOM 2851 N N . ALA A 1 369 ? 6.696 13.959 -30.869 1.00 95.31 369 ALA A N 1
ATOM 2852 C CA . ALA A 1 369 ? 6.242 14.063 -29.486 1.00 95.31 369 ALA A CA 1
ATOM 2853 C C . ALA A 1 369 ? 6.529 12.775 -28.699 1.00 95.31 369 ALA A C 1
ATOM 2855 O O . ALA A 1 369 ? 7.097 12.849 -27.608 1.00 95.31 369 ALA A O 1
ATOM 2856 N N . ILE A 1 370 ? 6.230 11.603 -29.274 1.00 95.06 370 ILE A N 1
ATOM 2857 C CA . ILE A 1 370 ? 6.562 10.299 -28.678 1.00 95.06 370 ILE A CA 1
ATOM 2858 C C . ILE A 1 370 ? 8.078 10.151 -28.517 1.00 95.06 370 ILE A C 1
ATOM 2860 O O . ILE A 1 370 ? 8.553 9.811 -27.433 1.00 95.06 370 ILE A O 1
ATOM 2864 N N . HIS A 1 371 ? 8.850 10.431 -29.572 1.00 93.56 371 HIS A N 1
ATOM 2865 C CA . HIS A 1 371 ? 10.309 10.340 -29.524 1.00 93.56 371 HIS A CA 1
ATOM 2866 C C . HIS A 1 371 ? 10.895 11.271 -28.458 1.00 93.56 371 HIS A C 1
ATOM 2868 O O . HIS A 1 371 ? 11.731 10.850 -27.663 1.00 93.56 371 HIS A O 1
ATOM 2874 N N . ARG A 1 372 ? 10.434 12.525 -28.395 1.00 92.00 372 ARG A N 1
ATOM 2875 C CA . ARG A 1 372 ? 10.868 13.505 -27.393 1.00 92.00 372 ARG A CA 1
ATOM 2876 C C . ARG A 1 372 ? 10.556 13.013 -25.982 1.00 92.00 372 ARG A C 1
ATOM 2878 O O . ARG A 1 372 ? 11.446 13.038 -25.142 1.00 92.00 372 ARG A O 1
ATOM 2885 N N . ALA A 1 373 ? 9.340 12.521 -25.741 1.00 91.38 373 ALA A N 1
ATOM 2886 C CA . ALA A 1 373 ? 8.930 12.005 -24.438 1.00 91.38 373 ALA A CA 1
ATOM 2887 C C . ALA A 1 373 ? 9.734 10.764 -24.001 1.00 91.38 373 ALA A C 1
ATOM 2889 O O . ALA A 1 373 ? 10.075 10.635 -22.830 1.00 91.38 373 ALA A O 1
ATOM 2890 N N . ALA A 1 374 ? 10.086 9.866 -24.927 1.00 91.31 374 ALA A N 1
ATOM 2891 C CA . ALA A 1 374 ? 10.927 8.704 -24.626 1.00 91.31 374 ALA A CA 1
ATOM 2892 C C . ALA A 1 374 ? 12.411 9.084 -24.413 1.00 91.31 374 ALA A C 1
ATOM 2894 O O . ALA A 1 374 ? 13.099 8.524 -23.551 1.00 91.31 374 ALA A O 1
ATOM 2895 N N . SER A 1 375 ? 12.909 10.061 -25.173 1.00 88.88 375 SER A N 1
ATOM 2896 C CA . SER A 1 375 ? 14.294 10.546 -25.114 1.00 88.88 375 SER A CA 1
ATOM 2897 C C . SER A 1 375 ? 14.609 11.373 -23.865 1.00 88.88 375 SER A C 1
ATOM 2899 O O . SER A 1 375 ? 15.777 11.443 -23.482 1.00 88.88 375 SER A O 1
ATOM 2901 N N . THR A 1 376 ? 13.609 11.924 -23.172 1.00 88.38 376 THR A N 1
ATOM 2902 C CA . THR A 1 376 ? 13.800 12.657 -21.904 1.00 88.38 376 THR A CA 1
ATOM 2903 C C . THR A 1 376 ? 13.835 11.767 -20.659 1.00 88.38 376 THR A C 1
ATOM 2905 O O . THR A 1 376 ? 14.234 12.235 -19.590 1.00 88.38 376 THR A O 1
ATOM 2908 N N . LEU A 1 377 ? 13.458 10.486 -20.779 1.00 89.38 377 LEU A N 1
ATOM 2909 C CA . LEU A 1 377 ? 13.468 9.531 -19.663 1.00 89.38 377 LEU A CA 1
ATOM 2910 C C . LEU A 1 377 ? 14.869 9.381 -19.045 1.00 89.38 377 LEU A C 1
ATOM 2912 O O . LEU A 1 377 ? 15.881 9.433 -19.750 1.00 89.38 377 LEU A O 1
ATOM 2916 N N . LEU A 1 378 ? 14.938 9.172 -17.727 1.00 88.88 378 LEU A N 1
ATOM 2917 C CA . LEU A 1 378 ? 16.202 8.913 -17.036 1.00 88.88 378 LEU A CA 1
ATOM 2918 C C . LEU A 1 378 ? 16.707 7.514 -17.408 1.00 88.88 378 LEU A C 1
ATOM 2920 O O . LEU A 1 378 ? 16.026 6.509 -17.204 1.00 88.88 378 LEU A O 1
ATOM 2924 N N . ALA A 1 379 ? 17.905 7.440 -17.975 1.00 90.19 379 ALA A N 1
ATOM 2925 C CA . ALA A 1 379 ? 18.460 6.213 -18.531 1.00 90.19 379 ALA A CA 1
ATOM 2926 C C . ALA A 1 379 ? 19.898 6.05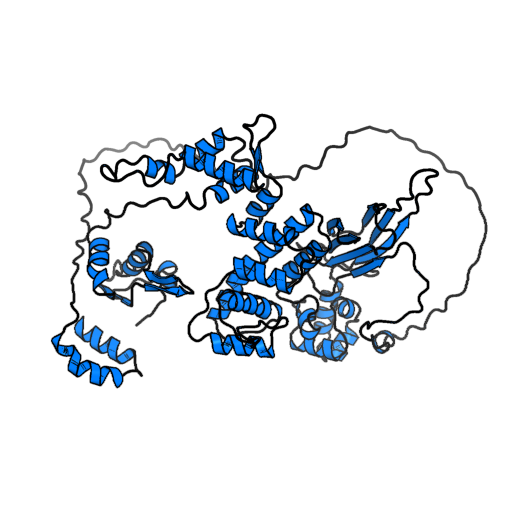1 -18.055 1.00 90.19 379 ALA A C 1
ATOM 2928 O O . ALA A 1 379 ? 20.804 6.739 -18.528 1.00 90.19 379 ALA A O 1
ATOM 2929 N N . PHE A 1 380 ? 20.081 5.142 -17.104 1.00 91.31 380 PHE A N 1
ATOM 2930 C CA . PHE A 1 380 ? 21.393 4.746 -16.621 1.00 91.31 380 PHE A CA 1
ATOM 2931 C C . PHE A 1 380 ? 21.756 3.359 -17.132 1.00 91.31 380 PHE A C 1
ATOM 2933 O O . PHE A 1 380 ? 20.887 2.532 -17.417 1.00 91.31 380 PHE A O 1
ATOM 2940 N N . GLN A 1 381 ? 23.056 3.124 -17.240 1.00 89.31 381 GLN A N 1
ATOM 2941 C CA . GLN A 1 381 ? 23.665 1.838 -17.534 1.00 89.31 381 GLN A CA 1
ATOM 2942 C C . GLN A 1 381 ? 24.481 1.374 -16.331 1.00 89.31 381 GLN A C 1
ATOM 2944 O O . GLN A 1 381 ? 25.024 2.183 -15.580 1.00 89.31 381 GLN A O 1
ATOM 2949 N N . LEU A 1 382 ? 24.552 0.059 -16.158 1.00 90.75 382 LEU A N 1
ATOM 2950 C CA . LEU A 1 382 ? 25.274 -0.563 -15.060 1.00 90.75 382 LEU A CA 1
ATOM 2951 C C . LEU A 1 382 ? 26.579 -1.173 -15.576 1.00 90.75 382 LEU A C 1
ATOM 2953 O O . LEU A 1 382 ? 26.574 -1.907 -16.566 1.00 90.75 382 LEU A O 1
ATOM 2957 N N . ARG A 1 383 ? 27.686 -0.893 -14.890 1.00 90.62 383 ARG A N 1
ATOM 2958 C CA . ARG A 1 383 ? 28.997 -1.486 -15.153 1.00 90.62 383 ARG A CA 1
ATOM 2959 C C . ARG A 1 383 ? 29.605 -1.969 -13.844 1.00 90.62 383 ARG A C 1
ATOM 2961 O O . ARG A 1 383 ? 29.580 -1.254 -12.851 1.00 90.62 383 ARG A O 1
ATOM 2968 N N . LEU A 1 384 ? 30.161 -3.175 -13.855 1.00 90.62 384 LEU A N 1
ATOM 2969 C CA . LEU A 1 384 ? 30.776 -3.793 -12.683 1.00 90.62 384 LEU A CA 1
ATOM 2970 C C . LEU A 1 384 ? 32.287 -3.882 -12.881 1.00 90.62 384 LEU A C 1
ATOM 2972 O O . LEU A 1 384 ? 32.747 -4.334 -13.931 1.00 90.62 384 LEU A O 1
ATOM 2976 N N . VAL A 1 385 ? 33.052 -3.451 -11.880 1.00 88.38 385 VAL A N 1
ATOM 2977 C CA . VAL A 1 385 ? 34.516 -3.550 -11.858 1.00 88.38 385 VAL A CA 1
ATOM 2978 C C . VAL A 1 385 ? 34.929 -4.285 -10.590 1.00 88.38 385 VAL A C 1
ATOM 2980 O O . VAL A 1 385 ? 34.654 -3.832 -9.485 1.00 88.38 385 VAL A O 1
ATOM 2983 N N . HIS A 1 386 ? 35.574 -5.440 -10.739 1.00 85.25 386 HIS A N 1
ATOM 2984 C CA . HIS A 1 386 ? 36.075 -6.210 -9.605 1.00 85.25 386 HIS A CA 1
ATOM 2985 C C . HIS A 1 386 ? 37.497 -5.772 -9.247 1.00 85.25 386 HIS A C 1
ATOM 2987 O O . HIS A 1 386 ? 38.395 -5.806 -10.091 1.00 85.25 386 HIS A O 1
ATOM 2993 N N . HIS A 1 387 ? 37.697 -5.403 -7.987 1.00 81.56 387 HIS A N 1
ATOM 2994 C CA . HIS A 1 387 ? 38.984 -5.036 -7.414 1.00 81.56 387 HIS A CA 1
ATOM 2995 C C . HIS A 1 387 ? 39.480 -6.184 -6.528 1.00 81.56 387 HIS A C 1
ATOM 2997 O O . HIS A 1 387 ? 38.906 -6.477 -5.478 1.00 81.56 387 HIS A O 1
ATOM 3003 N N . GLN A 1 388 ? 40.556 -6.853 -6.952 1.00 67.31 388 GLN A N 1
ATOM 3004 C CA . GLN A 1 388 ? 41.223 -7.871 -6.138 1.00 67.31 388 GLN A CA 1
ATOM 3005 C C . GLN A 1 388 ? 42.173 -7.202 -5.142 1.00 67.31 388 GLN A C 1
ATOM 3007 O O . GLN A 1 388 ? 43.142 -6.548 -5.528 1.00 67.31 388 GLN A O 1
ATOM 3012 N N . THR A 1 389 ? 41.926 -7.393 -3.851 1.00 57.59 389 THR A N 1
ATOM 3013 C CA . THR A 1 389 ? 42.841 -6.995 -2.780 1.00 57.59 389 THR A CA 1
ATOM 3014 C C . THR A 1 389 ? 43.888 -8.094 -2.585 1.00 57.59 389 THR A C 1
ATOM 3016 O O . THR A 1 389 ? 43.632 -9.152 -2.016 1.00 57.59 389 THR A O 1
ATOM 3019 N N . ALA A 1 390 ? 45.105 -7.862 -3.077 1.00 46.97 390 ALA A N 1
ATOM 3020 C CA . ALA A 1 390 ? 46.248 -8.729 -2.805 1.00 46.97 390 ALA A CA 1
ATOM 3021 C C . ALA A 1 390 ? 46.782 -8.459 -1.386 1.00 46.97 390 ALA A C 1
ATOM 3023 O O . ALA A 1 390 ? 47.788 -7.773 -1.219 1.00 46.97 390 ALA A O 1
ATOM 3024 N N . VAL A 1 391 ? 46.102 -8.957 -0.351 1.00 48.88 391 VAL A N 1
ATOM 3025 C CA . VAL A 1 391 ? 46.650 -8.954 1.014 1.00 48.88 391 VAL A CA 1
ATOM 3026 C C . VAL A 1 391 ? 47.235 -10.331 1.308 1.00 48.88 391 VAL A C 1
ATOM 3028 O O . VAL A 1 391 ? 46.531 -11.334 1.393 1.00 48.88 391 VAL A O 1
ATOM 3031 N N . VAL A 1 392 ? 48.559 -10.381 1.444 1.00 40.38 392 VAL A N 1
ATOM 3032 C CA . VAL A 1 392 ? 49.296 -11.569 1.884 1.00 40.38 392 VAL A CA 1
ATOM 3033 C C . VAL A 1 392 ? 48.930 -11.846 3.347 1.00 40.38 392 VAL A C 1
ATOM 3035 O O . VAL A 1 392 ? 49.302 -11.076 4.226 1.00 40.38 392 VAL A O 1
ATOM 3038 N N . GLY A 1 393 ? 48.216 -12.945 3.613 1.00 46.78 393 GLY A N 1
ATOM 3039 C CA . GLY A 1 393 ? 48.102 -13.534 4.957 1.00 46.78 393 GLY A CA 1
ATOM 3040 C C . GLY A 1 393 ? 46.727 -13.509 5.639 1.00 46.78 393 GLY A C 1
ATOM 3041 O O . GLY A 1 393 ? 46.590 -14.134 6.685 1.00 46.78 393 GLY A O 1
ATOM 3042 N N . ALA A 1 394 ? 45.701 -12.880 5.063 1.00 43.03 394 ALA A N 1
ATOM 3043 C CA . ALA A 1 394 ? 44.312 -12.999 5.525 1.00 43.03 394 ALA A CA 1
ATOM 3044 C C . ALA A 1 394 ? 43.389 -13.091 4.301 1.00 43.03 394 ALA A C 1
ATOM 3046 O O . ALA A 1 394 ? 43.625 -12.387 3.324 1.00 43.03 394 ALA A O 1
ATOM 3047 N N . GLY A 1 395 ? 42.405 -13.998 4.325 1.00 47.09 395 GLY A N 1
ATOM 3048 C CA . GLY A 1 395 ? 41.593 -14.406 3.167 1.00 47.09 395 GLY A CA 1
ATOM 3049 C C . GLY A 1 395 ? 41.156 -13.257 2.249 1.00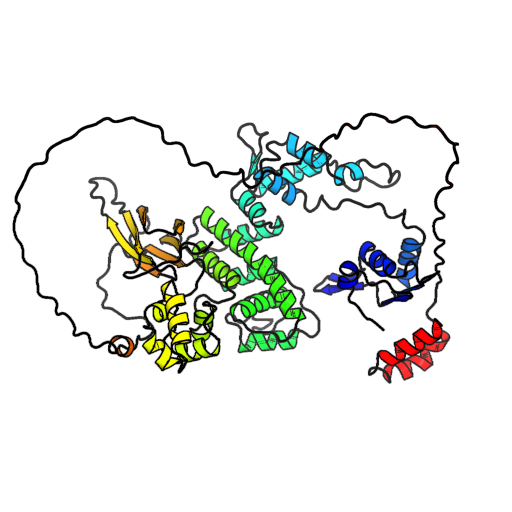 47.09 395 GLY A C 1
ATOM 3050 O O . GLY A 1 395 ? 40.730 -12.203 2.719 1.00 47.09 395 GLY A O 1
ATOM 3051 N N . ALA A 1 396 ? 41.280 -13.467 0.937 1.00 48.75 396 ALA A N 1
ATOM 3052 C CA . ALA A 1 396 ? 41.061 -12.456 -0.093 1.00 48.75 396 ALA A CA 1
ATOM 3053 C C . ALA A 1 396 ? 39.583 -12.019 -0.169 1.00 48.75 396 ALA A C 1
ATOM 3055 O O . ALA A 1 396 ? 38.800 -12.579 -0.931 1.00 48.75 396 ALA A O 1
ATOM 3056 N N . SER A 1 397 ? 39.185 -10.999 0.596 1.00 60.78 397 SER A N 1
ATOM 3057 C CA . SER A 1 397 ? 37.894 -10.331 0.400 1.00 60.78 397 SER A CA 1
ATOM 3058 C C . SER A 1 397 ? 38.009 -9.311 -0.736 1.00 60.78 397 SER A C 1
ATOM 3060 O O . SER A 1 397 ? 38.487 -8.188 -0.563 1.00 60.78 397 SER A O 1
ATOM 3062 N N . GLY A 1 398 ? 37.592 -9.716 -1.937 1.00 75.69 398 GLY A N 1
ATOM 3063 C CA . GLY A 1 398 ? 37.466 -8.805 -3.076 1.00 75.69 398 GLY A CA 1
ATOM 3064 C C . GLY A 1 398 ? 36.407 -7.725 -2.828 1.00 75.69 398 GLY A C 1
ATOM 3065 O O . GLY A 1 398 ? 35.498 -7.886 -2.010 1.00 75.69 398 GLY A O 1
ATOM 3066 N N . SER A 1 399 ? 36.499 -6.611 -3.548 1.00 85.56 399 SER A N 1
ATOM 3067 C CA . SER A 1 399 ? 35.407 -5.638 -3.632 1.00 85.56 399 SER A CA 1
ATOM 3068 C C . SER A 1 399 ? 34.935 -5.500 -5.073 1.00 85.56 399 SER A C 1
ATOM 3070 O O . SER A 1 399 ? 35.708 -5.636 -6.020 1.00 85.56 399 SER A O 1
ATOM 3072 N N . VAL A 1 400 ? 33.641 -5.254 -5.253 1.00 88.75 400 VAL A N 1
ATOM 3073 C CA . VAL A 1 400 ? 33.055 -4.954 -6.560 1.00 88.75 400 VAL A CA 1
ATOM 3074 C C . VAL A 1 400 ? 32.590 -3.511 -6.536 1.00 88.75 400 VAL A C 1
ATOM 3076 O O . VAL A 1 400 ? 31.760 -3.123 -5.718 1.00 88.75 400 VAL A O 1
ATOM 3079 N N . GLU A 1 401 ? 33.139 -2.708 -7.434 1.00 91.88 401 GLU A N 1
ATOM 3080 C CA . GLU A 1 401 ? 32.662 -1.363 -7.701 1.00 91.88 401 GLU A CA 1
ATOM 3081 C C . GLU A 1 401 ? 31.511 -1.436 -8.710 1.00 91.88 401 GLU A C 1
ATOM 3083 O O . GLU A 1 401 ? 31.676 -1.860 -9.859 1.00 91.88 401 GLU A O 1
ATOM 3088 N N . VAL A 1 402 ? 30.327 -1.041 -8.253 1.00 92.81 402 VAL A N 1
ATOM 3089 C CA . VAL A 1 402 ? 29.109 -0.915 -9.046 1.00 92.81 402 VAL A CA 1
ATOM 3090 C C . VAL A 1 402 ? 29.028 0.511 -9.563 1.00 92.81 402 VAL A C 1
ATOM 3092 O O . VAL A 1 402 ? 28.825 1.446 -8.794 1.00 92.81 402 VAL A O 1
ATOM 3095 N N . ILE A 1 403 ? 29.186 0.685 -10.869 1.00 92.88 403 ILE A N 1
ATOM 3096 C CA . ILE A 1 403 ? 29.212 1.996 -11.510 1.00 92.88 403 ILE A CA 1
ATOM 3097 C C . ILE A 1 403 ? 27.904 2.208 -12.264 1.00 92.88 403 ILE A C 1
ATOM 3099 O O . ILE A 1 403 ? 27.540 1.429 -13.151 1.00 92.88 403 ILE A O 1
ATOM 3103 N N . VAL A 1 404 ? 27.200 3.271 -11.887 1.00 93.12 404 VAL A N 1
ATOM 3104 C CA . VAL A 1 404 ? 25.969 3.742 -12.515 1.00 93.12 404 VAL A CA 1
ATOM 3105 C C . VAL A 1 404 ? 26.338 4.920 -13.405 1.00 93.12 404 VAL A C 1
ATOM 3107 O O . VAL A 1 404 ? 26.547 6.032 -12.924 1.00 93.12 404 VAL A O 1
ATOM 3110 N N . ASP A 1 405 ? 26.433 4.662 -14.706 1.00 90.38 405 ASP A N 1
ATOM 3111 C CA . ASP A 1 405 ? 26.821 5.650 -15.712 1.00 90.38 405 ASP A CA 1
ATOM 3112 C C . ASP A 1 405 ? 25.595 6.122 -16.509 1.00 90.38 405 ASP A C 1
ATOM 3114 O O . ASP A 1 405 ? 24.599 5.409 -16.653 1.00 90.38 405 ASP A O 1
ATOM 3118 N N . GLN A 1 406 ? 25.662 7.328 -17.069 1.00 85.75 406 GLN A N 1
ATOM 3119 C CA . GLN A 1 406 ? 24.623 7.830 -17.968 1.00 85.75 406 GLN A CA 1
ATOM 3120 C C . GLN A 1 406 ? 24.658 7.078 -19.309 1.00 85.75 406 GLN A C 1
ATOM 3122 O O . GLN A 1 406 ? 25.737 6.859 -19.864 1.00 85.75 406 GLN A O 1
ATOM 3127 N N . GLU A 1 407 ? 23.499 6.695 -19.862 1.00 82.56 407 GLU A N 1
ATOM 3128 C CA . GLU A 1 407 ? 23.459 6.197 -21.245 1.00 82.56 407 GLU A CA 1
ATOM 3129 C C . GLU A 1 407 ? 23.885 7.321 -22.216 1.00 82.56 407 GLU A C 1
ATOM 3131 O O . GLU A 1 407 ? 23.470 8.476 -22.091 1.00 82.56 407 GLU A O 1
ATOM 3136 N N . THR A 1 408 ? 24.738 7.001 -23.192 1.00 70.62 408 THR A N 1
ATOM 3137 C CA . THR A 1 408 ? 25.316 7.986 -24.119 1.00 70.62 408 THR A CA 1
ATOM 3138 C C . THR A 1 408 ? 24.249 8.694 -24.964 1.00 70.62 408 THR A C 1
ATOM 3140 O O . THR A 1 408 ? 23.298 8.082 -25.445 1.00 70.62 408 THR A O 1
ATOM 3143 N N . GLY A 1 409 ? 24.411 10.010 -25.165 1.00 61.81 409 GLY A N 1
ATOM 3144 C CA . GLY A 1 409 ? 23.490 10.826 -25.975 1.00 61.81 409 GLY A CA 1
ATOM 3145 C C . GLY A 1 409 ? 22.164 11.178 -25.288 1.00 61.81 409 GLY A C 1
ATOM 3146 O O . GLY A 1 409 ? 21.231 11.633 -25.945 1.00 61.81 409 GLY A O 1
ATOM 3147 N N . ALA A 1 410 ? 22.061 10.965 -23.977 1.00 61.69 410 ALA A N 1
ATOM 3148 C CA . ALA A 1 410 ? 20.839 11.187 -23.227 1.00 61.69 410 ALA A CA 1
ATOM 3149 C C . ALA A 1 410 ? 20.677 12.634 -22.726 1.00 61.69 410 ALA A C 1
ATOM 3151 O O . ALA A 1 410 ? 21.487 13.125 -21.945 1.00 61.69 410 ALA A O 1
ATOM 3152 N N . VAL A 1 411 ? 19.575 13.289 -23.101 1.00 66.88 411 VAL A N 1
ATOM 3153 C CA . VAL A 1 411 ? 19.089 14.505 -22.427 1.00 66.88 411 VAL A CA 1
ATOM 3154 C C . VAL A 1 411 ? 18.068 14.070 -21.381 1.00 66.88 411 VAL A C 1
ATOM 3156 O O . VAL A 1 411 ? 17.101 13.399 -21.728 1.00 66.88 411 VAL A O 1
ATOM 3159 N N . HIS A 1 412 ? 18.275 14.409 -20.109 1.00 71.00 412 HIS A N 1
ATOM 3160 C CA . HIS A 1 412 ? 17.366 14.012 -19.031 1.00 71.00 412 HIS A CA 1
ATOM 3161 C C . HIS A 1 412 ? 16.571 15.193 -18.507 1.00 71.00 412 HIS A C 1
ATOM 3163 O O . HIS A 1 412 ? 17.126 16.261 -18.246 1.00 71.00 412 HIS A O 1
ATOM 3169 N N . ASP A 1 413 ? 15.283 14.967 -18.278 1.00 68.69 413 ASP A N 1
ATOM 3170 C CA . ASP A 1 413 ? 14.488 15.884 -17.478 1.00 68.69 413 ASP A CA 1
ATOM 3171 C C . ASP A 1 413 ? 14.686 15.583 -15.983 1.00 68.69 413 ASP A C 1
ATOM 3173 O O . ASP A 1 413 ? 14.097 14.657 -15.421 1.00 68.69 413 ASP A O 1
ATOM 3177 N N . LEU A 1 414 ? 15.542 16.377 -15.334 1.00 66.81 414 LEU A N 1
ATOM 3178 C CA . LEU A 1 414 ? 15.803 16.293 -13.893 1.00 66.81 414 LEU A CA 1
ATOM 3179 C C . LEU A 1 414 ? 14.766 17.059 -13.052 1.00 66.81 414 LEU A C 1
ATOM 3181 O O . LEU A 1 414 ? 14.798 16.985 -11.821 1.00 66.81 414 LEU A O 1
ATOM 3185 N N . THR A 1 415 ? 13.847 17.794 -13.689 1.00 63.09 415 THR A N 1
ATOM 3186 C CA . THR A 1 415 ? 12.856 18.633 -12.994 1.00 63.09 415 THR A CA 1
ATOM 3187 C C . THR A 1 415 ? 11.668 17.826 -12.465 1.00 63.09 415 THR A C 1
ATOM 3189 O O . THR A 1 415 ? 11.011 18.228 -11.500 1.00 63.09 415 THR A O 1
ATOM 3192 N N . GLY A 1 416 ? 11.432 16.634 -13.023 1.00 60.03 416 GLY A N 1
ATOM 3193 C CA . GLY A 1 416 ? 10.412 15.702 -12.558 1.00 60.03 416 GLY A CA 1
ATOM 3194 C C . GLY A 1 416 ? 10.695 15.183 -11.144 1.00 60.03 416 GLY A C 1
ATOM 3195 O O . GLY A 1 416 ? 11.603 14.376 -10.915 1.00 60.03 416 GLY A O 1
ATOM 3196 N N . ARG A 1 417 ? 9.875 15.583 -10.161 1.00 57.22 417 ARG A N 1
ATOM 3197 C CA . ARG A 1 417 ? 9.886 14.951 -8.830 1.00 57.22 417 ARG A CA 1
ATOM 3198 C C . ARG A 1 417 ? 9.598 13.450 -8.983 1.00 57.22 417 ARG A C 1
ATOM 3200 O O . ARG A 1 417 ? 8.578 13.068 -9.545 1.00 57.22 417 ARG A O 1
ATOM 3207 N N . GLY A 1 418 ? 10.495 12.606 -8.468 1.00 64.00 418 GLY A N 1
ATOM 3208 C CA . GLY A 1 418 ? 10.309 11.151 -8.419 1.00 64.00 418 GLY A CA 1
ATOM 3209 C C . GLY A 1 418 ? 10.871 10.357 -9.604 1.00 64.00 418 GLY A C 1
ATOM 3210 O O . GLY A 1 418 ? 10.597 9.165 -9.684 1.00 64.00 418 GLY A O 1
ATOM 3211 N N . CYS A 1 419 ? 11.645 10.971 -10.506 1.00 81.44 419 CYS A N 1
ATOM 3212 C CA . CYS A 1 419 ? 12.421 10.239 -11.513 1.00 81.44 419 CYS A CA 1
ATOM 3213 C C . CYS A 1 419 ? 13.814 9.913 -10.948 1.00 81.44 419 CYS A C 1
ATOM 3215 O O . CYS A 1 419 ? 14.610 10.824 -10.728 1.00 81.44 419 CYS A O 1
ATOM 3217 N N . ALA A 1 420 ? 14.068 8.642 -10.637 1.00 91.50 420 ALA A N 1
ATOM 3218 C CA . ALA A 1 420 ? 15.328 8.161 -10.071 1.00 91.50 420 ALA A CA 1
ATOM 3219 C C . ALA A 1 420 ? 15.487 6.652 -10.313 1.00 91.50 420 ALA A C 1
ATOM 3221 O O . ALA A 1 420 ? 14.532 5.988 -10.728 1.00 91.50 420 ALA A O 1
ATOM 3222 N N . TYR A 1 421 ? 16.667 6.122 -10.009 1.00 94.38 421 TYR A N 1
ATOM 3223 C CA . TYR A 1 421 ? 16.915 4.689 -9.900 1.00 94.38 421 TYR A CA 1
ATOM 3224 C C . TYR A 1 421 ? 17.148 4.275 -8.450 1.00 94.38 421 TYR A C 1
ATOM 3226 O O . TYR A 1 421 ? 17.687 5.045 -7.657 1.00 94.38 421 TYR A O 1
ATOM 3234 N N . ASP A 1 422 ? 16.771 3.042 -8.142 1.00 95.75 422 ASP A N 1
ATOM 3235 C CA . ASP A 1 422 ? 17.041 2.376 -6.878 1.00 95.75 422 ASP A CA 1
ATOM 3236 C C . ASP A 1 422 ? 17.933 1.158 -7.164 1.00 95.75 422 ASP A C 1
ATOM 3238 O O . ASP A 1 422 ? 17.661 0.373 -8.076 1.00 95.75 422 ASP A O 1
ATOM 3242 N N . LEU A 1 423 ? 19.039 1.036 -6.437 1.00 96.81 423 LEU A N 1
ATOM 3243 C CA . LEU A 1 423 ? 20.073 0.027 -6.626 1.00 96.81 423 LEU A CA 1
ATOM 3244 C C . LEU A 1 423 ? 20.024 -0.987 -5.487 1.00 96.81 423 LEU A C 1
ATOM 3246 O O . LEU A 1 423 ? 20.187 -0.619 -4.328 1.00 96.81 423 LEU A O 1
ATOM 3250 N N . PHE A 1 424 ? 19.885 -2.264 -5.831 1.00 97.25 424 PHE A N 1
ATOM 3251 C CA . PHE A 1 424 ? 19.978 -3.387 -4.903 1.00 97.25 424 PHE A CA 1
ATOM 3252 C C . PHE A 1 424 ? 21.123 -4.305 -5.322 1.00 97.25 424 PHE A C 1
ATOM 3254 O O . PHE A 1 424 ? 21.189 -4.743 -6.471 1.00 97.25 424 PHE A O 1
ATOM 3261 N N . VAL A 1 425 ? 22.011 -4.623 -4.385 1.00 95.81 425 VAL A N 1
ATOM 3262 C CA . VAL A 1 425 ? 23.098 -5.586 -4.580 1.00 95.81 425 VAL A CA 1
ATOM 3263 C C . VAL A 1 425 ? 22.888 -6.736 -3.612 1.00 95.81 425 VAL A C 1
ATOM 3265 O O . VAL A 1 425 ? 22.876 -6.536 -2.397 1.00 95.81 425 VAL A O 1
ATOM 3268 N N . VAL A 1 426 ? 22.700 -7.935 -4.153 1.00 94.06 426 VAL A N 1
ATOM 3269 C CA . VAL A 1 426 ? 22.307 -9.128 -3.404 1.00 94.06 426 VAL A CA 1
ATOM 3270 C C . VAL A 1 426 ? 23.263 -10.274 -3.720 1.00 94.06 426 VAL A C 1
ATOM 3272 O O . VAL A 1 426 ? 23.563 -10.536 -4.885 1.00 94.06 426 VAL A O 1
ATOM 3275 N N . ARG A 1 427 ? 23.719 -10.985 -2.686 1.00 90.31 427 ARG A N 1
ATOM 3276 C CA . ARG A 1 427 ? 24.541 -12.199 -2.805 1.00 90.31 427 ARG A CA 1
ATOM 3277 C C . ARG A 1 427 ? 24.034 -13.252 -1.830 1.00 90.31 427 ARG A C 1
ATOM 3279 O O . ARG A 1 427 ? 23.787 -12.927 -0.673 1.00 90.31 427 ARG A O 1
ATOM 3286 N N . SER A 1 428 ? 23.842 -14.486 -2.296 1.00 87.19 428 SER A N 1
ATOM 3287 C CA . SER A 1 428 ? 23.330 -15.602 -1.474 1.00 87.19 428 SER A CA 1
ATOM 3288 C C . SER A 1 428 ? 22.058 -15.254 -0.681 1.00 87.19 428 SER A C 1
ATOM 3290 O O . SER A 1 428 ? 21.887 -15.664 0.461 1.00 87.19 428 SER A O 1
ATOM 3292 N N . GLY A 1 429 ? 21.173 -14.434 -1.262 1.00 86.75 429 GLY A N 1
ATOM 3293 C CA . GLY A 1 429 ? 19.945 -13.967 -0.606 1.00 86.75 429 GLY A CA 1
ATOM 3294 C C . GLY A 1 429 ? 20.126 -12.831 0.411 1.00 86.75 429 GLY A C 1
ATOM 3295 O O . GLY A 1 429 ? 19.123 -12.285 0.863 1.00 86.75 429 GLY A O 1
ATOM 3296 N N . VAL A 1 430 ? 21.356 -12.413 0.721 1.00 91.31 430 VAL A N 1
ATOM 3297 C CA . VAL A 1 430 ? 21.665 -11.298 1.630 1.00 91.31 430 VAL A CA 1
ATOM 3298 C C . VAL A 1 430 ? 21.781 -9.988 0.854 1.00 91.31 430 VAL A C 1
ATOM 3300 O O . VAL A 1 430 ? 22.418 -9.924 -0.199 1.00 91.31 430 VAL A O 1
ATOM 3303 N N . LEU A 1 431 ? 21.175 -8.927 1.384 1.00 94.06 431 LEU A N 1
ATOM 3304 C CA . LEU A 1 431 ? 21.282 -7.570 0.856 1.00 94.06 431 LEU A CA 1
ATOM 3305 C C . LEU A 1 431 ? 22.606 -6.934 1.300 1.00 94.06 431 LEU A C 1
ATOM 3307 O O . LEU A 1 431 ? 22.815 -6.695 2.489 1.00 94.06 431 LEU A O 1
ATOM 3311 N N . LEU A 1 432 ? 23.489 -6.649 0.343 1.00 93.69 432 LEU A N 1
ATOM 3312 C CA . LEU A 1 432 ? 24.783 -6.005 0.589 1.00 93.69 432 LEU A CA 1
ATOM 3313 C C . LEU A 1 432 ? 24.710 -4.480 0.461 1.00 93.69 432 LEU A C 1
ATOM 3315 O O . LEU A 1 432 ? 25.369 -3.770 1.214 1.00 93.69 432 LEU A O 1
ATOM 3319 N N . LEU A 1 433 ? 23.907 -3.982 -0.481 1.00 94.94 433 LEU A N 1
ATOM 3320 C CA . LEU A 1 433 ? 23.679 -2.555 -0.703 1.00 94.94 433 LEU A CA 1
ATOM 3321 C C . LEU A 1 433 ? 22.229 -2.331 -1.134 1.00 94.94 433 LEU A C 1
ATOM 3323 O O . LEU A 1 433 ? 21.733 -3.039 -2.012 1.00 94.94 433 LEU A O 1
ATOM 3327 N N . ALA A 1 434 ? 21.586 -1.326 -0.547 1.00 96.25 434 ALA A N 1
ATOM 3328 C CA . ALA A 1 434 ? 20.350 -0.742 -1.045 1.00 96.25 434 ALA A CA 1
ATOM 3329 C C . ALA A 1 434 ? 20.501 0.778 -1.045 1.00 96.25 434 ALA A C 1
ATOM 3331 O O . ALA A 1 434 ? 20.526 1.393 0.017 1.00 96.25 434 ALA A O 1
ATOM 3332 N N . GLU A 1 435 ? 20.604 1.365 -2.232 1.00 95.31 435 GLU A N 1
ATOM 3333 C CA . GLU A 1 435 ? 20.661 2.814 -2.417 1.00 95.31 435 GLU A CA 1
ATOM 3334 C C . GLU A 1 435 ? 19.417 3.256 -3.182 1.00 95.31 435 GLU A C 1
ATOM 3336 O O . GLU A 1 435 ? 19.066 2.657 -4.197 1.00 95.31 435 GLU A O 1
ATOM 3341 N N . THR A 1 436 ? 18.731 4.297 -2.713 1.00 92.94 436 THR A N 1
ATOM 3342 C CA . THR A 1 436 ? 17.479 4.753 -3.335 1.00 92.94 436 THR A CA 1
ATOM 3343 C C . THR A 1 436 ? 17.582 6.197 -3.792 1.00 92.94 436 THR A C 1
ATOM 3345 O O . THR A 1 436 ? 18.294 7.005 -3.204 1.00 92.94 436 THR A O 1
ATOM 3348 N N . GLY A 1 437 ? 16.850 6.554 -4.843 1.00 92.06 437 GLY A N 1
ATOM 3349 C CA . GLY A 1 437 ? 16.798 7.938 -5.302 1.00 92.06 437 GLY A CA 1
ATOM 3350 C C . GLY A 1 437 ? 18.037 8.403 -6.075 1.00 92.06 437 GLY A C 1
ATOM 3351 O O . GLY A 1 437 ? 18.294 9.607 -6.121 1.00 92.06 437 GLY A O 1
ATOM 3352 N N . ILE A 1 438 ? 18.763 7.495 -6.732 1.00 92.38 438 ILE A N 1
ATOM 3353 C CA . ILE A 1 438 ? 19.922 7.813 -7.576 1.00 92.38 438 ILE A CA 1
ATOM 3354 C C . ILE A 1 438 ? 19.453 8.631 -8.786 1.00 92.38 438 ILE A C 1
ATOM 3356 O O . ILE A 1 438 ? 18.709 8.148 -9.644 1.00 92.38 438 ILE A O 1
ATOM 3360 N N . ARG A 1 439 ? 19.880 9.896 -8.850 1.00 90.62 439 ARG A N 1
ATOM 3361 C CA . ARG A 1 439 ? 19.524 10.859 -9.916 1.00 90.62 439 ARG A CA 1
ATOM 3362 C C . ARG A 1 439 ? 20.702 11.312 -10.759 1.00 90.62 439 ARG A C 1
ATOM 3364 O O . ARG A 1 439 ? 20.502 11.888 -11.825 1.00 90.62 439 ARG A O 1
ATOM 3371 N N . THR A 1 440 ? 21.911 11.072 -10.279 1.00 88.81 440 THR A N 1
ATOM 3372 C CA . THR A 1 440 ? 23.159 11.416 -10.949 1.00 88.81 440 THR A CA 1
ATOM 3373 C C . THR A 1 440 ? 24.024 10.167 -11.056 1.00 88.81 440 THR A C 1
ATOM 3375 O O . THR A 1 440 ? 23.919 9.301 -10.184 1.00 88.81 440 THR A O 1
ATOM 3378 N N . PRO A 1 441 ? 24.878 10.070 -12.087 1.00 90.56 441 PRO A N 1
ATOM 3379 C CA . PRO A 1 441 ? 25.879 9.016 -12.164 1.00 90.56 441 PRO A CA 1
ATOM 3380 C C . PRO A 1 441 ? 26.744 8.961 -10.901 1.00 90.56 441 PRO A C 1
ATOM 3382 O O . PRO A 1 441 ? 26.991 9.989 -10.266 1.00 90.56 441 PRO A O 1
ATOM 3385 N N . GLY A 1 442 ? 27.210 7.768 -10.551 1.00 91.94 442 GLY A N 1
ATOM 3386 C CA . GLY A 1 442 ? 28.014 7.533 -9.356 1.00 91.94 442 GLY A CA 1
ATOM 3387 C C . GLY A 1 442 ? 28.554 6.108 -9.300 1.00 91.94 442 GLY A C 1
ATOM 3388 O O . GLY A 1 442 ? 28.117 5.243 -10.062 1.00 91.94 442 GLY A O 1
ATOM 3389 N N . SER A 1 443 ? 29.507 5.862 -8.402 1.00 93.69 443 SER A N 1
ATOM 3390 C CA . SER A 1 443 ? 30.017 4.520 -8.127 1.00 93.69 443 SER A CA 1
ATOM 3391 C C . SER A 1 443 ? 29.825 4.136 -6.665 1.00 93.69 443 SER A C 1
ATOM 3393 O O . SER A 1 443 ? 29.905 4.968 -5.762 1.00 93.69 443 SER A O 1
ATOM 3395 N N . PHE A 1 444 ? 29.542 2.855 -6.447 1.00 94.12 444 PHE A N 1
ATOM 3396 C CA . PHE A 1 444 ? 29.268 2.272 -5.143 1.00 94.12 444 PHE A CA 1
ATOM 3397 C C . PHE A 1 444 ? 30.177 1.067 -4.946 1.00 94.12 444 PHE A C 1
ATOM 3399 O O . PHE A 1 444 ? 30.134 0.113 -5.723 1.00 94.12 444 PHE A O 1
ATOM 3406 N N . VAL A 1 445 ? 31.015 1.100 -3.915 1.00 91.00 445 VAL A N 1
ATOM 3407 C CA . VAL A 1 445 ? 31.923 -0.007 -3.606 1.00 91.00 445 VAL A CA 1
ATOM 3408 C C . VAL A 1 445 ? 31.219 -0.976 -2.666 1.00 91.00 445 VAL A C 1
ATOM 3410 O O . VAL A 1 445 ? 30.793 -0.596 -1.579 1.00 91.00 445 VAL A O 1
ATOM 3413 N N . VAL A 1 446 ? 31.114 -2.237 -3.082 1.00 90.12 446 VAL A N 1
ATOM 3414 C CA . VAL A 1 446 ? 30.521 -3.314 -2.289 1.00 90.12 446 VAL A CA 1
ATOM 3415 C C . VAL A 1 446 ? 31.611 -4.296 -1.888 1.00 90.12 446 VAL A C 1
ATOM 3417 O O . VAL A 1 446 ? 32.291 -4.877 -2.735 1.00 90.12 446 VAL A O 1
ATOM 3420 N N . HIS A 1 447 ? 31.777 -4.487 -0.583 1.00 87.81 447 HIS A N 1
ATOM 3421 C CA . HIS A 1 447 ? 32.694 -5.483 -0.043 1.00 87.81 447 HIS A CA 1
ATOM 3422 C C . HIS A 1 447 ? 32.050 -6.865 -0.088 1.00 87.81 447 HIS A C 1
ATOM 3424 O O . HIS A 1 447 ? 30.928 -7.052 0.386 1.00 87.81 447 HIS A O 1
ATOM 3430 N N . LEU A 1 448 ? 32.762 -7.831 -0.665 1.00 84.25 448 LEU A N 1
ATOM 3431 C CA . LEU A 1 448 ? 32.280 -9.198 -0.750 1.00 84.25 448 LEU A CA 1
ATOM 3432 C C . LEU A 1 448 ? 32.562 -9.929 0.573 1.00 84.25 448 LEU A C 1
ATOM 3434 O O . LEU A 1 448 ? 33.714 -9.943 1.019 1.00 84.25 448 LEU A O 1
ATOM 3438 N N . PRO A 1 449 ? 31.545 -10.550 1.202 1.00 79.88 449 PRO A N 1
ATOM 3439 C CA . PRO A 1 449 ? 31.783 -11.447 2.327 1.00 79.88 449 PRO A CA 1
ATOM 3440 C C . PRO A 1 449 ? 32.621 -12.654 1.872 1.00 79.88 449 PRO A C 1
ATOM 3442 O O . PRO A 1 449 ? 32.567 -13.044 0.702 1.00 79.88 449 PRO A O 1
ATOM 3445 N N . GLN A 1 450 ? 33.401 -13.226 2.796 1.00 69.69 450 GLN A N 1
ATOM 3446 C CA . GLN A 1 450 ? 34.237 -14.411 2.537 1.00 69.69 450 GLN A CA 1
ATOM 3447 C C . GLN A 1 450 ? 33.400 -15.691 2.377 1.00 69.69 450 GLN A C 1
ATOM 3449 O O . GLN A 1 450 ? 33.895 -16.695 1.872 1.00 69.69 450 GLN A O 1
ATOM 3454 N N . ASP A 1 451 ? 32.131 -15.643 2.783 1.00 62.84 451 ASP A N 1
ATOM 3455 C CA . ASP A 1 451 ? 31.221 -16.776 2.728 1.00 62.84 451 ASP A CA 1
ATOM 3456 C C . ASP A 1 451 ? 30.705 -17.004 1.297 1.00 62.84 451 ASP A C 1
ATOM 3458 O O . ASP A 1 451 ? 30.235 -16.082 0.627 1.00 62.84 451 ASP A O 1
ATOM 3462 N N . ASP A 1 452 ? 30.788 -18.263 0.860 1.00 64.62 452 ASP A N 1
ATOM 3463 C CA . ASP A 1 452 ? 30.269 -18.781 -0.409 1.00 64.62 452 ASP A CA 1
ATOM 3464 C C . ASP A 1 452 ? 30.839 -18.095 -1.673 1.00 64.62 452 ASP A C 1
ATOM 3466 O O . ASP A 1 452 ? 30.152 -17.409 -2.438 1.00 64.62 452 ASP A O 1
ATOM 3470 N N . GLU A 1 453 ? 32.137 -18.316 -1.923 1.00 64.75 453 GLU A N 1
ATOM 3471 C CA . GLU A 1 453 ? 32.865 -17.828 -3.109 1.00 64.75 453 GLU A CA 1
ATOM 3472 C C . GLU A 1 453 ? 32.204 -18.199 -4.455 1.00 64.75 453 GLU A C 1
ATOM 3474 O O . GLU A 1 453 ? 32.426 -17.521 -5.460 1.00 64.75 453 GLU A O 1
ATOM 3479 N N . ALA A 1 454 ? 31.366 -19.241 -4.488 1.00 69.19 454 ALA A N 1
ATOM 3480 C CA . ALA A 1 454 ? 30.686 -19.705 -5.696 1.00 69.19 454 ALA A CA 1
ATOM 3481 C C . ALA A 1 454 ? 29.385 -18.944 -6.013 1.00 69.19 454 ALA A C 1
ATOM 3483 O O . ALA A 1 454 ? 28.923 -18.975 -7.159 1.00 69.19 454 ALA A O 1
ATOM 3484 N N . ALA A 1 455 ? 28.782 -18.267 -5.032 1.00 80.81 455 ALA A N 1
ATOM 3485 C CA . ALA A 1 455 ? 27.487 -17.626 -5.217 1.00 80.81 455 ALA A CA 1
ATOM 3486 C C . ALA A 1 455 ? 27.582 -16.338 -6.058 1.00 80.81 455 ALA A C 1
ATOM 3488 O O . ALA A 1 455 ? 28.417 -15.472 -5.756 1.00 80.81 455 ALA A O 1
ATOM 3489 N N . PRO A 1 456 ? 26.713 -16.165 -7.079 1.00 87.50 456 PRO A N 1
ATOM 3490 C CA . PRO A 1 456 ? 26.697 -14.958 -7.894 1.00 87.50 456 PRO A CA 1
ATOM 3491 C C . PRO A 1 456 ? 26.302 -13.720 -7.091 1.00 87.50 456 PRO A C 1
ATOM 3493 O O . PRO A 1 456 ? 25.441 -13.758 -6.208 1.00 87.50 456 PRO A O 1
ATOM 3496 N N . LEU A 1 457 ? 26.898 -12.595 -7.470 1.00 90.25 457 LEU A N 1
ATOM 3497 C CA . LEU A 1 457 ? 26.462 -11.263 -7.086 1.00 90.25 457 LEU A CA 1
ATOM 3498 C C . LEU A 1 457 ? 25.396 -10.794 -8.080 1.00 90.25 457 LEU A C 1
ATOM 3500 O O . LEU A 1 457 ? 25.695 -10.516 -9.239 1.00 90.25 457 LEU A O 1
ATOM 3504 N N . SER A 1 458 ? 24.157 -10.688 -7.623 1.00 93.62 458 SER A N 1
ATOM 3505 C CA . SER A 1 458 ? 23.055 -10.107 -8.390 1.00 93.62 458 SER A CA 1
ATOM 3506 C C . SER A 1 458 ? 22.953 -8.607 -8.117 1.00 93.62 458 SER A C 1
ATOM 3508 O O . SER A 1 458 ? 22.913 -8.169 -6.967 1.00 93.62 458 SER A O 1
ATOM 3510 N N . VAL A 1 459 ? 22.948 -7.804 -9.179 1.00 95.38 459 VAL A N 1
ATOM 3511 C CA . VAL A 1 459 ? 22.869 -6.343 -9.105 1.00 95.38 459 VAL A CA 1
ATOM 3512 C C . VAL A 1 459 ? 21.653 -5.876 -9.889 1.00 95.38 459 VAL A C 1
ATOM 3514 O O . VAL A 1 459 ? 21.555 -6.123 -11.090 1.00 95.38 459 VAL A O 1
ATOM 3517 N N . HIS A 1 460 ? 20.739 -5.191 -9.208 1.00 96.19 460 HIS A N 1
ATOM 3518 C CA . HIS A 1 460 ? 19.472 -4.709 -9.745 1.00 96.19 460 HIS A CA 1
ATOM 3519 C C . HIS A 1 460 ? 19.424 -3.185 -9.665 1.00 96.19 460 HIS A C 1
ATOM 3521 O O . HIS A 1 460 ? 19.318 -2.616 -8.584 1.00 96.19 460 HIS A O 1
ATOM 3527 N N . LEU A 1 461 ? 19.480 -2.524 -10.815 1.00 96.00 461 LEU A N 1
ATOM 3528 C CA . LEU A 1 461 ? 19.278 -1.089 -10.959 1.00 96.00 461 LEU A CA 1
ATOM 3529 C C . LEU A 1 461 ? 17.871 -0.861 -11.519 1.00 96.00 461 LEU A C 1
ATOM 3531 O O . LEU A 1 461 ? 17.627 -1.040 -12.715 1.00 96.00 461 LEU A O 1
ATOM 3535 N N . LEU A 1 462 ? 16.942 -0.511 -10.637 1.00 95.38 462 LEU A N 1
ATOM 3536 C CA . LEU A 1 462 ? 15.510 -0.469 -10.907 1.00 95.38 462 LEU A CA 1
ATOM 3537 C C . LEU A 1 462 ? 15.041 0.976 -11.062 1.00 95.38 462 LEU A C 1
ATOM 3539 O O . LEU A 1 462 ? 15.282 1.818 -10.200 1.00 95.38 462 LEU A O 1
ATOM 3543 N N . HIS A 1 463 ? 14.369 1.292 -12.163 1.00 93.81 463 HIS A N 1
ATOM 3544 C CA . HIS A 1 463 ? 13.842 2.630 -12.382 1.00 93.81 463 HIS A CA 1
ATOM 3545 C C . HIS A 1 463 ? 12.596 2.838 -11.515 1.00 93.81 463 HIS A C 1
ATOM 3547 O O . HIS A 1 463 ? 11.593 2.141 -11.658 1.00 93.81 463 HIS A O 1
ATOM 3553 N N . SER A 1 464 ? 12.585 3.867 -10.670 1.00 91.94 464 SER A N 1
ATOM 3554 C CA . SER A 1 464 ? 11.502 4.048 -9.700 1.00 91.94 464 SER A CA 1
ATOM 3555 C C . SER A 1 464 ? 10.141 4.261 -10.372 1.00 91.94 464 SER A C 1
ATOM 3557 O O . SER A 1 464 ? 9.158 3.629 -9.993 1.00 91.94 464 SER A O 1
ATOM 3559 N N . LYS A 1 465 ? 10.071 5.128 -11.393 1.00 90.31 465 LYS A N 1
ATOM 3560 C CA . LYS A 1 465 ? 8.832 5.522 -12.094 1.00 90.31 465 LYS A CA 1
ATOM 3561 C C . LYS A 1 465 ? 8.3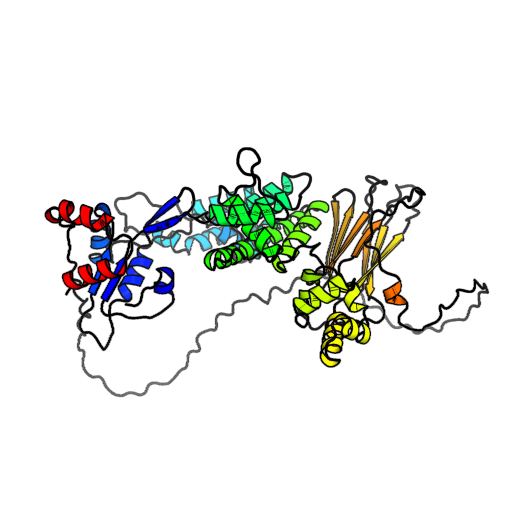81 4.628 -13.260 1.00 90.31 465 LYS A C 1
ATOM 3563 O O . LYS A 1 465 ? 7.192 4.640 -13.553 1.00 90.31 465 LYS A O 1
ATOM 3568 N N . PHE A 1 466 ? 9.277 3.909 -13.934 1.00 91.56 466 PHE A N 1
ATOM 3569 C CA . PHE A 1 466 ? 8.960 3.257 -15.206 1.00 91.56 466 PHE A CA 1
ATOM 3570 C C . PHE A 1 466 ? 9.392 1.793 -15.227 1.00 91.56 466 PHE A C 1
ATOM 3572 O O . PHE A 1 466 ? 10.562 1.487 -15.021 1.00 91.56 466 PHE A O 1
ATOM 3579 N N . VAL A 1 467 ? 8.465 0.902 -15.565 1.00 91.88 467 VAL A N 1
ATOM 3580 C CA . VAL A 1 467 ? 8.758 -0.505 -15.867 1.00 91.88 467 VAL A CA 1
ATOM 3581 C C . VAL A 1 467 ? 9.384 -0.607 -17.260 1.00 91.88 467 VAL A C 1
ATOM 3583 O O . VAL A 1 467 ? 8.963 0.085 -18.189 1.00 91.88 467 VAL A O 1
ATOM 3586 N N . GLY A 1 468 ? 10.387 -1.473 -17.426 1.00 88.38 468 GLY A N 1
ATOM 3587 C CA . GLY A 1 468 ? 11.088 -1.672 -18.703 1.00 88.38 468 GLY A CA 1
ATOM 3588 C C . GLY A 1 468 ? 12.285 -0.738 -18.933 1.00 88.38 468 GLY A C 1
ATOM 3589 O O . GLY A 1 468 ? 12.845 -0.721 -20.032 1.00 88.38 468 GLY A O 1
ATOM 3590 N N . MET A 1 469 ? 12.679 0.017 -17.901 1.00 90.75 469 MET A N 1
ATOM 3591 C CA . MET A 1 469 ? 13.906 0.826 -17.846 1.00 90.75 469 MET A CA 1
ATOM 3592 C C . MET A 1 469 ? 14.961 0.233 -16.893 1.00 90.75 469 MET A C 1
ATOM 3594 O O . MET A 1 469 ? 16.003 0.838 -16.667 1.00 90.75 469 MET A O 1
ATOM 3598 N N . ASP A 1 470 ? 14.740 -0.962 -16.357 1.00 92.94 470 ASP A N 1
ATOM 3599 C CA . ASP A 1 470 ? 15.636 -1.583 -15.375 1.00 92.94 470 ASP A CA 1
ATOM 3600 C C . ASP A 1 470 ? 16.881 -2.192 -16.020 1.00 92.94 470 ASP A C 1
ATOM 3602 O O . ASP A 1 470 ? 16.849 -2.597 -17.184 1.00 92.94 470 ASP A O 1
ATOM 3606 N N . ASN A 1 471 ? 17.962 -2.307 -15.254 1.00 91.69 471 ASN A N 1
ATOM 3607 C CA . ASN A 1 471 ? 19.125 -3.120 -15.596 1.00 91.69 471 ASN A CA 1
ATOM 3608 C C . ASN A 1 471 ? 19.368 -4.127 -14.479 1.00 91.69 471 ASN A C 1
ATOM 3610 O O . ASN A 1 471 ? 19.478 -3.756 -13.317 1.00 91.69 471 ASN A O 1
ATOM 3614 N N . THR A 1 472 ? 19.467 -5.404 -14.826 1.00 92.31 472 THR A N 1
ATOM 3615 C CA . THR A 1 472 ? 19.858 -6.456 -13.886 1.00 92.31 472 THR A CA 1
ATOM 3616 C C . THR A 1 472 ? 21.018 -7.233 -14.478 1.00 92.31 472 THR A C 1
ATOM 3618 O O . THR A 1 472 ? 20.986 -7.588 -15.657 1.00 92.31 472 THR A O 1
ATOM 3621 N N . THR A 1 473 ? 22.045 -7.478 -13.673 1.00 90.75 473 THR A N 1
ATOM 3622 C CA . THR A 1 473 ? 23.220 -8.255 -14.070 1.00 90.75 473 THR A CA 1
ATOM 3623 C C . THR A 1 473 ? 23.628 -9.186 -12.945 1.00 90.75 473 THR A C 1
ATOM 3625 O O . THR A 1 473 ? 23.638 -8.780 -11.784 1.00 90.75 473 THR A O 1
ATOM 3628 N N . GLU A 1 474 ? 24.028 -10.398 -13.302 1.00 90.19 474 GLU A N 1
ATOM 3629 C CA . GLU A 1 474 ? 24.681 -11.331 -12.391 1.00 90.19 474 GLU A CA 1
ATOM 3630 C C . GLU A 1 474 ? 26.180 -11.339 -12.680 1.00 90.19 474 GLU A C 1
ATOM 3632 O O . GLU A 1 474 ? 26.605 -11.353 -13.838 1.00 90.19 474 GLU A O 1
ATOM 3637 N N . TRP A 1 475 ? 26.983 -11.302 -11.625 1.00 86.19 475 TRP A N 1
ATOM 3638 C CA . TRP A 1 475 ? 28.433 -11.368 -11.696 1.00 86.19 475 TRP A CA 1
ATOM 3639 C C . TRP A 1 475 ? 28.934 -12.568 -10.901 1.00 86.19 475 TRP A C 1
ATOM 3641 O O . TRP A 1 475 ? 28.517 -12.790 -9.765 1.00 86.19 475 TRP A O 1
ATOM 3651 N N . HIS A 1 476 ? 29.853 -13.327 -11.492 1.00 82.50 476 HIS A N 1
ATOM 3652 C CA . HIS A 1 476 ? 30.495 -14.469 -10.854 1.00 82.50 476 HIS A CA 1
ATOM 3653 C C . HIS A 1 476 ? 31.969 -14.155 -10.604 1.00 82.50 476 HIS A C 1
ATOM 3655 O O . HIS A 1 476 ? 32.673 -13.694 -11.501 1.00 82.50 476 HIS A O 1
ATOM 3661 N N . GLN A 1 477 ? 32.442 -14.449 -9.392 1.00 69.31 477 GLN A N 1
ATOM 3662 C CA . GLN A 1 477 ? 33.838 -14.247 -8.996 1.00 69.31 477 GLN A CA 1
ATOM 3663 C C . GLN A 1 477 ? 34.804 -15.144 -9.782 1.00 69.31 477 GLN A C 1
ATOM 3665 O O . GLN A 1 477 ? 35.920 -14.734 -10.103 1.00 69.31 477 GLN A O 1
ATOM 3670 N N . PHE A 1 478 ? 34.343 -16.341 -10.148 1.00 63.19 478 PHE A N 1
ATOM 3671 C CA . PHE A 1 478 ? 35.049 -17.293 -10.992 1.00 63.19 478 PHE A CA 1
ATOM 3672 C C . PHE A 1 478 ? 34.102 -17.708 -12.120 1.00 63.19 478 PHE A C 1
ATOM 3674 O O . PHE A 1 478 ? 33.138 -18.426 -11.875 1.00 63.19 478 PHE A O 1
ATOM 3681 N N . GLU A 1 479 ? 34.326 -17.252 -13.352 1.00 45.62 479 GLU A N 1
ATOM 3682 C CA . GLU A 1 479 ? 33.611 -17.819 -14.502 1.00 45.62 479 GLU A CA 1
ATOM 3683 C C . GLU A 1 479 ? 34.184 -19.219 -14.794 1.00 45.62 479 GLU A C 1
ATOM 3685 O O . GLU A 1 479 ? 35.330 -19.317 -15.246 1.00 45.62 479 GLU A O 1
ATOM 3690 N N . PRO A 1 480 ? 33.443 -20.332 -14.612 1.00 36.03 480 PRO A N 1
ATOM 3691 C CA . PRO A 1 480 ? 33.787 -21.537 -15.342 1.00 36.03 480 PRO A CA 1
ATOM 3692 C C . PRO A 1 480 ? 33.516 -21.240 -16.818 1.00 36.03 480 PRO A C 1
ATOM 3694 O O . PRO A 1 480 ? 32.426 -20.799 -17.184 1.00 36.03 480 PRO A O 1
ATOM 3697 N N . VAL A 1 481 ? 34.503 -21.475 -17.684 1.00 38.22 481 VAL A N 1
ATOM 3698 C CA . VAL A 1 481 ? 34.332 -21.392 -19.140 1.00 38.22 481 VAL A CA 1
ATOM 3699 C C . VAL A 1 481 ? 33.280 -22.422 -19.561 1.00 38.22 481 VAL A C 1
ATOM 3701 O O . VAL A 1 481 ? 33.590 -23.570 -19.870 1.00 38.22 481 VAL A O 1
ATOM 3704 N N . VAL A 1 482 ? 32.010 -22.027 -19.565 1.00 35.22 482 VAL A N 1
ATOM 3705 C CA . VAL A 1 482 ? 30.901 -22.833 -20.068 1.00 35.22 482 VAL A CA 1
ATOM 3706 C C . VAL A 1 482 ? 30.396 -22.166 -21.336 1.00 35.22 482 VAL A C 1
ATOM 3708 O O . VAL A 1 482 ? 29.942 -21.023 -21.346 1.00 35.22 482 VAL A O 1
ATOM 3711 N N . LYS A 1 483 ? 30.520 -22.901 -22.445 1.00 37.09 483 LYS A N 1
ATOM 3712 C CA . LYS A 1 483 ? 30.026 -22.511 -23.768 1.00 37.09 483 LYS A CA 1
ATOM 3713 C C . LYS A 1 483 ? 28.571 -22.054 -23.654 1.00 37.09 483 LYS A C 1
ATOM 3715 O O . LYS A 1 483 ? 27.715 -22.831 -23.235 1.00 37.09 483 LYS A O 1
ATOM 3720 N N . LYS A 1 484 ? 28.324 -20.801 -24.052 1.00 32.31 484 LYS A N 1
ATOM 3721 C CA . LYS A 1 484 ? 27.012 -20.140 -24.093 1.00 32.31 484 LYS A CA 1
ATOM 3722 C C . LYS A 1 484 ? 25.898 -21.111 -24.485 1.00 32.31 484 LYS A C 1
ATOM 3724 O O . LYS A 1 484 ? 25.838 -21.563 -25.628 1.00 32.31 484 LYS A O 1
ATOM 3729 N N . ARG A 1 485 ? 24.959 -21.336 -23.568 1.00 25.64 485 ARG A N 1
ATOM 3730 C CA . ARG A 1 485 ? 23.591 -21.716 -23.913 1.00 25.64 485 ARG A CA 1
ATOM 3731 C C . ARG A 1 485 ? 22.736 -20.486 -23.641 1.00 25.64 485 ARG A C 1
ATOM 3733 O O . ARG A 1 485 ? 22.479 -20.150 -22.495 1.00 25.64 485 ARG A O 1
ATOM 3740 N N . ALA A 1 486 ? 22.393 -19.767 -24.706 1.00 29.05 486 ALA A N 1
ATOM 3741 C CA . ALA A 1 486 ? 21.497 -18.625 -24.628 1.00 29.05 486 ALA A CA 1
ATOM 3742 C C . ALA A 1 486 ? 20.111 -19.112 -24.186 1.00 29.05 486 ALA A C 1
ATOM 3744 O O . ALA A 1 486 ? 19.410 -19.785 -24.941 1.00 29.05 486 ALA A O 1
ATOM 3745 N N . THR A 1 487 ? 19.721 -18.791 -22.961 1.00 26.75 487 THR A N 1
ATOM 3746 C CA . THR A 1 487 ? 18.338 -18.878 -22.501 1.00 26.75 487 THR A CA 1
ATOM 3747 C C . THR A 1 487 ? 17.644 -17.566 -22.858 1.00 26.75 487 THR A C 1
ATOM 3749 O O . THR A 1 487 ? 17.799 -16.559 -22.183 1.00 26.75 487 THR A O 1
ATOM 3752 N N . TYR A 1 488 ? 16.962 -17.590 -24.009 1.00 28.78 488 TYR A N 1
ATOM 3753 C CA . TYR A 1 488 ? 15.945 -16.648 -24.494 1.00 28.78 488 TYR A CA 1
ATOM 3754 C C . TYR A 1 488 ? 16.038 -15.197 -23.987 1.00 28.78 488 TYR A C 1
ATOM 3756 O O . TYR A 1 488 ? 15.223 -14.732 -23.196 1.00 28.78 488 TYR A O 1
ATOM 3764 N N . GLN A 1 489 ? 16.968 -14.437 -24.569 1.00 31.72 489 GLN A N 1
ATOM 3765 C CA . GLN A 1 489 ? 16.685 -13.040 -24.884 1.00 31.72 489 GLN A CA 1
ATOM 3766 C C . GLN A 1 489 ? 15.717 -13.013 -26.070 1.00 31.72 489 GLN A C 1
ATOM 3768 O O . GLN A 1 489 ? 15.948 -13.683 -27.079 1.00 31.72 489 GLN A O 1
ATOM 3773 N N . SER A 1 490 ? 14.640 -12.239 -25.936 1.00 33.41 490 SER A N 1
ATOM 3774 C CA . SER A 1 490 ? 13.772 -11.823 -27.038 1.00 33.41 490 SER A CA 1
ATOM 3775 C C . SER A 1 490 ? 14.628 -11.469 -28.252 1.00 33.41 490 SER A C 1
ATOM 3777 O O . SER A 1 490 ? 15.457 -10.559 -28.182 1.00 33.41 490 SER A O 1
ATOM 3779 N N . THR A 1 491 ? 14.458 -12.200 -29.349 1.00 32.66 491 THR A N 1
ATOM 3780 C CA . THR A 1 491 ? 15.139 -11.930 -30.612 1.00 32.66 491 THR A CA 1
ATOM 3781 C C . THR A 1 491 ? 14.895 -10.488 -31.028 1.00 32.66 491 THR A C 1
ATOM 3783 O O . THR A 1 491 ? 13.789 -10.137 -31.427 1.00 32.66 491 THR A O 1
ATOM 3786 N N . ILE A 1 492 ? 15.934 -9.659 -30.933 1.00 38.56 492 ILE A N 1
ATOM 3787 C CA . ILE A 1 492 ? 15.992 -8.362 -31.595 1.00 38.56 492 ILE A CA 1
ATOM 3788 C C . ILE A 1 492 ? 16.066 -8.652 -33.096 1.00 38.56 492 ILE A C 1
ATOM 3790 O O . ILE A 1 492 ? 17.017 -9.309 -33.530 1.00 38.56 492 ILE A O 1
ATOM 3794 N N . PRO A 1 493 ? 15.126 -8.179 -33.926 1.00 32.78 493 PRO A N 1
ATOM 3795 C CA . PRO A 1 493 ? 15.346 -8.192 -35.358 1.00 32.78 493 PRO A CA 1
ATOM 3796 C C . PRO A 1 493 ? 16.467 -7.192 -35.678 1.00 32.78 493 PRO A C 1
ATOM 3798 O O . PRO A 1 493 ? 16.303 -5.985 -35.491 1.00 32.78 493 PRO A O 1
ATOM 3801 N N . GLU A 1 494 ? 17.604 -7.666 -36.203 1.00 39.50 494 GLU A N 1
ATOM 3802 C CA . GLU A 1 494 ? 18.688 -6.808 -36.731 1.00 39.50 494 GLU A CA 1
ATOM 3803 C C . GLU A 1 494 ? 18.188 -5.762 -37.747 1.00 39.50 494 GLU A C 1
ATOM 3805 O O . GLU A 1 494 ? 18.842 -4.748 -37.995 1.00 39.50 494 GLU A O 1
ATOM 3810 N N . THR A 1 495 ? 17.006 -5.983 -38.326 1.00 45.75 495 THR A N 1
ATOM 3811 C CA . THR A 1 495 ? 16.324 -5.054 -39.229 1.00 45.75 495 THR A CA 1
ATOM 3812 C C . THR A 1 495 ? 16.047 -3.687 -38.604 1.00 45.75 495 THR A C 1
ATOM 3814 O O . THR A 1 495 ? 15.861 -2.728 -39.348 1.00 45.75 495 THR A O 1
ATOM 3817 N N . PHE A 1 496 ? 16.052 -3.566 -37.272 1.00 44.56 496 PHE A N 1
ATOM 3818 C CA . PHE A 1 496 ? 15.875 -2.288 -36.580 1.00 44.56 496 PHE A CA 1
ATOM 3819 C C . PHE A 1 496 ? 17.086 -1.351 -36.737 1.00 44.56 496 PHE A C 1
ATOM 3821 O O . PHE A 1 496 ? 16.924 -0.138 -36.838 1.00 44.56 496 PHE A O 1
ATOM 3828 N N . PHE A 1 497 ? 18.301 -1.901 -36.825 1.00 43.75 497 PHE A N 1
ATOM 3829 C CA . PHE A 1 497 ? 19.540 -1.113 -36.893 1.00 43.75 497 PHE A CA 1
ATOM 3830 C C . PHE A 1 497 ? 20.010 -0.823 -38.323 1.00 43.75 497 PHE A C 1
ATOM 3832 O O . PHE A 1 497 ? 20.828 0.066 -38.537 1.00 43.75 497 PHE A O 1
ATOM 3839 N N . ARG A 1 498 ? 19.489 -1.547 -39.323 1.00 37.25 498 ARG A N 1
ATOM 3840 C CA . ARG A 1 498 ? 19.912 -1.403 -40.729 1.00 37.25 498 ARG A CA 1
ATOM 3841 C C . ARG A 1 498 ? 19.225 -0.265 -41.493 1.00 37.25 498 ARG A C 1
ATOM 3843 O O . ARG A 1 498 ? 19.575 -0.025 -42.643 1.00 37.25 498 ARG A O 1
ATOM 3850 N N . ALA A 1 499 ? 18.263 0.440 -40.893 1.00 36.97 499 ALA A N 1
ATOM 3851 C CA . ALA A 1 499 ? 17.535 1.516 -41.575 1.00 36.97 499 ALA A CA 1
ATOM 3852 C C . ALA A 1 499 ? 18.277 2.870 -41.601 1.00 36.97 499 ALA A C 1
ATOM 3854 O O . ALA A 1 499 ? 17.845 3.781 -42.303 1.00 36.97 499 ALA A O 1
ATOM 3855 N N . SER A 1 500 ? 19.403 3.007 -40.897 1.00 37.34 500 SER A N 1
ATOM 3856 C CA . SER A 1 500 ? 20.308 4.153 -41.024 1.00 37.34 500 SER A CA 1
ATOM 3857 C C . SER A 1 500 ? 21.541 3.736 -41.821 1.00 37.34 500 SER A C 1
ATOM 3859 O O . SER A 1 500 ? 22.339 2.935 -41.339 1.00 37.34 500 SER A O 1
ATOM 3861 N N . GLY A 1 501 ? 21.693 4.259 -43.040 1.00 33.56 501 GLY A N 1
ATOM 3862 C CA . GLY A 1 501 ? 22.826 3.997 -43.932 1.00 33.56 501 GLY A CA 1
ATOM 3863 C C . GLY A 1 501 ? 24.156 4.562 -43.425 1.00 33.56 501 GLY A C 1
ATOM 3864 O O . GLY A 1 501 ? 24.720 5.458 -44.044 1.00 33.56 501 GLY A O 1
ATOM 3865 N N . ALA A 1 502 ? 24.668 4.031 -42.318 1.00 29.31 502 ALA A N 1
ATOM 3866 C CA . ALA A 1 502 ? 26.023 4.258 -41.838 1.00 29.31 502 ALA A CA 1
ATOM 3867 C C . ALA A 1 502 ? 26.814 2.950 -41.972 1.00 29.31 502 ALA A C 1
ATOM 3869 O O . ALA A 1 502 ? 26.418 1.912 -41.440 1.00 29.31 502 ALA A O 1
ATOM 3870 N N . GLN A 1 503 ? 27.909 2.990 -42.734 1.00 25.89 503 GLN A N 1
ATOM 3871 C CA . GLN A 1 503 ? 28.800 1.844 -42.901 1.00 25.89 503 GLN A CA 1
ATOM 3872 C C . GLN A 1 503 ? 29.476 1.457 -41.572 1.00 25.89 503 GLN A C 1
ATOM 3874 O O . GLN A 1 503 ? 29.781 2.337 -40.764 1.00 25.89 503 GLN A O 1
ATOM 3879 N N . PRO A 1 504 ? 29.751 0.160 -41.342 1.00 26.17 504 PRO A N 1
ATOM 3880 C CA . PRO A 1 504 ? 30.453 -0.292 -40.149 1.00 26.17 504 PRO A CA 1
ATOM 3881 C C . PRO A 1 504 ? 31.924 0.137 -40.203 1.00 26.17 504 PRO A C 1
ATOM 3883 O O . PRO A 1 504 ? 32.661 -0.251 -41.109 1.00 26.17 504 PRO A O 1
ATOM 3886 N N . VAL A 1 505 ? 32.369 0.916 -39.214 1.00 26.84 505 VAL A N 1
ATOM 3887 C CA . VAL A 1 505 ? 33.796 1.186 -39.006 1.00 26.84 505 VAL A CA 1
ATOM 3888 C C . VAL A 1 505 ? 34.434 -0.090 -38.466 1.00 26.84 505 VAL A C 1
ATOM 3890 O O . VAL A 1 505 ? 34.210 -0.500 -37.329 1.00 26.84 505 VAL A O 1
ATOM 3893 N N . THR A 1 506 ? 35.214 -0.738 -39.320 1.00 25.59 506 THR A N 1
ATOM 3894 C CA . THR A 1 506 ? 36.083 -1.861 -38.981 1.00 25.59 506 THR A CA 1
ATOM 3895 C C . THR A 1 506 ? 37.140 -1.424 -37.969 1.00 25.59 506 THR A C 1
ATOM 3897 O O . THR A 1 506 ? 37.896 -0.487 -38.225 1.00 25.59 506 THR A O 1
ATOM 3900 N N . HIS A 1 507 ? 37.221 -2.126 -36.837 1.00 26.91 507 HIS A N 1
ATOM 3901 C CA . HIS A 1 507 ? 38.344 -2.026 -35.909 1.00 26.91 507 HIS A CA 1
ATOM 3902 C C . HIS A 1 507 ? 39.659 -2.385 -36.618 1.00 26.91 507 HIS A C 1
ATOM 3904 O O . HIS A 1 507 ? 39.770 -3.455 -37.215 1.00 26.91 507 HIS A O 1
ATOM 3910 N N . ALA A 1 508 ? 40.663 -1.516 -36.500 1.00 24.19 508 ALA A N 1
ATOM 3911 C CA . ALA A 1 508 ? 42.060 -1.829 -36.792 1.00 24.19 508 ALA A CA 1
ATOM 3912 C C . ALA A 1 508 ? 42.896 -1.735 -35.496 1.00 24.19 508 ALA A C 1
ATOM 3914 O O . ALA A 1 508 ? 42.499 -1.020 -34.571 1.00 24.19 508 ALA A O 1
ATOM 3915 N N . PRO A 1 509 ? 44.007 -2.489 -35.385 1.00 25.92 509 PRO A N 1
ATOM 3916 C CA . PRO A 1 509 ? 44.557 -2.935 -34.111 1.00 25.92 509 PRO A CA 1
ATOM 3917 C C . PRO A 1 509 ? 45.665 -2.029 -33.548 1.00 25.92 509 PRO A C 1
ATOM 3919 O O . PRO A 1 509 ? 46.331 -1.295 -34.268 1.00 25.92 509 PRO A O 1
ATOM 3922 N N . THR A 1 510 ? 45.845 -2.152 -32.229 1.00 28.38 510 THR A N 1
ATOM 3923 C CA . THR A 1 510 ? 47.000 -1.807 -31.371 1.00 28.38 510 THR A CA 1
ATOM 3924 C C . THR A 1 510 ? 48.228 -1.145 -32.008 1.00 28.38 510 THR A C 1
ATOM 3926 O O . THR A 1 510 ? 48.932 -1.765 -32.803 1.00 28.38 510 THR A O 1
ATOM 3929 N N . ALA A 1 511 ? 48.620 0.008 -31.451 1.00 23.75 511 ALA A N 1
ATOM 3930 C CA . ALA A 1 511 ? 49.994 0.507 -31.479 1.00 23.75 511 ALA A CA 1
ATOM 3931 C C . ALA A 1 511 ? 50.460 0.900 -30.062 1.00 23.75 511 ALA A C 1
ATOM 3933 O O . ALA A 1 511 ? 49.855 1.733 -29.391 1.00 23.75 511 ALA A O 1
ATOM 3934 N N . ARG A 1 512 ? 51.555 0.267 -29.616 1.00 23.34 512 ARG A N 1
ATOM 3935 C CA . ARG A 1 512 ? 52.448 0.732 -28.538 1.00 23.34 512 ARG A CA 1
ATOM 3936 C C . ARG A 1 512 ? 53.063 2.080 -28.943 1.00 23.34 512 ARG A C 1
ATOM 3938 O O . ARG A 1 512 ? 53.312 2.250 -30.131 1.00 23.34 512 ARG A O 1
ATOM 3945 N N . ILE A 1 513 ? 53.435 2.933 -27.974 1.00 23.78 513 ILE A N 1
ATOM 3946 C CA . ILE A 1 513 ? 54.812 3.462 -27.795 1.00 23.78 513 ILE A CA 1
ATOM 3947 C C . ILE A 1 513 ? 54.909 4.548 -26.688 1.00 23.78 513 ILE A C 1
ATOM 3949 O O . ILE A 1 513 ? 54.197 5.543 -26.687 1.00 23.78 513 ILE A O 1
ATOM 3953 N N . SER A 1 514 ? 55.865 4.282 -25.786 1.00 23.05 514 SER A N 1
ATOM 3954 C CA . SER A 1 514 ? 56.794 5.132 -25.010 1.00 23.05 514 SER A CA 1
ATOM 3955 C C . SER A 1 514 ? 56.357 6.269 -24.074 1.00 23.05 514 SER A C 1
ATOM 3957 O O . SER A 1 514 ? 55.816 7.295 -24.475 1.00 23.05 514 SER A O 1
ATOM 3959 N N . HIS A 1 515 ? 56.877 6.136 -22.848 1.00 25.69 515 HIS A N 1
ATOM 3960 C CA . HIS A 1 515 ? 57.271 7.182 -21.906 1.00 25.69 515 HIS A CA 1
ATOM 3961 C C . HIS A 1 515 ? 57.850 8.456 -22.542 1.00 25.69 515 HIS A C 1
ATOM 3963 O O . HIS A 1 515 ? 58.828 8.394 -23.288 1.00 25.69 515 HIS A O 1
ATOM 3969 N N . ARG A 1 516 ? 57.394 9.618 -22.057 1.00 22.94 516 ARG A N 1
ATOM 3970 C CA . ARG A 1 516 ? 58.271 10.779 -21.862 1.00 22.94 516 ARG A CA 1
ATOM 3971 C C . ARG A 1 516 ? 57.767 11.658 -20.718 1.00 22.94 516 ARG A C 1
ATOM 3973 O O . ARG A 1 516 ? 56.656 12.170 -20.754 1.00 22.94 516 ARG A O 1
ATOM 3980 N N . MET A 1 517 ? 58.610 11.792 -19.696 1.00 23.34 517 MET A N 1
ATOM 3981 C CA . MET A 1 517 ? 58.479 12.750 -18.599 1.00 23.34 517 MET A CA 1
ATOM 3982 C C . MET A 1 517 ? 58.411 14.185 -19.134 1.00 23.34 517 MET A C 1
ATOM 3984 O O . MET A 1 517 ? 59.274 14.557 -19.926 1.00 23.34 517 MET A O 1
ATOM 3988 N N . HIS A 1 518 ? 57.514 15.014 -18.594 1.00 25.19 518 HIS A N 1
ATOM 3989 C CA . HIS A 1 518 ? 57.820 16.425 -18.356 1.00 25.19 518 HIS A CA 1
ATOM 3990 C C . HIS A 1 518 ? 57.045 17.004 -17.160 1.00 25.19 518 HIS A C 1
ATOM 3992 O O . HIS A 1 518 ? 55.825 17.086 -17.148 1.00 25.19 518 HIS A O 1
ATOM 3998 N N . ARG A 1 519 ? 57.857 17.353 -16.155 1.00 22.88 519 ARG A N 1
ATOM 3999 C CA . ARG A 1 519 ? 57.759 18.367 -15.093 1.00 22.88 519 ARG A CA 1
ATOM 4000 C C . ARG A 1 519 ? 56.470 19.199 -14.977 1.00 22.88 519 ARG A C 1
ATOM 4002 O O . ARG A 1 519 ? 56.104 19.945 -15.877 1.00 22.88 519 ARG A O 1
ATOM 4009 N N . SER A 1 520 ? 55.939 19.172 -13.757 1.00 23.27 520 SER A N 1
ATOM 4010 C CA . SER A 1 520 ? 55.110 20.189 -13.102 1.00 23.27 520 SER A CA 1
ATOM 4011 C C . SER A 1 520 ? 55.772 21.575 -13.047 1.00 23.27 520 SER A C 1
ATOM 4013 O O . SER A 1 520 ? 57.004 21.672 -13.039 1.00 23.27 520 SER A O 1
ATOM 4015 N N . PRO A 1 521 ? 54.966 22.622 -12.807 1.00 24.98 521 PRO A N 1
ATOM 4016 C CA . PRO A 1 521 ? 55.262 23.496 -11.683 1.00 24.98 521 PRO A CA 1
ATOM 4017 C C . PRO A 1 521 ? 54.069 23.674 -10.734 1.00 24.98 521 PRO A C 1
ATOM 4019 O O . PRO A 1 521 ? 52.918 23.847 -11.119 1.00 24.98 521 PRO A O 1
ATOM 4022 N N . THR A 1 522 ? 54.451 23.613 -9.469 1.00 23.42 522 THR A N 1
ATOM 4023 C CA . THR A 1 522 ? 53.808 23.990 -8.213 1.00 23.42 522 THR A CA 1
ATOM 4024 C C . THR A 1 522 ? 53.060 25.326 -8.218 1.00 23.42 522 THR A C 1
ATOM 4026 O O . THR A 1 522 ? 53.611 26.340 -8.644 1.00 23.42 522 THR A O 1
ATOM 4029 N N . SER A 1 523 ? 51.911 25.356 -7.541 1.00 25.16 523 SER A N 1
ATOM 4030 C CA . SER A 1 523 ? 51.551 26.464 -6.649 1.00 25.16 523 SER A CA 1
ATOM 4031 C C . SER A 1 523 ? 50.740 25.921 -5.471 1.00 25.16 523 SER A C 1
ATOM 4033 O O . SER A 1 523 ? 49.608 25.469 -5.634 1.00 25.16 523 SER A O 1
ATOM 4035 N N . GLU A 1 524 ? 51.365 25.929 -4.298 1.00 22.56 524 GLU A N 1
ATOM 4036 C CA . GLU A 1 524 ? 50.755 25.663 -2.999 1.00 22.56 524 GLU A CA 1
ATOM 4037 C C . GLU A 1 524 ? 49.837 26.821 -2.586 1.00 22.56 524 GLU A C 1
ATOM 4039 O O . GLU A 1 524 ? 50.236 27.981 -2.672 1.00 22.56 524 GLU A O 1
ATOM 4044 N N . SER A 1 525 ? 48.674 26.512 -2.004 1.00 24.14 525 SER A N 1
ATOM 4045 C CA . SER A 1 525 ? 48.191 27.268 -0.844 1.00 24.14 525 SER A CA 1
ATOM 4046 C C . SER A 1 525 ? 47.200 26.459 0.002 1.00 24.14 525 SER A C 1
ATOM 4048 O O . SER A 1 525 ? 46.049 26.284 -0.378 1.00 24.14 525 SER A O 1
ATOM 4050 N N . LYS A 1 526 ? 47.711 26.052 1.169 1.00 24.64 526 LYS A N 1
ATOM 4051 C CA . LYS A 1 526 ? 47.087 25.984 2.503 1.00 24.64 526 LYS A CA 1
ATOM 4052 C C . LYS A 1 526 ? 45.851 25.100 2.729 1.00 24.64 526 LYS A C 1
ATOM 4054 O O . LYS A 1 526 ? 44.755 25.357 2.251 1.00 24.64 526 LYS A O 1
ATOM 4059 N N . ALA A 1 527 ? 46.092 24.109 3.583 1.00 24.58 527 ALA A N 1
ATOM 4060 C CA . ALA A 1 527 ? 45.122 23.320 4.319 1.00 24.58 527 ALA A CA 1
ATOM 4061 C C . ALA A 1 527 ? 44.370 24.163 5.360 1.00 24.58 527 ALA A C 1
ATOM 4063 O O . ALA A 1 527 ? 44.987 25.003 6.010 1.00 24.58 527 ALA A O 1
ATOM 4064 N N . ASP A 1 528 ? 43.099 23.827 5.569 1.00 23.64 528 ASP A N 1
ATOM 4065 C CA . ASP A 1 528 ? 42.433 23.929 6.864 1.00 23.64 528 ASP A CA 1
ATOM 4066 C C . ASP A 1 528 ? 41.651 22.631 7.101 1.00 23.64 528 ASP A C 1
ATOM 4068 O O . ASP A 1 528 ? 40.932 22.136 6.230 1.00 23.64 528 ASP A O 1
ATOM 4072 N N . ALA A 1 529 ? 41.878 22.048 8.275 1.00 27.75 529 ALA A N 1
ATOM 4073 C CA . ALA A 1 529 ? 41.180 20.887 8.797 1.00 27.75 529 ALA A CA 1
ATOM 4074 C C . ALA A 1 529 ? 39.792 21.304 9.307 1.00 27.75 529 ALA A C 1
ATOM 4076 O O . ALA A 1 529 ? 39.656 22.344 9.948 1.00 27.75 529 ALA A O 1
ATOM 4077 N N . GLY A 1 530 ? 38.774 20.483 9.054 1.00 24.42 530 GLY A N 1
ATOM 4078 C CA . GLY A 1 530 ? 37.421 20.711 9.552 1.00 24.42 530 GLY A CA 1
ATOM 4079 C C . GLY A 1 530 ? 36.606 19.423 9.566 1.00 24.42 530 GLY A C 1
ATOM 4080 O O . GLY A 1 530 ? 36.300 18.866 8.517 1.00 24.42 530 GLY A O 1
ATOM 4081 N N . ASP A 1 531 ? 36.326 18.976 10.784 1.00 24.70 531 ASP A N 1
ATOM 4082 C CA . ASP A 1 531 ? 35.499 17.863 11.245 1.00 24.70 531 ASP A CA 1
ATOM 4083 C C . ASP A 1 531 ? 34.366 17.362 10.331 1.00 24.70 531 ASP A C 1
ATOM 4085 O O . ASP A 1 531 ? 33.531 18.109 9.819 1.00 24.70 531 ASP A O 1
ATOM 4089 N N . ALA A 1 532 ? 34.282 16.032 10.243 1.00 26.78 532 ALA A N 1
ATOM 4090 C CA . ALA A 1 532 ? 33.128 15.306 9.741 1.00 26.78 532 ALA A CA 1
ATOM 4091 C C . ALA A 1 532 ? 31.959 15.413 10.737 1.00 26.78 532 ALA A C 1
ATOM 4093 O O . ALA A 1 532 ? 31.987 14.812 11.810 1.00 26.78 532 ALA A O 1
ATOM 4094 N N . ALA A 1 533 ? 30.910 16.144 10.359 1.00 26.27 533 ALA A N 1
ATOM 4095 C CA . ALA A 1 533 ? 29.611 16.103 11.023 1.00 26.27 533 ALA A CA 1
ATOM 4096 C C . ALA A 1 533 ? 28.653 15.175 10.245 1.00 26.27 533 ALA A C 1
ATOM 4098 O O . ALA A 1 533 ? 28.597 15.257 9.014 1.00 26.27 533 ALA A O 1
ATOM 4099 N N . PRO A 1 534 ? 27.876 14.305 10.917 1.00 27.48 534 PRO A N 1
ATOM 4100 C CA . PRO A 1 534 ? 26.846 13.514 10.258 1.00 27.48 534 PRO A CA 1
ATOM 4101 C C . PRO A 1 534 ? 25.717 14.426 9.764 1.00 27.48 534 PRO A C 1
ATOM 4103 O O . PRO A 1 534 ? 25.260 15.333 10.462 1.00 27.48 534 PRO A O 1
ATOM 4106 N N . ILE A 1 535 ? 25.266 14.175 8.537 1.00 26.83 535 ILE A N 1
ATOM 4107 C CA . ILE A 1 535 ? 24.158 14.884 7.896 1.00 26.83 535 ILE A CA 1
ATOM 4108 C C . ILE A 1 535 ? 22.861 14.489 8.616 1.00 26.83 535 ILE A C 1
ATOM 4110 O O . ILE A 1 535 ? 22.264 13.452 8.341 1.00 26.83 535 ILE A O 1
ATOM 4114 N N . LEU A 1 536 ? 22.439 15.326 9.564 1.00 25.70 536 LEU A N 1
ATOM 4115 C CA . LEU A 1 536 ? 21.113 15.284 10.173 1.00 25.70 536 LEU A CA 1
ATOM 4116 C C . LEU A 1 536 ? 20.052 15.604 9.111 1.00 25.70 536 LEU A C 1
ATOM 4118 O O . LEU A 1 536 ? 20.073 16.661 8.475 1.00 25.70 536 LEU A O 1
ATOM 4122 N N . LEU A 1 537 ? 19.100 14.686 8.944 1.00 29.97 537 LEU A N 1
ATOM 4123 C CA . LEU A 1 537 ? 17.857 14.909 8.210 1.00 29.97 537 LEU A CA 1
ATOM 4124 C C . LEU A 1 537 ? 17.150 16.147 8.781 1.00 29.97 537 LEU A C 1
ATOM 4126 O O . LEU A 1 537 ? 16.806 16.209 9.958 1.00 29.97 537 LEU A O 1
ATOM 4130 N N . ASN A 1 538 ? 16.942 17.158 7.939 1.00 27.89 538 ASN A N 1
ATOM 4131 C CA . ASN A 1 538 ? 16.290 18.403 8.330 1.00 27.89 538 ASN A CA 1
ATOM 4132 C C . ASN A 1 538 ? 14.778 18.175 8.537 1.00 27.89 538 ASN A C 1
ATOM 4134 O O . ASN A 1 538 ? 13.988 18.249 7.594 1.00 27.89 538 ASN A O 1
ATOM 4138 N N . LEU A 1 539 ? 14.385 17.910 9.786 1.00 33.00 539 LEU A N 1
ATOM 4139 C CA . LEU A 1 539 ? 13.006 17.686 10.241 1.00 33.00 539 LEU A CA 1
ATOM 4140 C C . LEU A 1 539 ? 12.150 18.968 10.330 1.00 33.00 539 LEU A C 1
ATOM 4142 O O . LEU A 1 539 ? 10.987 18.910 10.726 1.00 33.00 539 LEU A O 1
ATOM 4146 N N . LYS A 1 540 ? 12.641 20.136 9.884 1.00 28.59 540 LYS A N 1
ATOM 4147 C CA . LYS A 1 540 ? 11.875 21.404 9.930 1.00 28.59 540 LYS A CA 1
ATOM 4148 C C . LYS A 1 540 ? 10.655 21.462 9.000 1.00 28.59 540 LYS A C 1
ATOM 4150 O O . LYS A 1 540 ? 9.998 22.495 8.923 1.00 28.59 540 LYS A O 1
ATOM 4155 N N . ARG A 1 541 ? 10.321 20.382 8.286 1.00 30.67 541 ARG A N 1
ATOM 4156 C CA . ARG A 1 541 ? 9.166 20.340 7.374 1.00 30.67 541 ARG A CA 1
ATOM 4157 C C . ARG A 1 541 ? 7.847 19.911 8.033 1.00 30.67 541 ARG A C 1
ATOM 4159 O O . ARG A 1 541 ? 6.832 19.917 7.346 1.00 30.67 541 ARG A O 1
ATOM 4166 N N . PHE A 1 542 ? 7.856 19.588 9.330 1.00 31.28 542 PHE A N 1
ATOM 4167 C CA . PHE A 1 542 ? 6.669 19.160 10.088 1.00 31.28 542 PHE A CA 1
ATOM 4168 C C . PHE A 1 542 ? 6.390 19.988 11.354 1.00 31.28 542 PHE A C 1
ATOM 4170 O O . PHE A 1 542 ? 5.590 19.579 12.188 1.00 31.28 542 PHE A O 1
ATOM 4177 N N . GLN A 1 543 ? 6.990 21.176 11.502 1.00 25.42 543 GLN A N 1
ATOM 4178 C CA . GLN A 1 543 ? 6.581 22.093 12.569 1.00 25.42 543 GLN A CA 1
ATOM 4179 C C . GLN A 1 543 ? 5.230 22.730 12.226 1.00 25.42 543 GLN A C 1
ATOM 4181 O O . GLN A 1 543 ? 5.126 23.563 11.325 1.00 25.42 543 GLN A O 1
ATOM 4186 N N . TYR A 1 544 ? 4.195 22.331 12.962 1.00 25.41 544 TYR A N 1
ATOM 4187 C CA . TYR A 1 544 ? 2.922 23.036 13.009 1.00 25.41 544 TYR A CA 1
ATOM 4188 C C . TYR A 1 544 ? 3.132 24.343 13.785 1.00 25.41 544 TYR A C 1
ATOM 4190 O O . TYR A 1 544 ? 3.329 24.332 14.999 1.00 25.41 544 TYR A O 1
ATOM 4198 N N . VAL A 1 545 ? 3.146 25.477 13.085 1.00 27.30 545 VAL A N 1
ATOM 4199 C CA . VAL A 1 545 ? 3.168 26.800 13.720 1.00 27.30 545 VAL A CA 1
ATOM 4200 C C . VAL A 1 545 ? 1.723 27.174 14.027 1.00 27.30 545 VAL A C 1
ATOM 4202 O O . VAL A 1 545 ? 0.953 27.484 13.122 1.00 27.30 545 VAL A O 1
ATOM 4205 N N . ALA A 1 546 ? 1.339 27.123 15.301 1.00 26.77 546 ALA A N 1
ATOM 4206 C CA . ALA A 1 546 ? 0.112 27.765 15.751 1.00 26.77 546 ALA A CA 1
ATOM 4207 C C . ALA A 1 546 ? 0.306 29.286 15.647 1.00 26.77 546 ALA A C 1
ATOM 4209 O O . ALA A 1 546 ? 1.153 29.849 16.341 1.00 26.77 546 ALA A O 1
ATOM 4210 N N . GLU A 1 547 ? -0.443 29.950 14.764 1.00 28.28 547 GLU A N 1
ATOM 4211 C CA . GLU A 1 547 ? -0.462 31.412 14.717 1.00 28.28 547 GLU A CA 1
ATOM 4212 C C . GLU A 1 547 ? -1.028 31.960 16.041 1.00 28.28 547 GLU A C 1
ATOM 4214 O O . GLU A 1 547 ? -2.135 31.581 16.441 1.00 28.28 547 GLU A O 1
ATOM 4219 N N . PRO A 1 548 ? -0.306 32.842 16.753 1.00 26.86 548 PRO A N 1
ATOM 4220 C CA . PRO A 1 548 ? -0.863 33.525 17.906 1.00 26.86 548 PRO A CA 1
ATOM 4221 C C . PRO A 1 548 ? -1.898 34.548 17.431 1.00 26.86 548 PRO A C 1
ATOM 4223 O O . PRO A 1 548 ? -1.622 35.380 16.570 1.00 26.86 548 PRO A O 1
ATOM 4226 N N . ALA A 1 549 ? -3.095 34.497 18.017 1.00 28.94 549 ALA A N 1
ATOM 4227 C CA . ALA A 1 549 ? -4.153 35.465 17.768 1.00 28.94 549 ALA A CA 1
ATOM 4228 C C . ALA A 1 549 ? -3.648 36.897 18.023 1.00 28.94 549 ALA A C 1
ATOM 4230 O O . ALA A 1 549 ? -3.332 37.267 19.157 1.00 28.94 549 ALA A O 1
ATOM 4231 N N . GLU A 1 550 ? -3.586 37.713 16.970 1.00 27.27 550 GLU A N 1
ATOM 4232 C CA . GLU A 1 550 ? -3.265 39.131 17.080 1.00 27.27 550 GLU A CA 1
ATOM 4233 C C . GLU A 1 550 ? -4.354 39.866 17.871 1.00 27.27 550 GLU A C 1
ATOM 4235 O O . GLU A 1 550 ? -5.498 40.042 17.447 1.00 27.27 550 GLU A O 1
ATOM 4240 N N . SER A 1 551 ? -3.966 40.347 19.049 1.00 28.67 551 SER A N 1
ATOM 4241 C CA . SER A 1 551 ? -4.731 41.286 19.855 1.00 28.67 551 SER A CA 1
ATOM 4242 C C . SER A 1 551 ? -4.740 42.669 19.190 1.00 28.67 551 SER A C 1
ATOM 4244 O O . SER A 1 551 ? -3.839 43.482 19.411 1.00 28.67 551 SER A O 1
ATOM 4246 N N . SER A 1 552 ? -5.771 42.980 18.403 1.00 27.97 552 SER A N 1
ATOM 4247 C CA . SER A 1 552 ? -6.005 44.354 17.947 1.00 27.97 552 SER A CA 1
ATOM 4248 C C . SER A 1 552 ? -6.610 45.176 19.098 1.00 27.97 552 SER A C 1
ATOM 4250 O O . SER A 1 552 ? -7.772 45.008 19.476 1.00 27.97 552 SER A O 1
ATOM 4252 N N . LYS A 1 553 ? -5.805 46.077 19.672 1.00 28.14 553 LYS A N 1
ATOM 4253 C CA . LYS A 1 553 ? -6.264 47.148 20.563 1.00 28.14 553 LYS A CA 1
ATOM 4254 C C . LYS A 1 553 ? -7.039 48.183 19.737 1.00 28.14 553 LYS A C 1
ATOM 4256 O O . LYS A 1 553 ? -6.445 48.894 18.931 1.00 28.14 553 LYS A O 1
ATOM 4261 N N . ARG A 1 554 ? -8.340 48.342 19.997 1.00 25.95 554 ARG A N 1
ATOM 4262 C CA . ARG A 1 554 ? -9.079 49.583 19.706 1.00 25.95 554 ARG A CA 1
ATOM 4263 C C . ARG A 1 554 ? -9.664 50.138 21.003 1.00 25.95 554 ARG A C 1
ATOM 4265 O O . ARG A 1 554 ? -10.296 49.419 21.768 1.00 25.95 554 ARG A O 1
ATOM 4272 N N . ALA A 1 555 ? -9.367 51.412 21.246 1.00 25.95 555 ALA A N 1
ATOM 4273 C CA . ALA A 1 555 ? -9.756 52.195 22.415 1.00 25.95 555 ALA A CA 1
ATOM 4274 C C . ALA A 1 555 ? -11.289 52.384 22.519 1.00 25.95 555 ALA A C 1
ATOM 4276 O O . ALA A 1 555 ? -11.981 52.305 21.500 1.00 25.95 555 ALA A O 1
ATOM 4277 N N . PRO A 1 556 ? -11.827 52.645 23.726 1.00 25.42 556 PRO A N 1
ATOM 4278 C CA . PRO A 1 556 ? -13.258 52.602 23.986 1.00 25.42 556 PRO A CA 1
ATOM 4279 C C . PRO A 1 556 ? -13.933 53.908 23.560 1.00 25.42 556 PRO A C 1
ATOM 4281 O O . PRO A 1 556 ? -13.525 54.996 23.960 1.00 25.42 556 PRO A O 1
ATOM 4284 N N . THR A 1 557 ? -15.001 53.799 22.773 1.00 26.03 557 THR A N 1
ATOM 4285 C CA . THR A 1 557 ? -15.957 54.890 22.558 1.00 26.03 557 THR A CA 1
ATOM 4286 C C . THR A 1 557 ? -17.163 54.642 23.456 1.00 26.03 557 THR A C 1
ATOM 4288 O O . THR A 1 557 ? -17.855 53.634 23.349 1.00 26.03 557 THR A O 1
ATOM 4291 N N . THR A 1 558 ? -17.366 55.556 24.395 1.00 29.56 558 THR A N 1
ATOM 4292 C CA . THR A 1 558 ? -18.516 55.654 25.289 1.00 29.56 558 THR A CA 1
ATOM 4293 C C . THR A 1 558 ? -19.773 56.037 24.510 1.00 29.56 558 THR A C 1
ATOM 4295 O O . THR A 1 558 ? -19.750 57.036 23.803 1.00 29.56 558 THR A O 1
ATOM 4298 N N . GLN A 1 559 ? -20.873 55.293 24.683 1.00 25.36 559 GLN A N 1
ATOM 4299 C CA . GLN A 1 559 ? -22.269 55.769 24.627 1.00 25.36 559 GLN A CA 1
ATOM 4300 C C . GLN A 1 559 ? -23.221 54.688 25.211 1.00 25.36 559 GLN A C 1
ATOM 4302 O O . GLN A 1 559 ? -22.810 53.538 25.353 1.00 25.36 559 GLN A O 1
ATOM 4307 N N . PRO A 1 560 ? -24.427 55.057 25.688 1.00 26.44 560 PRO A N 1
ATOM 4308 C CA . PRO A 1 560 ? -24.886 54.684 27.026 1.00 26.44 560 PRO A CA 1
ATOM 4309 C C . PRO A 1 560 ? -25.777 53.437 27.100 1.00 26.44 560 PRO A C 1
ATOM 4311 O O . PRO A 1 560 ? -26.387 52.991 26.130 1.00 26.44 560 PRO A O 1
ATOM 4314 N N . SER A 1 561 ? -25.876 52.933 28.329 1.00 32.25 561 SER A N 1
ATOM 4315 C CA . SER A 1 561 ? -26.702 51.825 28.794 1.00 32.25 561 SER A CA 1
ATOM 4316 C C . SER A 1 561 ? -28.183 51.939 28.409 1.00 32.25 561 SER A C 1
ATOM 4318 O O . SER A 1 561 ? -28.858 52.926 28.702 1.00 32.25 561 SER A O 1
ATOM 4320 N N . LYS A 1 562 ? -28.727 50.851 27.853 1.00 28.44 562 LYS A N 1
ATOM 4321 C CA . LYS A 1 562 ? -30.162 50.553 27.884 1.00 28.44 562 LYS A CA 1
ATOM 4322 C C . LYS A 1 562 ? -30.386 49.115 28.345 1.00 28.44 562 LYS A C 1
ATOM 4324 O O . LYS A 1 562 ? -30.032 48.179 27.646 1.00 28.44 562 LYS A O 1
ATOM 4329 N N . GLY A 1 563 ? -30.987 49.010 29.530 1.00 26.94 563 GLY A N 1
ATOM 4330 C CA . GLY A 1 563 ? -32.048 48.063 29.874 1.00 26.94 563 GLY A CA 1
ATOM 4331 C C . GLY A 1 563 ? -31.789 46.574 29.671 1.00 26.94 563 GLY A C 1
ATOM 4332 O O . GLY A 1 563 ? -31.951 46.041 28.580 1.00 26.94 563 GLY A O 1
ATOM 4333 N N . THR A 1 564 ? -31.547 45.895 30.784 1.00 36.28 564 THR A N 1
ATOM 4334 C CA . THR A 1 564 ? -31.752 44.463 30.997 1.00 36.28 564 THR A CA 1
ATOM 4335 C C . THR A 1 564 ? -33.117 44.009 30.454 1.00 36.28 564 THR A C 1
ATOM 4337 O O . THR A 1 564 ? -34.158 44.436 30.950 1.00 36.28 564 THR A O 1
ATOM 4340 N N . GLN A 1 565 ? -33.123 43.095 29.484 1.00 28.81 565 GLN A N 1
ATOM 4341 C CA . GLN A 1 565 ? -34.230 42.163 29.271 1.00 28.81 565 GLN A CA 1
ATOM 4342 C C . GLN A 1 565 ? -33.637 40.758 29.200 1.00 28.81 565 GLN A C 1
ATOM 4344 O O . GLN A 1 565 ? -32.838 40.448 28.320 1.00 28.81 565 GLN A O 1
ATOM 4349 N N . HIS A 1 566 ? -33.996 39.926 30.177 1.00 32.12 566 HIS A N 1
ATOM 4350 C CA . HIS A 1 566 ? -33.725 38.496 30.152 1.00 32.12 566 HIS A CA 1
ATOM 4351 C C . HIS A 1 566 ? -34.376 37.897 28.900 1.00 32.12 566 HIS A C 1
ATOM 4353 O O . HIS A 1 566 ? -35.600 37.816 28.817 1.00 32.12 566 HIS A O 1
ATOM 4359 N N . ALA A 1 567 ? -33.563 37.492 27.924 1.00 30.08 567 ALA A N 1
ATOM 4360 C CA . ALA A 1 567 ? -34.030 36.659 26.828 1.00 30.08 567 ALA A CA 1
ATOM 4361 C C . ALA A 1 567 ? -34.403 35.284 27.399 1.00 30.08 567 ALA A C 1
ATOM 4363 O O . ALA A 1 567 ? -33.578 34.619 28.029 1.00 30.08 567 ALA A O 1
ATOM 4364 N N . ALA A 1 568 ? -35.662 34.884 27.216 1.00 34.12 568 ALA A N 1
ATOM 4365 C CA . ALA A 1 568 ? -36.109 33.529 27.501 1.00 34.12 568 ALA A CA 1
ATOM 4366 C C . ALA A 1 568 ? -35.272 32.520 26.686 1.00 34.12 568 ALA A C 1
ATOM 4368 O O . ALA A 1 568 ? -34.888 32.833 25.553 1.00 34.12 568 ALA A O 1
ATOM 4369 N N . PRO A 1 569 ? -34.981 31.322 27.225 1.00 33.19 569 PRO A N 1
ATOM 4370 C CA . PRO A 1 569 ? -34.283 30.292 26.465 1.00 33.19 569 PRO A CA 1
ATOM 4371 C C . PRO A 1 569 ? -35.090 29.929 25.204 1.00 33.19 569 PRO A C 1
ATOM 4373 O O . PRO A 1 569 ? -36.325 29.946 25.250 1.00 33.19 569 PRO A O 1
ATOM 4376 N N . PRO A 1 570 ? -34.433 29.612 24.073 1.00 31.84 570 PRO A N 1
ATOM 4377 C CA . PRO A 1 570 ? -35.136 29.227 22.856 1.00 31.84 570 PRO A CA 1
ATOM 4378 C C . PRO A 1 570 ? -35.979 27.969 23.109 1.00 31.84 570 PRO A C 1
ATOM 4380 O O . PRO A 1 570 ? -35.513 26.999 23.706 1.00 31.84 570 PRO A O 1
ATOM 4383 N N . LEU A 1 571 ? -37.236 28.003 22.659 1.00 33.81 571 LEU A N 1
ATOM 4384 C CA . LEU A 1 571 ? -38.150 26.862 22.688 1.00 33.81 571 LEU A CA 1
ATOM 4385 C C . LEU A 1 571 ? -37.548 25.711 21.873 1.00 33.81 571 LEU A C 1
ATOM 4387 O O . LEU A 1 571 ? -37.379 25.825 20.661 1.00 33.81 571 LEU A O 1
ATOM 4391 N N . ILE A 1 572 ? -37.249 24.600 22.544 1.00 34.84 572 ILE A N 1
ATOM 4392 C CA . ILE A 1 572 ? -36.909 23.331 21.896 1.00 34.84 572 ILE A CA 1
ATOM 4393 C C . ILE A 1 572 ? -38.149 22.891 21.092 1.00 34.84 572 ILE A C 1
ATOM 4395 O O . ILE A 1 572 ? -39.236 22.813 21.678 1.00 34.84 572 ILE A O 1
ATOM 4399 N N . PRO A 1 573 ? -38.051 22.645 19.771 1.00 40.69 573 PRO A N 1
ATOM 4400 C CA . PRO A 1 573 ? -39.188 22.174 18.989 1.00 40.69 573 PRO A CA 1
ATOM 4401 C C . PRO A 1 573 ? -39.696 20.840 19.553 1.00 40.69 573 PRO A C 1
ATOM 4403 O O . PRO A 1 573 ? -38.918 19.931 19.836 1.00 40.69 573 PRO A O 1
ATOM 4406 N N . ARG A 1 574 ? -41.014 20.720 19.747 1.00 41.44 574 ARG A N 1
ATOM 4407 C CA . ARG A 1 574 ? -41.641 19.465 20.181 1.00 41.44 574 ARG A CA 1
ATOM 4408 C C . ARG A 1 574 ? -41.603 18.472 19.022 1.00 41.44 574 ARG A C 1
ATOM 4410 O O . ARG A 1 574 ? -42.284 18.674 18.022 1.00 41.44 574 ARG A O 1
ATOM 4417 N N . HIS A 1 575 ? -40.810 17.415 19.156 1.00 50.94 575 HIS A N 1
ATOM 4418 C CA . HIS A 1 575 ? -40.844 16.280 18.239 1.00 50.94 575 HIS A CA 1
ATOM 4419 C C . HIS A 1 575 ? -42.017 15.367 18.619 1.00 50.94 575 HIS A C 1
ATOM 4421 O O . HIS A 1 575 ? -42.011 14.766 19.692 1.00 50.94 575 HIS A O 1
ATOM 4427 N N . GLU A 1 576 ? -43.031 15.267 17.760 1.00 49.78 576 GLU A N 1
ATOM 4428 C CA . GLU A 1 576 ? -44.089 14.261 17.899 1.00 49.78 576 GLU A CA 1
ATOM 4429 C C . GLU A 1 576 ? -43.647 12.972 17.195 1.00 49.78 576 GLU A C 1
ATOM 4431 O O . GLU A 1 576 ? -43.416 12.952 15.986 1.00 49.78 576 GLU A O 1
ATOM 4436 N N . VAL A 1 577 ? -43.477 11.893 17.965 1.00 54.44 577 VAL A N 1
ATOM 4437 C CA . VAL A 1 577 ? -43.103 10.570 17.447 1.00 54.44 577 VAL A CA 1
ATOM 4438 C C . VAL A 1 577 ? -44.360 9.708 17.379 1.00 54.44 577 VAL A C 1
ATOM 4440 O O . VAL A 1 577 ? -44.958 9.389 18.406 1.00 54.44 577 VAL A O 1
ATOM 4443 N N . HIS A 1 578 ? -44.765 9.326 16.168 1.00 55.84 578 HIS A N 1
ATOM 4444 C CA . HIS A 1 578 ? -45.927 8.467 15.936 1.00 55.84 578 HIS A CA 1
ATOM 4445 C C . HIS A 1 578 ? -45.510 7.053 15.530 1.00 55.84 578 HIS A C 1
ATOM 4447 O O . HIS A 1 578 ? -44.657 6.861 14.664 1.00 55.84 578 HIS A O 1
ATOM 4453 N N . VAL A 1 579 ? -46.171 6.058 16.123 1.00 49.16 579 VAL A N 1
ATOM 4454 C CA . VAL A 1 579 ? -45.976 4.639 15.813 1.00 49.16 579 VAL A CA 1
ATOM 4455 C C . VAL A 1 579 ? -47.037 4.167 14.836 1.00 49.16 579 VAL A C 1
ATOM 4457 O O . VAL A 1 579 ? -48.228 4.203 15.143 1.00 49.16 579 VAL A O 1
ATOM 4460 N N . ILE A 1 580 ? -46.602 3.640 13.693 1.00 55.41 580 ILE A N 1
ATOM 4461 C CA . ILE A 1 580 ? -47.480 2.971 12.730 1.00 55.41 580 ILE A CA 1
ATOM 4462 C C . ILE A 1 580 ? -47.224 1.455 12.826 1.00 55.41 580 ILE A C 1
ATOM 4464 O O . ILE A 1 580 ? -46.215 0.974 12.305 1.00 55.41 580 ILE A O 1
ATOM 4468 N N . PRO A 1 581 ? -48.090 0.673 13.501 1.00 40.78 581 PRO A N 1
ATOM 4469 C CA . PRO A 1 581 ? -47.901 -0.768 13.626 1.00 40.78 581 PRO A CA 1
ATOM 4470 C C . PRO A 1 581 ? -48.161 -1.498 12.292 1.00 40.78 581 PRO A C 1
ATOM 4472 O O . PRO A 1 581 ? -49.014 -1.078 11.506 1.00 40.78 581 PRO A O 1
ATOM 4475 N N . PRO A 1 582 ? -47.488 -2.636 12.026 1.00 44.84 582 PRO A N 1
ATOM 4476 C CA . PRO A 1 582 ? -47.782 -3.465 10.862 1.00 44.84 582 PRO A CA 1
ATOM 4477 C C . PRO A 1 582 ? -49.155 -4.132 11.025 1.00 44.84 582 PRO A C 1
ATOM 4479 O O . PRO A 1 582 ? -49.336 -5.059 11.814 1.00 44.84 582 PRO A O 1
ATOM 4482 N N . ASP A 1 583 ? -50.137 -3.656 10.267 1.00 41.56 583 ASP A N 1
ATOM 4483 C CA . ASP A 1 583 ? -51.543 -4.029 10.401 1.00 41.56 583 ASP A CA 1
ATOM 4484 C C . ASP A 1 583 ? -51.798 -5.523 10.069 1.00 41.56 583 ASP A C 1
ATOM 4486 O O . ASP A 1 583 ? -51.753 -5.968 8.915 1.00 41.56 583 ASP A O 1
ATOM 4490 N N . ALA A 1 584 ? -52.045 -6.343 11.099 1.00 38.16 584 ALA A N 1
ATOM 4491 C CA . ALA A 1 584 ? -52.077 -7.809 11.000 1.00 38.16 584 ALA A CA 1
ATOM 4492 C C . ALA A 1 584 ? -53.260 -8.363 10.178 1.00 38.16 584 ALA A C 1
ATOM 4494 O O . ALA A 1 584 ? -53.183 -9.475 9.648 1.00 38.16 584 ALA A O 1
ATOM 4495 N N . ARG A 1 585 ? -54.349 -7.597 10.013 1.00 40.78 585 ARG A N 1
ATOM 4496 C CA . ARG A 1 585 ? -55.568 -8.052 9.312 1.00 40.78 585 ARG A CA 1
ATOM 4497 C C . ARG A 1 585 ? -55.470 -8.013 7.783 1.00 40.78 585 ARG A C 1
ATOM 4499 O O . ARG A 1 585 ? -56.253 -8.683 7.113 1.00 40.78 585 ARG A O 1
ATOM 4506 N N . ARG A 1 586 ? -54.479 -7.318 7.209 1.00 44.69 586 ARG A N 1
ATOM 4507 C CA . ARG A 1 586 ? -54.261 -7.237 5.746 1.00 44.69 586 ARG A CA 1
ATOM 4508 C C . ARG A 1 586 ? -53.246 -8.251 5.192 1.00 44.69 586 ARG A C 1
ATOM 4510 O O . ARG A 1 586 ? -53.121 -8.378 3.973 1.00 44.69 586 ARG A O 1
ATOM 4517 N N . LYS A 1 587 ? -52.573 -9.027 6.054 1.00 40.75 587 LYS A N 1
ATOM 4518 C CA . LYS A 1 587 ? -51.451 -9.920 5.687 1.00 40.75 587 LYS A CA 1
ATOM 4519 C C . LYS A 1 587 ? -51.814 -11.030 4.687 1.00 40.75 587 LYS A C 1
ATOM 4521 O O . LYS A 1 587 ? -51.040 -11.285 3.774 1.00 40.75 587 LYS A O 1
ATOM 4526 N N . ARG A 1 588 ? -52.987 -11.670 4.806 1.00 36.81 588 ARG A N 1
ATOM 4527 C CA . ARG A 1 588 ? -53.348 -12.842 3.970 1.00 36.81 588 ARG A CA 1
ATOM 4528 C C . ARG A 1 588 ? -53.757 -12.505 2.533 1.00 36.81 588 ARG A C 1
ATOM 4530 O O . ARG A 1 588 ? -53.433 -13.269 1.635 1.00 36.81 588 ARG A O 1
ATOM 4537 N N . ARG A 1 589 ? -54.434 -11.374 2.297 1.00 38.50 589 ARG A N 1
ATOM 4538 C CA . ARG A 1 589 ? -54.803 -10.938 0.934 1.00 38.50 589 ARG A CA 1
ATOM 4539 C C . ARG A 1 589 ? -53.640 -10.271 0.202 1.00 38.50 589 ARG A C 1
ATOM 4541 O O . ARG A 1 589 ? -53.529 -10.431 -1.006 1.00 38.50 589 ARG A O 1
ATOM 4548 N N . ARG A 1 590 ? -52.755 -9.577 0.929 1.00 41.88 590 ARG A N 1
ATOM 4549 C CA . ARG A 1 590 ? -51.574 -8.947 0.333 1.00 41.88 590 ARG A CA 1
ATOM 4550 C C . ARG A 1 590 ? -50.459 -9.936 0.030 1.00 41.88 590 ARG A C 1
ATOM 4552 O O . ARG A 1 590 ? -49.887 -9.764 -1.020 1.00 41.88 590 ARG A O 1
ATOM 4559 N N . TYR A 1 591 ? -50.213 -10.996 0.810 1.00 37.78 591 TYR A N 1
ATOM 4560 C CA . TYR A 1 591 ? -49.182 -12.002 0.466 1.00 37.78 591 TYR A CA 1
ATOM 4561 C C . TYR A 1 591 ? -49.405 -12.673 -0.904 1.00 37.78 591 TYR A C 1
ATOM 4563 O O . TYR A 1 591 ? -48.448 -12.917 -1.629 1.00 37.78 591 TYR A O 1
ATOM 4571 N N . ALA A 1 592 ? -50.663 -12.910 -1.293 1.00 36.56 592 ALA A N 1
ATOM 4572 C CA . ALA A 1 592 ? -50.999 -13.441 -2.618 1.00 36.56 592 ALA A CA 1
ATOM 4573 C C . ALA A 1 592 ? -50.775 -12.419 -3.752 1.00 36.56 592 ALA A C 1
ATOM 4575 O O . ALA A 1 592 ? -50.454 -12.810 -4.867 1.00 36.56 592 ALA A O 1
ATOM 4576 N N . ALA A 1 593 ? -50.897 -11.119 -3.461 1.00 37.47 593 ALA A N 1
ATOM 4577 C CA . ALA A 1 593 ? -50.534 -10.034 -4.376 1.00 37.47 593 ALA A CA 1
ATOM 4578 C C . ALA A 1 593 ? -49.029 -9.684 -4.321 1.00 37.47 593 ALA A C 1
ATOM 4580 O O . ALA A 1 593 ? -48.477 -9.199 -5.298 1.00 37.47 593 ALA A O 1
ATOM 4581 N N . PHE A 1 594 ? -48.356 -9.972 -3.202 1.00 35.03 594 PHE A N 1
ATOM 4582 C CA . PHE A 1 594 ? -46.942 -9.697 -2.919 1.00 35.03 594 PHE A CA 1
ATOM 4583 C C . PHE A 1 594 ? -46.027 -10.552 -3.801 1.00 35.03 594 PHE A C 1
ATOM 4585 O O . PHE A 1 594 ? -45.037 -10.047 -4.308 1.00 35.03 594 PHE A O 1
ATOM 4592 N N . ASN A 1 595 ? -46.419 -11.803 -4.068 1.00 39.56 595 ASN A N 1
ATOM 4593 C CA . ASN A 1 595 ? -45.739 -12.676 -5.034 1.00 39.56 595 ASN A CA 1
ATOM 4594 C C . ASN A 1 595 ? -46.074 -12.348 -6.502 1.00 39.56 595 ASN A C 1
ATOM 4596 O O . ASN A 1 595 ? -45.454 -12.903 -7.399 1.00 39.56 595 ASN A O 1
ATOM 4600 N N . ALA A 1 596 ? -47.065 -11.490 -6.765 1.00 40.62 596 ALA A N 1
ATOM 4601 C CA . ALA A 1 596 ? -47.471 -11.102 -8.120 1.00 40.62 596 ALA A CA 1
ATOM 4602 C C . ALA A 1 596 ? -46.886 -9.743 -8.560 1.00 40.62 596 ALA A C 1
ATOM 4604 O O . ALA A 1 596 ? -47.128 -9.315 -9.684 1.00 40.62 596 ALA A O 1
ATOM 4605 N N . LEU A 1 597 ? -46.148 -9.055 -7.678 1.00 39.16 597 LEU A N 1
ATOM 4606 C CA . LEU A 1 597 ? -45.671 -7.673 -7.846 1.00 39.16 597 LEU A CA 1
ATOM 4607 C C . LEU A 1 597 ? -44.149 -7.525 -7.651 1.00 39.16 597 LEU A C 1
ATOM 4609 O O . LEU A 1 597 ? -43.673 -6.411 -7.431 1.00 39.16 597 LEU A O 1
ATOM 4613 N N . GLU A 1 598 ? -43.379 -8.615 -7.766 1.00 37.66 598 GLU A N 1
ATOM 4614 C CA . GLU A 1 598 ? -41.903 -8.579 -7.700 1.00 37.66 598 GLU A CA 1
ATOM 4615 C C . GLU A 1 598 ? -41.256 -7.664 -8.764 1.00 37.66 598 GLU A C 1
ATOM 4617 O O . GLU A 1 598 ? -40.102 -7.281 -8.601 1.00 37.66 598 GLU A O 1
ATOM 4622 N N . ASP A 1 599 ? -42.006 -7.211 -9.776 1.00 40.09 599 ASP A N 1
ATOM 4623 C CA . ASP A 1 599 ? -41.470 -6.440 -10.906 1.00 40.09 599 ASP A CA 1
ATOM 4624 C C . ASP A 1 599 ? -41.677 -4.912 -10.854 1.00 40.09 599 ASP A C 1
ATOM 4626 O O . ASP A 1 599 ? -41.322 -4.219 -11.809 1.00 40.09 599 ASP A O 1
ATOM 4630 N N . SER A 1 600 ? -42.205 -4.315 -9.775 1.00 41.44 600 SER A N 1
ATOM 4631 C CA . SER A 1 600 ? -42.224 -2.839 -9.706 1.00 41.44 600 SER A CA 1
ATOM 4632 C C . SER A 1 600 ? -42.194 -2.254 -8.290 1.00 41.44 600 SER A C 1
ATOM 4634 O O . SER A 1 600 ? -43.239 -2.008 -7.680 1.00 41.44 600 SER A O 1
ATOM 4636 N N . GLU A 1 601 ? -40.993 -1.915 -7.802 1.00 43.31 601 GLU A N 1
ATOM 4637 C CA . GLU A 1 601 ? -40.780 -1.143 -6.561 1.00 43.31 601 GLU A CA 1
ATOM 4638 C C . GLU A 1 601 ? -41.602 0.169 -6.522 1.00 43.31 601 GLU A C 1
ATOM 4640 O O . GLU A 1 601 ? -42.043 0.600 -5.457 1.00 43.31 601 GLU A O 1
ATOM 4645 N N . SER A 1 602 ? -41.919 0.755 -7.683 1.00 45.00 602 SER A N 1
ATOM 4646 C CA . SER A 1 602 ? -42.672 2.012 -7.805 1.00 45.00 602 SER A CA 1
ATOM 4647 C C . SER A 1 602 ? -44.144 1.944 -7.372 1.00 45.00 602 SER A C 1
ATOM 4649 O O . SER A 1 602 ? -44.748 2.977 -7.074 1.00 45.00 602 SER A O 1
ATOM 4651 N N . ALA A 1 603 ? -44.766 0.759 -7.380 1.00 39.31 603 ALA A N 1
ATOM 4652 C CA . ALA A 1 603 ? -46.175 0.606 -7.002 1.00 39.31 603 ALA A CA 1
ATOM 4653 C C . ALA A 1 603 ? -46.354 0.594 -5.474 1.00 39.31 603 ALA A C 1
ATOM 4655 O O . ALA A 1 603 ? -47.279 1.219 -4.952 1.00 39.31 603 ALA A O 1
ATOM 4656 N N . LEU A 1 604 ? -45.419 -0.045 -4.764 1.00 43.16 604 LEU A N 1
ATOM 4657 C CA . LEU A 1 604 ? -45.359 -0.087 -3.301 1.00 43.16 604 LEU A CA 1
ATOM 4658 C C . LEU A 1 604 ? -45.086 1.298 -2.703 1.00 43.16 604 LEU A C 1
ATOM 4660 O O . LEU A 1 604 ? -45.718 1.671 -1.716 1.00 43.16 604 LEU A O 1
ATOM 4664 N N . GLU A 1 605 ? -44.207 2.085 -3.329 1.00 44.31 605 GLU A N 1
ATOM 4665 C CA . GLU A 1 605 ? -43.950 3.469 -2.915 1.00 44.31 605 GLU A CA 1
ATOM 4666 C C . GLU A 1 605 ? -45.201 4.345 -3.051 1.00 44.31 605 GLU A C 1
ATOM 4668 O O . GLU A 1 605 ? -45.523 5.094 -2.134 1.00 44.31 605 GLU A O 1
ATOM 4673 N N . ARG A 1 606 ? -45.970 4.215 -4.141 1.00 41.56 606 ARG A N 1
ATOM 4674 C CA . ARG A 1 606 ? -47.212 4.989 -4.330 1.00 41.56 606 ARG A CA 1
ATOM 4675 C C . ARG A 1 606 ? -48.316 4.604 -3.346 1.00 41.56 606 ARG A C 1
ATOM 4677 O O . ARG A 1 606 ? -48.994 5.487 -2.832 1.00 41.56 606 ARG A O 1
ATOM 4684 N N . GLU A 1 607 ? -48.503 3.313 -3.069 1.00 42.09 607 GLU A N 1
ATOM 4685 C CA . GLU A 1 607 ? -49.538 2.856 -2.128 1.00 42.09 607 GLU A CA 1
ATOM 4686 C C . GLU A 1 607 ? -49.198 3.236 -0.673 1.00 42.09 607 GLU A C 1
ATOM 4688 O O . GLU A 1 607 ? -50.098 3.524 0.113 1.00 42.09 607 GLU A O 1
ATOM 4693 N N . PHE A 1 608 ? -47.907 3.289 -0.323 1.00 44.06 608 PHE A N 1
ATOM 4694 C CA . PHE A 1 608 ? -47.431 3.768 0.978 1.00 44.06 608 PHE A CA 1
ATOM 4695 C C . PHE A 1 608 ? -47.528 5.295 1.112 1.00 44.06 608 PHE A C 1
ATOM 4697 O O . PHE A 1 608 ? -47.961 5.791 2.149 1.00 44.06 608 PHE A O 1
ATOM 4704 N N . MET A 1 609 ? -47.210 6.052 0.057 1.00 42.34 609 MET A N 1
ATOM 4705 C CA . MET A 1 609 ? -47.365 7.514 0.050 1.00 42.34 609 MET A CA 1
ATOM 4706 C C . MET A 1 609 ? -48.834 7.939 0.192 1.00 42.34 609 MET A C 1
ATOM 4708 O O . MET A 1 609 ? -49.110 8.873 0.933 1.00 42.34 609 MET A O 1
ATOM 4712 N N . ASN A 1 610 ? -49.774 7.203 -0.413 1.00 44.59 610 ASN A N 1
ATOM 4713 C CA . ASN A 1 610 ? -51.224 7.403 -0.237 1.00 44.59 610 ASN A CA 1
ATOM 4714 C C . ASN A 1 610 ? -51.763 6.978 1.144 1.00 44.59 610 ASN A C 1
ATOM 4716 O O . ASN A 1 610 ? -52.958 7.095 1.396 1.00 44.59 610 ASN A O 1
ATOM 4720 N N . PHE A 1 611 ? -50.931 6.364 1.987 1.00 38.44 611 PHE A N 1
ATOM 4721 C CA . PHE A 1 611 ? -51.274 6.042 3.372 1.00 38.44 611 PHE A CA 1
ATOM 4722 C C . PHE A 1 611 ? -50.713 7.084 4.354 1.00 38.44 611 PHE A C 1
ATOM 4724 O O . PHE A 1 611 ? -51.224 7.207 5.464 1.00 38.44 611 PHE A O 1
ATOM 4731 N N . ILE A 1 612 ? -49.656 7.804 3.959 1.00 39.00 612 ILE A N 1
ATOM 4732 C CA . ILE A 1 612 ? -49.044 8.889 4.741 1.00 39.00 612 ILE A CA 1
ATOM 4733 C C . ILE A 1 612 ? -49.746 10.233 4.481 1.00 39.00 612 ILE A C 1
ATOM 4735 O O . ILE A 1 612 ? -49.890 11.016 5.418 1.00 39.00 612 ILE A O 1
ATOM 4739 N N . TYR A 1 613 ? -50.160 10.492 3.237 1.00 32.62 613 TYR A N 1
ATOM 4740 C CA . TYR A 1 613 ? -51.066 11.586 2.856 1.00 32.62 613 TYR A CA 1
ATOM 4741 C C . TYR A 1 613 ? -52.518 11.126 2.928 1.00 32.62 613 TYR A C 1
ATOM 4743 O O . TYR A 1 613 ? -53.372 11.967 3.292 1.00 32.62 613 TYR A O 1
#